Protein AF-A0A2U1Q404-F1 (afdb_monomer)

Mean predicted aligned error: 11.15 Å

Foldseek 3Di:
DQLLLFDDVLVVLVCVLLVHPDPVRCQCLQCQNVVPDQQPQKDKDKAKEKEFEPVQPPWDPSVQCSCCPRRVYGYDYFHLQDLVRVQVVQVVVLVVQCVLQVNLRNHDDDNVVGDNQFGMKMKMKIKIWFFWPQFFDPVQWDWDWAADLVRDTDTFTWTKDFFWWWWDDDVQWIKTWTFTDGPDPDSLFIDMFIFGPDPNCPVVVLVVCLVDPVVLVVPDPTDTDTHRIDIHTWDKDKDKDWCVVLSVVLPNDQLADQQRQRSCSTGPCVPPDSFRKHFPTKMKMKIWTQDRTTIIIMMMIMTTIGTSDDDDPDDDDDDDDDDDDDDDDDDDDDDDDDDDTHGDDDDGDDVSVCSVCVSSSDDPPVCVVVRD

Solvent-accessible surface area (backbone atoms only — not comparable to full-atom values): 21433 Å² total; per-residue (Å²): 116,71,56,77,16,32,34,75,69,44,24,50,38,45,28,61,53,52,74,37,98,42,70,68,56,50,60,68,67,27,61,69,67,72,61,77,64,52,58,53,53,29,53,53,50,76,49,45,46,33,42,30,22,55,90,54,62,71,53,28,68,70,35,53,47,45,34,42,72,50,50,68,24,62,80,42,77,41,45,54,68,46,67,74,47,26,52,53,48,41,50,52,51,24,51,49,44,16,60,62,31,76,50,72,44,59,65,84,70,55,72,85,78,60,50,76,46,47,41,35,38,43,38,41,35,35,23,40,34,33,34,35,62,76,54,36,46,73,89,56,43,40,75,40,81,42,74,46,92,90,69,50,75,45,80,42,47,22,32,25,49,66,49,71,39,38,33,37,79,56,90,72,28,36,35,42,47,47,48,26,34,47,73,51,99,62,64,86,46,50,51,65,47,73,32,45,73,46,97,76,29,60,63,60,51,51,54,48,59,74,72,38,72,66,74,72,73,65,83,69,86,56,46,82,42,80,35,82,79,41,58,45,68,53,48,71,52,73,51,74,50,62,54,57,68,62,41,37,74,72,62,50,47,54,56,56,32,54,86,30,64,42,43,56,48,38,36,70,63,86,85,51,77,84,46,16,47,14,45,75,48,45,43,35,38,38,32,39,36,41,54,46,58,30,38,43,38,27,38,38,42,38,39,33,28,22,46,53,62,76,81,84,79,84,79,82,87,83,88,81,88,85,85,87,87,85,89,88,86,90,84,88,87,85,90,79,95,73,97,72,68,68,78,79,88,86,74,82,75,38,85,80,56,36,48,67,51,59,53,54,85,65,79,73,86,68,47,70,77,77,75,114

Organism: Artemisia annua (NCBI:txid35608)

pLDDT: mean 75.99, std 24.83, range [18.45, 98.12]

Secondary structure (DSSP, 8-state):
-GGGG--HHHHHHHHHHHT-S-HHHHHHS-HHHH--S--TTEEEEEEEEEEEEGGGPSBPHHHHHHHHHTS---EEEE-SSSHHHHHHHHHHHHHHHHHHTTTSS-----GGG--TTEEEEEEEEEEEEEEBSSPPPGGG-EEEEEE-TTS-EEEEEEEEE-SEEEEEE-SSEEEEEEEBP-SSSS---EEEEEEESSTTTHHHHHHHHHH-THHHHT----EEEE-S-EEEE-EEEEEEE--HHHHHHTT--GGG-TT--TTTTTB--BTBSS--EEEEEEEEEEEEEE-SSEEEEEEEEEEEEEES-S----------------------------------------HHHHHHHHS-----TTGGGG--

Sequence (372 aa):
MLAAGAEGETLKQLLEFLGHESIDQLLSESPSQILSGGAGGVDFSLANAVWVDKRVEPIRSCYQWVLKTIYKTKAKYVDFVNKVKLDVAVKDINSWVRKETKGLIPTIVNISDFTPDDLMVFVNALYFKGAWSFPFHVEWTRNKEFYLINGEKVSVPFMSNSTMFYYGSFEGYKMIKFPYKSKDQLNKFSMYIFLPHEKDGLKNLLEHFHSDDALFHGDFDLKYERFDELWIPKFKISCTFEPEDVMKQVGLTLPFKKTNKELSGIVDMRGLYDDMLYVSKILQKSSIEVDERGTEAAAITMIWLSGGGLPNYDLFGQIILSLSPKSLTIHRDYLDIKEEFRLDPWKFYWRTFAKFLLNLRFTCTSFESCLF

InterPro domains:
  IPR000215 Serpin family [PTHR11461] (1-310)
  IPR023796 Serpin domain [PF00079] (1-302)
  IPR023796 Serpin domain [SM00093] (1-325)
  IPR036186 Serpin superfamily [SSF56574] (1-307)
  IPR042178 Serpin superfamily, domain 1 [G3DSA:3.30.497.10] (1-300)
  IPR042185 Serpin superfamily, domain 2 [G3DSA:2.30.39.10] (128-297)

Radius of gyration: 23.17 Å; Cα contacts (8 Å, |Δi|>4): 654; chains: 1; bounding box: 54×42×71 Å

Structure (mmCIF, N/CA/C/O backbone):
data_AF-A0A2U1Q404-F1
#
_entry.id   AF-A0A2U1Q404-F1
#
loop_
_atom_site.group_PDB
_atom_site.id
_atom_site.type_symbol
_atom_site.label_atom_id
_atom_site.label_alt_id
_atom_site.label_comp_id
_atom_site.label_asym_id
_atom_site.label_entity_id
_atom_site.label_seq_id
_atom_site.pdbx_PDB_ins_code
_atom_site.Cartn_x
_atom_site.Cartn_y
_atom_site.Cartn_z
_atom_site.occupancy
_atom_site.B_iso_or_equiv
_atom_site.auth_seq_id
_atom_site.auth_comp_id
_atom_site.auth_asym_id
_atom_site.auth_atom_id
_atom_site.pdbx_PDB_model_num
ATOM 1 N N . MET A 1 1 ? -2.990 -7.081 11.930 1.00 89.62 1 MET A N 1
ATOM 2 C CA . MET A 1 1 ? -3.496 -6.367 13.123 1.00 89.62 1 MET A CA 1
ATOM 3 C C . MET A 1 1 ? -4.923 -6.791 13.421 1.00 89.62 1 MET A C 1
ATOM 5 O O . MET A 1 1 ? -5.110 -7.444 14.432 1.00 89.62 1 MET A O 1
ATOM 9 N N . LEU A 1 2 ? -5.883 -6.540 12.519 1.00 93.25 2 LEU A N 1
ATOM 10 C CA . LEU A 1 2 ? -7.300 -6.882 12.721 1.00 93.25 2 LEU A CA 1
ATOM 11 C C . LEU A 1 2 ? -7.548 -8.352 13.110 1.00 93.25 2 LEU A C 1
ATOM 13 O O . LEU A 1 2 ? -8.166 -8.606 14.136 1.00 93.25 2 LEU A O 1
ATOM 17 N N . ALA A 1 3 ? -6.990 -9.306 12.355 1.00 94.19 3 ALA A N 1
ATOM 18 C CA . ALA A 1 3 ? -7.137 -10.740 12.635 1.00 94.19 3 ALA A CA 1
ATOM 19 C C . ALA A 1 3 ? -6.684 -11.145 14.047 1.00 94.19 3 ALA A C 1
ATOM 21 O O . ALA A 1 3 ? -7.258 -12.044 14.640 1.00 94.19 3 ALA A O 1
ATOM 22 N N . ALA A 1 4 ? -5.706 -10.453 14.636 1.00 92.31 4 ALA A N 1
ATOM 23 C CA . ALA A 1 4 ? -5.208 -10.797 15.966 1.00 92.31 4 ALA A CA 1
ATOM 24 C C . ALA A 1 4 ? -6.168 -10.434 17.110 1.00 92.31 4 ALA A C 1
ATOM 26 O O . ALA A 1 4 ? -5.914 -10.793 18.256 1.00 92.31 4 ALA A O 1
ATOM 27 N N . GLY A 1 5 ? -7.232 -9.687 16.813 1.00 91.75 5 GLY A N 1
ATOM 28 C CA . GLY A 1 5 ? -8.330 -9.438 17.739 1.00 91.75 5 GLY A CA 1
ATOM 29 C C . GLY A 1 5 ? -9.673 -9.964 17.236 1.00 91.75 5 GLY A C 1
ATOM 30 O O . GLY A 1 5 ? -10.696 -9.616 17.820 1.00 91.75 5 GLY A O 1
ATOM 31 N N . ALA A 1 6 ? -9.664 -10.763 16.165 1.00 93.94 6 ALA A N 1
ATOM 32 C CA . ALA A 1 6 ? -10.839 -11.443 15.649 1.00 93.94 6 ALA A CA 1
ATOM 33 C C . ALA A 1 6 ? -10.951 -12.857 16.237 1.00 93.94 6 ALA A C 1
ATOM 35 O O . ALA A 1 6 ? -9.945 -13.499 16.538 1.00 93.94 6 ALA A O 1
ATOM 36 N N . GLU A 1 7 ? -12.174 -13.352 16.355 1.00 92.94 7 GLU A N 1
ATOM 37 C CA . GLU A 1 7 ? -12.519 -14.690 16.835 1.00 92.94 7 GLU A CA 1
ATOM 38 C C . GLU A 1 7 ? -13.502 -15.352 15.840 1.00 92.94 7 GLU A C 1
ATOM 40 O O . GLU A 1 7 ? -13.890 -14.743 14.840 1.00 92.94 7 GLU A O 1
ATOM 45 N N . GLY A 1 8 ? -13.872 -16.614 16.077 1.00 95.00 8 GLY A N 1
ATOM 46 C CA . GLY A 1 8 ? -14.949 -17.294 15.342 1.00 95.00 8 GLY A CA 1
ATOM 47 C C . GLY A 1 8 ? -14.809 -17.304 13.812 1.00 95.00 8 GLY A C 1
ATOM 48 O O . GLY A 1 8 ? -13.717 -17.502 13.269 1.00 95.00 8 GLY A O 1
ATOM 49 N N . GLU A 1 9 ? -15.928 -17.108 13.110 1.00 96.12 9 GLU A N 1
ATOM 50 C CA . GLU A 1 9 ? -15.968 -17.155 11.639 1.00 96.12 9 GLU A CA 1
ATOM 51 C C . GLU A 1 9 ? -15.288 -15.929 11.006 1.00 96.12 9 GLU A C 1
ATOM 53 O O . GLU A 1 9 ? -14.726 -16.008 9.915 1.00 96.12 9 GLU A O 1
ATOM 58 N N . THR A 1 10 ? -15.264 -14.796 11.705 1.00 95.56 10 THR A N 1
ATOM 59 C CA . THR A 1 10 ? -14.572 -13.574 11.278 1.00 95.56 10 THR A CA 1
ATOM 60 C C . THR A 1 10 ? -13.071 -13.784 11.201 1.00 95.56 10 THR A C 1
ATOM 62 O O . THR A 1 10 ? -12.447 -13.369 10.223 1.00 95.56 10 THR A O 1
ATOM 65 N N . LEU A 1 11 ? -12.482 -14.448 12.201 1.00 96.19 11 LEU A N 1
ATOM 66 C CA . LEU A 1 11 ? -11.076 -14.833 12.149 1.00 96.19 11 LEU A CA 1
ATOM 67 C C . LEU A 1 11 ? -10.814 -15.765 10.966 1.00 96.19 11 LEU A C 1
ATOM 69 O O . LEU A 1 11 ? -9.844 -15.559 10.242 1.00 96.19 11 LEU A O 1
ATOM 73 N N . LYS A 1 12 ? -11.689 -16.747 10.741 1.00 96.06 12 LYS A N 1
ATOM 74 C CA . LYS A 1 12 ? -11.559 -17.683 9.624 1.00 96.06 12 LYS A CA 1
ATOM 75 C C . LYS A 1 12 ? -11.596 -16.971 8.267 1.00 96.06 12 LYS A C 1
ATOM 77 O O . LYS A 1 12 ? -10.664 -17.151 7.490 1.00 96.06 12 LYS A O 1
ATOM 82 N N . GLN A 1 13 ? -12.565 -16.080 8.028 1.00 94.88 13 GLN A N 1
ATOM 83 C CA . GLN A 1 13 ? -12.597 -15.267 6.803 1.00 94.88 13 GLN A CA 1
ATOM 84 C C . GLN A 1 13 ? -11.337 -14.413 6.646 1.00 94.88 13 GLN A C 1
ATOM 86 O O . GLN A 1 13 ? -10.817 -14.290 5.542 1.00 94.88 13 GLN A O 1
ATOM 91 N N . LEU A 1 14 ? -10.831 -13.819 7.733 1.00 93.31 14 LEU A N 1
ATOM 92 C CA . LEU A 1 14 ? -9.601 -13.027 7.691 1.00 93.31 14 LEU A CA 1
ATOM 93 C C . LEU A 1 14 ? -8.369 -13.884 7.380 1.00 93.31 14 LEU A C 1
ATOM 95 O O . LEU A 1 14 ? -7.488 -13.413 6.673 1.00 93.31 14 LEU A O 1
ATOM 99 N N . LEU A 1 15 ? -8.283 -15.108 7.899 1.00 91.25 15 LEU A N 1
ATOM 100 C CA . LEU A 1 15 ? -7.174 -16.026 7.636 1.00 91.25 15 LEU A CA 1
ATOM 101 C C . LEU A 1 15 ? -7.207 -16.551 6.198 1.00 91.25 15 LEU A C 1
ATOM 103 O O . LEU A 1 15 ? -6.186 -16.476 5.517 1.00 91.25 15 LEU A O 1
ATOM 107 N N . GLU A 1 16 ? -8.378 -16.961 5.708 1.00 90.19 16 GLU A N 1
ATOM 108 C CA . GLU A 1 16 ? -8.595 -17.353 4.309 1.00 90.19 16 GLU A CA 1
ATOM 109 C C . GLU A 1 16 ? -8.257 -16.196 3.361 1.00 90.19 16 GLU A C 1
ATOM 111 O O . GLU A 1 16 ? -7.437 -16.350 2.457 1.00 90.19 16 GLU A O 1
ATOM 116 N N . PHE A 1 17 ? -8.785 -15.000 3.640 1.00 87.38 17 PHE A N 1
ATOM 117 C CA . PHE A 1 17 ? -8.455 -13.781 2.903 1.00 87.38 17 PHE A CA 1
ATOM 118 C C . PHE A 1 17 ? -6.988 -13.362 3.059 1.00 87.38 17 PHE A C 1
ATOM 120 O O . PHE A 1 17 ? -6.490 -12.573 2.273 1.00 87.38 17 PHE A O 1
ATOM 127 N N . LEU A 1 18 ? -6.247 -13.827 4.060 1.00 84.88 18 LEU A N 1
ATOM 128 C CA . LEU A 1 18 ? -4.812 -13.550 4.173 1.00 84.88 18 LEU A CA 1
ATOM 129 C C . LEU A 1 18 ? -3.957 -14.718 3.675 1.00 84.88 18 LEU A C 1
ATOM 131 O O . LEU A 1 18 ? -2.741 -14.562 3.600 1.00 84.88 18 LEU A O 1
ATOM 135 N N . GLY A 1 19 ? -4.556 -15.834 3.247 1.00 84.44 19 GLY A N 1
ATOM 136 C CA . GLY A 1 19 ? -3.849 -17.005 2.733 1.00 84.44 19 GLY A CA 1
ATOM 137 C C . GLY A 1 19 ? -3.038 -17.721 3.813 1.00 84.44 19 GLY A C 1
ATOM 138 O O . GLY A 1 19 ? -1.934 -18.185 3.538 1.00 84.44 19 GLY A O 1
ATOM 139 N N . HIS A 1 20 ? -3.542 -17.738 5.049 1.00 85.69 20 HIS A N 1
ATOM 140 C CA . HIS A 1 20 ? -2.919 -18.408 6.192 1.00 85.69 20 HIS A CA 1
ATOM 141 C C . HIS A 1 20 ? -3.889 -19.426 6.795 1.00 85.69 20 HIS A C 1
ATOM 143 O O . HIS A 1 20 ? -5.093 -19.191 6.832 1.00 85.69 20 HIS A O 1
ATOM 149 N N . GLU A 1 21 ? -3.366 -20.537 7.312 1.00 89.44 21 GLU A N 1
ATOM 150 C CA . GLU A 1 21 ? -4.191 -21.595 7.916 1.00 89.44 21 GLU A CA 1
ATOM 151 C C . GLU A 1 21 ? -4.526 -21.306 9.383 1.00 89.44 21 GLU A C 1
ATOM 153 O O . GLU A 1 21 ? -5.532 -21.773 9.913 1.00 89.44 21 GLU A O 1
ATOM 158 N N . SER A 1 22 ? -3.674 -20.536 10.066 1.00 92.25 22 SER A N 1
ATOM 159 C CA . SER A 1 22 ? -3.822 -20.242 11.490 1.00 92.25 22 SER A CA 1
ATOM 160 C C . SER A 1 22 ? -3.325 -18.849 11.857 1.00 92.25 22 SER A C 1
ATOM 162 O O . SER A 1 22 ? -2.498 -18.242 11.167 1.00 92.25 22 SER A O 1
ATOM 164 N N . ILE A 1 23 ? -3.804 -18.349 12.998 1.00 90.50 23 ILE A N 1
ATOM 165 C CA . ILE A 1 23 ? -3.343 -17.075 13.551 1.00 90.50 23 ILE A CA 1
ATOM 166 C C . ILE A 1 23 ? -1.862 -17.127 13.944 1.00 90.50 23 ILE A C 1
ATOM 168 O O . ILE A 1 23 ? -1.148 -16.154 13.726 1.00 90.50 23 ILE A O 1
ATOM 172 N N . ASP A 1 24 ? -1.368 -18.263 14.439 1.00 89.81 24 ASP A N 1
ATOM 173 C CA . ASP A 1 24 ? 0.044 -18.425 14.802 1.00 89.81 24 ASP A CA 1
ATOM 174 C C . ASP A 1 24 ? 0.952 -18.348 13.571 1.00 89.81 24 ASP A C 1
ATOM 176 O O . ASP A 1 24 ? 1.998 -17.689 13.604 1.00 89.81 24 ASP A O 1
ATOM 180 N N . GLN A 1 25 ? 0.522 -18.941 12.452 1.00 86.25 25 GLN A N 1
ATOM 181 C CA . GLN A 1 25 ? 1.217 -18.802 11.175 1.00 86.25 25 GLN A CA 1
ATOM 182 C C . GLN A 1 25 ? 1.241 -17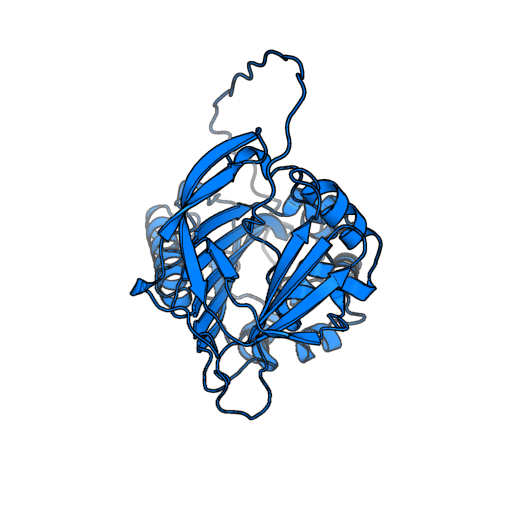.335 10.725 1.00 86.25 25 GLN A C 1
ATOM 184 O O . GLN A 1 25 ? 2.306 -16.796 10.441 1.00 86.25 25 GLN A O 1
ATOM 189 N N . LEU A 1 26 ? 0.093 -16.647 10.744 1.00 83.88 26 LEU A N 1
ATOM 190 C CA . LEU A 1 26 ? 0.011 -15.232 10.363 1.00 83.88 26 LEU A CA 1
ATOM 191 C C . LEU A 1 26 ? 0.897 -14.327 11.237 1.00 83.88 26 LEU A C 1
ATOM 193 O O . LEU A 1 26 ? 1.508 -13.374 10.747 1.00 83.88 26 LEU A O 1
ATOM 197 N N . LEU A 1 27 ? 0.946 -14.581 12.547 1.00 83.00 27 LEU A N 1
ATOM 198 C CA . LEU A 1 27 ? 1.718 -13.764 13.482 1.00 83.00 27 LEU A CA 1
ATOM 199 C C . LEU A 1 27 ? 3.225 -14.029 13.385 1.00 83.00 27 LEU A C 1
ATOM 201 O O . LEU A 1 27 ? 3.995 -13.075 13.525 1.00 83.00 27 LEU A O 1
ATOM 205 N N . SER A 1 28 ? 3.636 -15.274 13.127 1.00 76.75 28 SER A N 1
ATOM 206 C CA . SER A 1 28 ? 5.045 -15.653 12.937 1.00 76.75 28 SER A CA 1
ATOM 207 C C . SER A 1 28 ? 5.597 -15.247 11.566 1.00 76.75 28 SER A C 1
ATOM 209 O O . SER A 1 28 ? 6.752 -14.836 11.465 1.00 76.75 28 SER A O 1
ATOM 211 N N . GLU A 1 29 ? 4.765 -15.265 10.520 1.00 71.19 29 GLU A N 1
ATOM 212 C CA . GLU A 1 29 ? 5.119 -14.786 9.177 1.00 71.19 29 GLU A CA 1
ATOM 213 C C . GLU A 1 29 ? 4.945 -13.263 9.009 1.00 71.19 29 GLU A C 1
ATOM 215 O O . GLU A 1 29 ? 5.114 -12.719 7.914 1.00 71.19 29 GLU A O 1
ATOM 220 N N . SER A 1 30 ? 4.615 -12.541 10.086 1.00 67.62 30 SER A N 1
ATOM 221 C CA . SER A 1 30 ? 4.371 -11.101 10.020 1.00 67.62 30 SER A CA 1
ATOM 222 C C . SER A 1 30 ? 5.569 -10.368 9.394 1.00 67.62 30 SER A C 1
ATOM 224 O O . SER A 1 30 ? 6.697 -10.497 9.883 1.00 67.62 30 SER A O 1
ATOM 226 N N . PRO A 1 31 ? 5.357 -9.507 8.377 1.00 61.34 31 PRO A N 1
ATOM 227 C CA . PRO A 1 31 ? 6.437 -8.742 7.755 1.00 61.34 31 PRO A CA 1
ATOM 228 C C . PRO A 1 31 ? 7.223 -7.890 8.763 1.00 61.34 31 PRO A C 1
ATOM 230 O O . PRO A 1 31 ? 8.408 -7.637 8.567 1.00 61.34 31 PRO A O 1
ATOM 233 N N . SER A 1 32 ? 6.595 -7.487 9.876 1.00 59.97 32 SER A N 1
ATOM 234 C CA . SER A 1 32 ? 7.253 -6.765 10.976 1.00 59.97 32 SER A CA 1
ATOM 235 C C . SER A 1 32 ? 8.288 -7.603 11.739 1.00 59.97 32 SER A C 1
ATOM 237 O O . SER A 1 32 ? 9.149 -7.036 12.408 1.00 59.97 32 SER A O 1
ATOM 239 N N . GLN A 1 33 ? 8.210 -8.932 11.652 1.00 55.78 33 GLN A N 1
ATOM 240 C CA . GLN A 1 33 ? 9.196 -9.860 12.207 1.00 55.78 33 GLN A CA 1
ATOM 241 C C . GLN A 1 33 ? 10.260 -10.260 11.178 1.00 55.78 33 GLN A C 1
ATOM 243 O O . GLN A 1 33 ? 11.413 -10.452 11.549 1.00 55.78 33 GLN A O 1
ATOM 248 N N . ILE A 1 34 ? 9.891 -10.345 9.896 1.00 54.66 34 ILE A N 1
ATOM 249 C CA . ILE A 1 34 ? 10.777 -10.821 8.821 1.00 54.66 34 ILE A CA 1
ATOM 250 C C . ILE A 1 34 ? 11.658 -9.701 8.245 1.00 54.66 34 ILE A C 1
ATOM 252 O O . ILE A 1 34 ? 12.809 -9.934 7.885 1.00 54.66 34 ILE A O 1
ATOM 256 N N . LEU A 1 35 ? 11.136 -8.475 8.137 1.00 56.19 35 LEU A N 1
ATOM 257 C CA . LEU A 1 35 ? 11.761 -7.388 7.369 1.00 56.19 35 LEU A CA 1
ATOM 258 C C . LEU A 1 35 ? 12.542 -6.389 8.238 1.00 56.19 35 LEU A C 1
ATOM 260 O O . LEU A 1 35 ? 12.724 -5.229 7.863 1.00 56.19 35 LEU A O 1
ATOM 264 N N . SER A 1 36 ? 13.022 -6.817 9.408 1.00 48.88 36 SER A N 1
ATOM 265 C CA . SER A 1 36 ? 13.849 -5.982 10.280 1.00 48.88 36 SER A CA 1
ATOM 266 C C . SER A 1 36 ? 15.272 -5.846 9.727 1.00 48.88 36 SER A C 1
ATOM 268 O O . SER A 1 36 ? 16.141 -6.668 10.013 1.00 48.88 36 SER A O 1
ATOM 270 N N . GLY A 1 37 ? 15.513 -4.790 8.950 1.00 50.28 37 GLY A N 1
ATOM 271 C CA . GLY A 1 37 ? 16.851 -4.373 8.528 1.00 50.28 37 GLY A CA 1
ATOM 272 C C . GLY A 1 37 ? 16.903 -3.968 7.059 1.00 50.28 37 GLY A C 1
ATOM 273 O O . GLY A 1 37 ? 16.520 -4.736 6.181 1.00 50.28 37 GLY A O 1
ATOM 274 N N . GLY A 1 38 ? 17.410 -2.762 6.783 1.00 50.62 38 GLY A N 1
ATOM 275 C CA . GLY A 1 38 ? 17.732 -2.347 5.420 1.00 50.62 38 GLY A CA 1
ATOM 276 C C . GLY A 1 38 ? 18.756 -3.311 4.827 1.00 50.62 38 GLY A C 1
ATOM 277 O O . GLY A 1 38 ? 19.906 -3.342 5.266 1.00 50.62 38 GLY A O 1
ATOM 278 N N . ALA A 1 39 ? 18.335 -4.128 3.859 1.00 51.25 39 ALA A N 1
ATOM 279 C CA . ALA A 1 39 ? 19.235 -4.992 3.108 1.00 51.25 39 ALA A CA 1
ATOM 280 C C . ALA A 1 39 ? 20.199 -4.077 2.351 1.00 51.25 39 ALA A C 1
ATOM 282 O O . ALA A 1 39 ? 19.787 -3.359 1.441 1.00 51.25 39 ALA A O 1
ATOM 283 N N . GLY A 1 40 ? 21.448 -4.017 2.815 1.00 55.06 40 GLY A N 1
ATOM 284 C CA . GLY A 1 40 ? 22.322 -2.872 2.601 1.00 55.06 40 GLY A CA 1
ATOM 285 C C . GLY A 1 40 ? 22.422 -2.448 1.138 1.00 55.06 40 GLY A C 1
ATOM 286 O O . GLY A 1 40 ? 23.137 -3.062 0.378 1.00 55.06 40 GLY A O 1
ATOM 287 N N . GLY A 1 41 ? 21.729 -1.390 0.733 1.00 64.81 41 GLY A N 1
ATOM 288 C CA . GLY A 1 41 ? 21.616 -0.979 -0.676 1.00 64.81 41 GLY A CA 1
ATOM 289 C C . GLY A 1 41 ? 20.199 -0.536 -1.030 1.00 64.81 41 GLY A C 1
ATOM 290 O O . GLY A 1 41 ? 20.019 0.377 -1.833 1.00 64.81 41 GLY A O 1
ATOM 291 N N . VAL A 1 42 ? 19.221 -1.096 -0.320 1.00 73.88 42 VAL A N 1
ATOM 292 C CA . VAL A 1 42 ? 17.836 -0.644 -0.273 1.00 73.88 42 VAL A CA 1
ATOM 293 C C . VAL A 1 42 ? 17.530 -0.091 1.115 1.00 73.88 42 VAL A C 1
ATOM 295 O O . VAL A 1 42 ? 17.828 -0.707 2.140 1.00 73.88 42 VAL A O 1
ATOM 298 N N . ASP A 1 43 ? 16.905 1.076 1.133 1.00 83.62 43 ASP A N 1
ATOM 299 C CA . ASP A 1 43 ? 16.332 1.701 2.314 1.00 83.62 43 ASP A CA 1
ATOM 300 C C . ASP A 1 43 ? 14.845 1.341 2.367 1.00 83.62 43 ASP A C 1
ATOM 302 O O . ASP A 1 43 ? 14.051 1.770 1.537 1.00 83.62 43 ASP A O 1
ATOM 306 N N . PHE A 1 44 ? 14.493 0.469 3.304 1.00 80.88 44 PHE A N 1
ATOM 307 C CA . PHE A 1 44 ? 13.163 -0.105 3.443 1.00 80.88 44 PHE A CA 1
ATOM 308 C C . PHE A 1 44 ? 12.708 0.033 4.890 1.00 80.88 44 PHE A C 1
ATOM 310 O O . PHE A 1 44 ? 13.466 -0.284 5.812 1.00 80.88 44 PHE A O 1
ATOM 317 N N . SER A 1 45 ? 11.467 0.462 5.095 1.00 81.12 45 SER A N 1
ATOM 318 C CA . SER A 1 45 ? 10.868 0.535 6.423 1.00 81.12 45 SER A CA 1
ATOM 319 C C . SER A 1 45 ? 9.399 0.144 6.401 1.00 81.12 45 SER A C 1
ATOM 321 O O . SER A 1 45 ? 8.642 0.521 5.509 1.00 81.12 45 SER A O 1
ATOM 323 N N . LEU A 1 46 ? 9.005 -0.585 7.439 1.00 84.19 46 LEU A N 1
ATOM 324 C CA . LEU A 1 46 ? 7.630 -0.944 7.737 1.00 84.19 46 LEU A CA 1
ATOM 325 C C . LEU A 1 46 ? 7.319 -0.456 9.150 1.00 84.19 46 LEU A C 1
ATOM 327 O O . LEU A 1 46 ? 8.022 -0.820 10.095 1.00 84.19 46 LEU A O 1
ATOM 331 N N . ALA A 1 47 ? 6.267 0.339 9.300 1.00 88.88 47 ALA A N 1
ATOM 332 C CA . ALA A 1 47 ? 5.859 0.886 10.585 1.00 88.88 47 ALA A CA 1
ATOM 333 C C . ALA A 1 47 ? 4.359 0.691 10.804 1.00 88.88 47 ALA A C 1
ATOM 335 O O . ALA A 1 47 ? 3.562 0.754 9.872 1.00 88.88 47 ALA A O 1
ATOM 336 N N . ASN A 1 48 ? 3.973 0.465 12.057 1.00 92.81 48 ASN A N 1
ATOM 337 C CA . ASN A 1 48 ? 2.576 0.346 12.457 1.00 92.81 48 ASN A CA 1
ATOM 338 C C . ASN A 1 48 ? 2.271 1.367 13.550 1.00 92.81 48 ASN A C 1
ATOM 340 O O . ASN A 1 48 ? 3.093 1.604 14.441 1.00 92.81 48 ASN A O 1
ATOM 344 N N . ALA A 1 49 ? 1.069 1.919 13.534 1.00 96.31 49 ALA A N 1
ATOM 345 C CA . ALA A 1 49 ? 0.553 2.761 14.597 1.00 96.31 49 ALA A CA 1
ATOM 346 C C . ALA A 1 49 ? -0.934 2.499 14.817 1.00 96.31 49 ALA A C 1
ATOM 348 O O . ALA A 1 49 ? -1.656 2.084 13.912 1.00 96.31 49 ALA A O 1
ATOM 349 N N . VAL A 1 50 ? -1.365 2.698 16.059 1.00 97.44 50 VAL A N 1
ATOM 350 C CA . VAL A 1 50 ? -2.744 2.474 16.479 1.00 97.44 50 VAL A CA 1
ATOM 351 C C . VAL A 1 50 ? -3.180 3.651 17.336 1.00 97.44 50 VAL A C 1
ATOM 353 O O . VAL A 1 50 ? -2.562 3.920 18.368 1.00 97.44 50 VAL A O 1
ATOM 356 N N . TRP A 1 51 ? -4.247 4.322 16.918 1.00 97.81 51 TRP A N 1
ATOM 357 C CA . TRP A 1 51 ? -4.942 5.325 17.717 1.00 97.81 51 TRP A CA 1
ATOM 358 C C . TRP A 1 51 ? -6.243 4.726 18.231 1.00 97.81 51 TRP A C 1
ATOM 360 O O . TRP A 1 51 ? -6.928 4.009 17.504 1.00 97.81 51 TRP A O 1
ATOM 370 N N . VAL A 1 52 ? -6.548 4.977 19.496 1.00 95.69 52 VAL A N 1
ATOM 371 C CA . VAL A 1 52 ? -7.662 4.362 20.217 1.00 95.69 52 VAL A CA 1
ATOM 372 C C . VAL A 1 52 ? -8.417 5.454 20.947 1.00 95.69 52 VAL A C 1
ATOM 374 O O . VAL A 1 52 ? -7.812 6.269 21.635 1.00 95.69 52 VAL A O 1
ATOM 377 N N . ASP A 1 53 ? -9.730 5.476 20.812 1.00 93.94 53 ASP A N 1
ATOM 378 C CA . ASP A 1 53 ? -10.564 6.402 21.550 1.00 93.94 53 ASP A CA 1
ATOM 379 C C . ASP A 1 53 ? -10.548 6.062 23.046 1.00 93.94 53 ASP A C 1
ATOM 381 O O . ASP A 1 53 ? -10.626 4.899 23.448 1.00 93.94 53 ASP A O 1
ATOM 385 N N . LYS A 1 54 ? -10.489 7.092 23.887 1.00 91.38 54 LYS A N 1
ATOM 386 C CA . LYS A 1 54 ? -10.487 6.970 25.348 1.00 91.38 54 LYS A CA 1
ATOM 387 C C . LYS A 1 54 ? -11.696 6.203 25.901 1.00 91.38 54 LYS A C 1
ATOM 389 O O . LYS A 1 54 ? -11.618 5.689 27.011 1.00 91.38 54 LYS A O 1
ATOM 394 N N . ARG A 1 55 ? -12.815 6.119 25.162 1.00 89.19 55 ARG A N 1
ATOM 395 C CA . ARG A 1 55 ? -14.016 5.361 25.570 1.00 89.19 55 ARG A CA 1
ATOM 396 C C . ARG A 1 55 ? -13.759 3.862 25.708 1.00 89.19 55 ARG A C 1
ATOM 398 O O . ARG A 1 55 ? -14.461 3.210 26.471 1.00 89.19 55 ARG A O 1
ATOM 405 N N . VAL A 1 56 ? -12.772 3.330 24.987 1.00 88.25 56 VAL A N 1
ATOM 406 C CA . VAL A 1 56 ? -12.382 1.910 25.023 1.00 88.25 56 VAL A CA 1
ATOM 407 C C . VAL A 1 56 ? -10.993 1.712 25.643 1.00 88.25 56 VAL A C 1
ATOM 409 O O . VAL A 1 56 ? -10.352 0.680 25.442 1.00 88.25 56 VAL A O 1
ATOM 412 N N . GLU A 1 57 ? -10.496 2.711 26.378 1.00 87.88 57 GLU A N 1
ATOM 413 C CA . GLU A 1 57 ? -9.263 2.596 27.151 1.00 87.88 57 GLU A CA 1
ATOM 414 C C . GLU A 1 57 ? -9.526 1.875 28.490 1.00 87.88 57 GLU A C 1
ATOM 416 O O . GLU A 1 57 ? -10.419 2.281 29.234 1.00 87.88 57 GLU A O 1
ATOM 421 N N . PRO A 1 58 ? -8.726 0.857 28.860 1.00 90.00 58 PRO A N 1
ATOM 422 C CA . PRO A 1 58 ? -7.666 0.232 28.073 1.00 90.00 58 PRO A CA 1
ATOM 423 C C . PRO A 1 58 ? -8.193 -0.849 27.114 1.00 90.00 58 PRO A C 1
ATOM 425 O O . PRO A 1 58 ? -9.076 -1.635 27.452 1.00 90.00 58 PRO A O 1
ATOM 428 N N . ILE A 1 59 ? -7.537 -0.991 25.956 1.00 92.19 59 ILE A N 1
ATOM 429 C CA . ILE A 1 59 ? -7.690 -2.197 25.121 1.00 92.19 59 ILE A CA 1
ATOM 430 C C . ILE A 1 59 ? -7.186 -3.438 25.877 1.00 92.19 59 ILE A C 1
ATOM 432 O O . ILE A 1 59 ? -6.341 -3.321 26.773 1.00 92.19 59 ILE A O 1
ATOM 436 N N . ARG A 1 60 ? -7.646 -4.638 25.496 1.00 92.62 60 ARG A N 1
ATOM 437 C CA . ARG A 1 60 ? -7.321 -5.889 26.209 1.00 92.62 60 ARG A CA 1
ATOM 438 C C . ARG A 1 60 ? -5.809 -6.099 26.312 1.00 92.62 60 ARG A C 1
ATOM 440 O O . ARG A 1 60 ? -5.075 -5.933 25.338 1.00 92.62 60 ARG 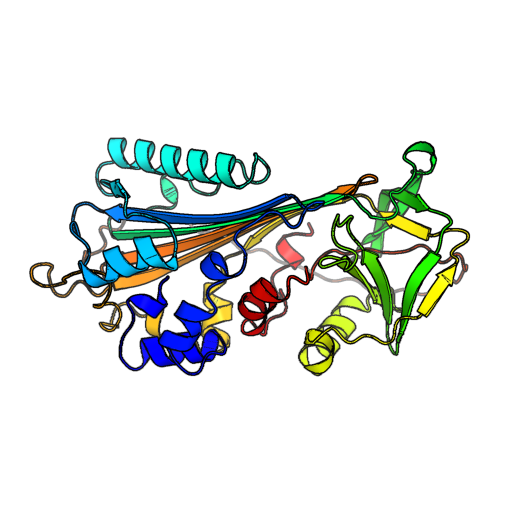A O 1
ATOM 447 N N . SER A 1 61 ? -5.332 -6.535 27.480 1.00 93.06 61 SER A N 1
ATOM 448 C CA . SER A 1 61 ? -3.894 -6.715 27.742 1.00 93.06 61 SER A CA 1
ATOM 449 C C . SER A 1 61 ? -3.226 -7.714 26.791 1.00 93.06 61 SER A C 1
ATOM 451 O O . SER A 1 61 ? -2.080 -7.510 26.393 1.00 93.06 61 SER A O 1
ATOM 453 N N . CYS A 1 62 ? -3.944 -8.760 26.370 1.00 91.12 62 CYS A N 1
ATOM 454 C CA . CYS A 1 62 ? -3.468 -9.693 25.348 1.00 91.12 62 CYS A CA 1
ATOM 455 C C . CYS A 1 62 ? -3.244 -8.993 23.998 1.00 91.12 62 CYS A C 1
ATOM 457 O O . CYS A 1 62 ? -2.191 -9.164 23.385 1.00 91.12 62 CYS A O 1
ATOM 459 N N . TYR A 1 63 ? -4.167 -8.127 23.572 1.00 93.88 63 TYR A N 1
ATOM 460 C CA . TYR A 1 63 ? -4.028 -7.372 22.328 1.00 93.88 63 TYR A CA 1
ATOM 461 C C . TYR A 1 63 ? -2.910 -6.321 22.416 1.00 93.88 63 TYR A C 1
ATOM 463 O O . TYR A 1 63 ? -2.122 -6.171 21.482 1.00 93.88 63 TYR A O 1
ATOM 471 N N . GLN A 1 64 ? -2.744 -5.659 23.569 1.00 95.06 64 GLN A N 1
ATOM 472 C CA . GLN A 1 64 ? -1.593 -4.777 23.818 1.00 95.06 64 GLN A CA 1
ATOM 473 C C . GLN A 1 64 ? -0.256 -5.515 23.660 1.00 95.06 64 GLN A C 1
ATOM 475 O O . GLN A 1 64 ? 0.692 -4.969 23.085 1.00 95.06 64 GLN A O 1
ATOM 480 N N . TRP A 1 65 ? -0.175 -6.756 24.152 1.00 94.12 65 TRP A N 1
ATOM 481 C CA . TRP A 1 65 ? 1.009 -7.594 23.986 1.00 94.12 65 TRP A CA 1
ATOM 482 C C . TRP A 1 65 ? 1.276 -7.902 22.510 1.00 94.12 65 TRP A C 1
ATOM 484 O O . TRP A 1 65 ? 2.414 -7.756 22.066 1.00 94.12 65 TRP A O 1
ATOM 494 N N . VAL A 1 66 ? 0.243 -8.232 21.728 1.00 92.06 66 VAL A N 1
ATOM 495 C CA . VAL A 1 66 ? 0.377 -8.464 20.280 1.00 92.06 66 VAL A CA 1
ATOM 496 C C . VAL A 1 66 ? 0.885 -7.212 19.560 1.00 92.06 66 VAL A C 1
ATOM 498 O O . VAL A 1 66 ? 1.852 -7.293 18.798 1.00 92.06 66 VAL A O 1
ATOM 501 N N . LEU A 1 67 ? 0.291 -6.041 19.820 1.00 93.12 67 LEU A N 1
ATOM 502 C CA . LEU A 1 67 ? 0.726 -4.778 19.211 1.00 93.12 67 LEU A CA 1
ATOM 503 C C . LEU A 1 67 ? 2.203 -4.493 19.502 1.00 93.12 67 LEU A C 1
ATOM 505 O O . LEU A 1 67 ? 2.966 -4.170 18.589 1.00 93.12 67 LEU A O 1
ATOM 509 N N . LYS A 1 68 ? 2.624 -4.671 20.758 1.00 94.12 68 LYS A N 1
ATOM 510 C CA . LY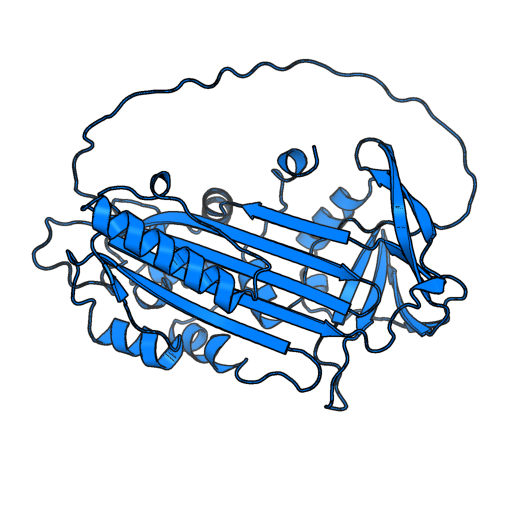S A 1 68 ? 3.996 -4.400 21.195 1.00 94.12 68 LYS A CA 1
ATOM 511 C C . LYS A 1 68 ? 4.994 -5.415 20.641 1.00 94.12 68 LYS A C 1
ATOM 513 O O . LYS A 1 68 ? 6.057 -5.029 20.153 1.00 94.12 68 LYS A O 1
ATOM 518 N N . THR A 1 69 ? 4.682 -6.702 20.743 1.00 90.31 69 THR A N 1
ATOM 519 C CA . THR A 1 69 ? 5.632 -7.784 20.465 1.00 90.31 69 THR A CA 1
ATOM 520 C C . THR A 1 69 ? 5.710 -8.102 18.978 1.00 90.31 69 THR A C 1
ATOM 522 O O . THR A 1 69 ? 6.816 -8.251 18.455 1.00 90.31 69 THR A O 1
ATOM 525 N N . ILE A 1 70 ? 4.567 -8.153 18.288 1.00 86.88 70 ILE A N 1
ATOM 526 C CA . ILE A 1 70 ? 4.481 -8.551 16.878 1.00 86.88 70 ILE A CA 1
ATOM 527 C C . ILE A 1 70 ? 4.564 -7.329 15.964 1.00 86.88 70 ILE A C 1
ATOM 529 O O . ILE A 1 70 ? 5.420 -7.275 15.085 1.00 86.88 70 ILE A O 1
ATOM 533 N N . TYR A 1 71 ? 3.723 -6.321 16.203 1.00 87.50 71 TYR A N 1
ATOM 534 C CA . TYR A 1 71 ? 3.601 -5.151 15.321 1.00 87.50 71 TYR A CA 1
ATOM 535 C C . TYR A 1 71 ? 4.499 -3.969 15.711 1.00 87.50 71 TYR A C 1
ATOM 537 O O . TYR A 1 71 ? 4.478 -2.941 15.033 1.00 87.50 71 TYR A O 1
ATOM 545 N N . LYS A 1 72 ? 5.304 -4.121 16.774 1.00 91.19 72 LYS A N 1
ATOM 546 C CA . LYS A 1 72 ? 6.282 -3.136 17.273 1.00 91.19 72 LYS A CA 1
ATOM 547 C C . LYS A 1 72 ? 5.681 -1.749 17.516 1.00 91.19 72 LYS A C 1
ATOM 549 O O . LYS A 1 72 ? 6.331 -0.731 17.300 1.00 91.19 72 LYS A O 1
ATOM 554 N N . THR A 1 73 ? 4.441 -1.712 17.994 1.00 94.12 73 THR A N 1
ATOM 555 C CA . THR A 1 73 ? 3.697 -0.475 18.228 1.00 94.12 73 THR A CA 1
ATOM 556 C C . THR A 1 73 ? 2.954 -0.496 19.561 1.00 94.12 73 THR A C 1
ATOM 558 O O . THR A 1 73 ? 2.881 -1.518 20.242 1.00 94.12 73 THR A O 1
ATOM 561 N N . LYS A 1 74 ? 2.427 0.655 19.974 1.00 95.31 74 LYS A N 1
ATOM 562 C CA . LYS A 1 74 ? 1.588 0.803 21.169 1.00 95.31 74 LYS A CA 1
ATOM 563 C C . LYS A 1 74 ? 0.332 1.578 20.794 1.00 95.31 74 LYS A C 1
ATOM 565 O O . LYS A 1 74 ? 0.392 2.450 19.932 1.00 95.31 74 LYS A O 1
ATOM 570 N N . ALA A 1 75 ? -0.772 1.283 21.473 1.00 96.00 75 ALA A N 1
ATOM 571 C CA . ALA A 1 75 ? -1.974 2.098 21.378 1.00 96.00 75 ALA A CA 1
ATOM 572 C C . ALA A 1 75 ? -1.696 3.512 21.911 1.00 96.00 75 ALA A C 1
ATOM 574 O O . ALA A 1 75 ? -1.170 3.670 23.016 1.00 96.00 75 ALA A O 1
ATOM 575 N N . LYS A 1 76 ? -2.038 4.525 21.114 1.00 97.25 76 LYS A N 1
ATOM 576 C CA . LYS A 1 76 ? -2.110 5.925 21.533 1.00 97.25 76 LYS A CA 1
ATOM 577 C C . LYS A 1 76 ? -3.566 6.267 21.820 1.00 97.25 76 LYS A C 1
ATOM 579 O O . LYS A 1 76 ? -4.393 6.182 20.916 1.00 97.25 76 LYS A O 1
ATOM 584 N N . TYR A 1 77 ? -3.864 6.669 23.047 1.00 95.69 77 TYR A N 1
ATOM 585 C CA . TYR A 1 77 ? -5.222 7.033 23.430 1.00 95.69 77 TYR A CA 1
ATOM 586 C C . TYR A 1 77 ? -5.524 8.492 23.089 1.00 95.69 77 TYR A C 1
ATOM 588 O O . TYR A 1 77 ? -4.716 9.387 23.352 1.00 95.69 77 TYR A O 1
ATOM 596 N N . VAL A 1 78 ? -6.672 8.720 22.460 1.00 94.69 78 VAL A N 1
ATOM 597 C CA . VAL A 1 78 ? -7.129 10.016 21.947 1.00 94.69 78 VAL A CA 1
ATOM 598 C C . VAL A 1 78 ? -8.626 10.191 22.196 1.00 94.69 78 VAL A C 1
ATOM 600 O O . VAL A 1 78 ? -9.311 9.272 22.623 1.00 94.69 78 VAL A O 1
ATOM 603 N N . ASP A 1 79 ? -9.140 11.395 21.975 1.00 92.81 79 ASP A N 1
ATOM 604 C CA . ASP A 1 79 ? -10.567 11.702 22.084 1.00 92.81 79 ASP A CA 1
ATOM 605 C C . ASP A 1 79 ? -11.068 12.104 20.697 1.00 92.81 79 ASP A C 1
ATOM 607 O O . ASP A 1 79 ? -10.801 13.225 20.253 1.00 92.81 79 ASP A O 1
ATOM 611 N N . PHE A 1 80 ? -11.728 11.176 19.999 1.00 92.50 80 PHE A N 1
ATOM 612 C CA . PHE A 1 80 ? -12.264 11.413 18.657 1.00 92.50 80 PHE A CA 1
ATOM 613 C C . PHE A 1 80 ? -13.578 12.207 18.684 1.00 92.50 80 PHE A C 1
ATOM 615 O O . PHE A 1 80 ? -13.944 12.816 17.682 1.00 92.50 80 PHE A O 1
ATOM 622 N N . VAL A 1 81 ? -14.262 12.277 19.832 1.00 90.62 81 VAL A N 1
ATOM 623 C CA . VAL A 1 81 ? -15.534 13.006 19.981 1.00 90.62 81 VAL A CA 1
ATOM 624 C C . VAL A 1 81 ? -15.297 14.507 20.165 1.00 90.62 81 VAL A C 1
ATOM 626 O O . VAL A 1 81 ? -16.001 15.345 19.595 1.00 90.62 81 VAL A O 1
ATOM 629 N N . ASN A 1 82 ? -14.299 14.888 20.967 1.00 94.50 82 ASN A N 1
ATOM 630 C CA . ASN A 1 82 ? -13.975 16.295 21.174 1.00 94.50 82 ASN A CA 1
ATOM 631 C C . ASN A 1 82 ? -13.247 16.881 19.952 1.00 94.50 82 ASN A C 1
ATOM 633 O O . ASN A 1 82 ? -12.088 16.566 19.709 1.00 94.50 82 ASN A O 1
ATOM 637 N N . LYS A 1 83 ? -13.877 17.828 19.244 1.00 91.56 83 LYS A N 1
ATOM 638 C CA . LYS A 1 83 ? -13.327 18.442 18.015 1.00 91.56 83 LYS A CA 1
ATOM 639 C C . LYS A 1 83 ? -11.902 18.996 18.147 1.00 91.56 83 LYS A C 1
ATOM 641 O O . LYS A 1 83 ? -11.111 18.865 17.218 1.00 91.56 83 LYS A O 1
ATOM 646 N N . VAL A 1 84 ? -11.559 19.612 19.283 1.00 93.62 84 VAL A N 1
ATOM 647 C CA . VAL A 1 84 ? -10.212 20.173 19.504 1.00 93.62 84 VAL A CA 1
ATOM 648 C C . VAL A 1 84 ? -9.186 19.051 19.658 1.00 93.62 84 VAL A C 1
ATOM 650 O O . VAL A 1 84 ? -8.073 19.149 19.150 1.00 93.62 84 VAL A O 1
ATOM 653 N N . LYS A 1 85 ? -9.552 17.967 20.346 1.00 95.25 85 LYS A N 1
ATOM 654 C CA . LYS A 1 85 ? -8.685 16.793 20.504 1.00 95.25 85 LYS A CA 1
ATOM 655 C C . LYS A 1 85 ? -8.593 15.969 19.220 1.00 95.25 85 LYS A C 1
ATOM 657 O O . LYS A 1 85 ? -7.506 15.483 18.916 1.00 95.25 85 LYS A O 1
ATOM 662 N N . LEU A 1 86 ? -9.670 15.898 18.443 1.00 94.81 86 LEU A N 1
ATOM 663 C CA . LEU A 1 86 ? -9.689 15.279 17.123 1.00 94.81 86 LEU A CA 1
ATOM 664 C C . LEU A 1 86 ? -8.734 15.989 16.154 1.00 94.81 86 LEU A C 1
ATOM 666 O O . LEU A 1 86 ? -7.945 15.320 15.499 1.00 94.81 86 LEU A O 1
ATOM 670 N N . ASP A 1 87 ? -8.720 17.327 16.111 1.00 96.19 87 ASP A N 1
ATOM 671 C CA . ASP A 1 87 ? -7.748 18.083 15.299 1.00 96.19 87 ASP A CA 1
ATOM 672 C C . ASP A 1 87 ? -6.293 17.748 15.678 1.00 96.19 87 ASP A C 1
ATOM 674 O O . ASP A 1 87 ? -5.446 17.525 14.809 1.00 96.19 87 ASP A O 1
ATOM 678 N N . VAL A 1 88 ? -6.002 17.629 16.979 1.00 96.88 88 VAL A N 1
ATOM 679 C CA . VAL A 1 88 ? -4.681 17.193 17.460 1.00 96.88 88 VAL A CA 1
ATOM 680 C C . VAL A 1 88 ? -4.367 15.762 17.005 1.00 96.88 88 VAL A C 1
ATOM 682 O O . VAL A 1 88 ? -3.251 15.508 16.552 1.00 96.88 88 VAL A O 1
ATOM 685 N N . ALA A 1 89 ? -5.332 14.840 17.077 1.00 96.12 89 ALA A N 1
ATOM 686 C CA . ALA A 1 89 ? -5.157 13.458 16.631 1.00 96.12 89 ALA A CA 1
ATOM 687 C C . ALA A 1 89 ? -4.916 13.364 15.114 1.00 96.12 89 ALA A C 1
ATOM 689 O O . ALA A 1 89 ? -3.978 12.695 14.688 1.00 96.12 89 ALA A O 1
ATOM 690 N N . VAL A 1 90 ? -5.685 14.092 14.299 1.00 97.25 90 VAL A N 1
ATOM 691 C CA . VAL A 1 90 ? -5.511 14.171 12.836 1.00 97.25 90 VAL A CA 1
ATOM 692 C C . VAL A 1 90 ? -4.123 14.706 12.475 1.00 97.25 90 VAL A C 1
ATOM 694 O O . VAL A 1 90 ? -3.453 14.166 11.590 1.00 97.25 90 VAL A O 1
ATOM 697 N N . LYS A 1 91 ? -3.645 15.738 13.181 1.00 97.62 91 LYS A N 1
ATOM 698 C CA . LYS A 1 91 ? -2.285 16.269 13.003 1.00 97.62 91 LYS A CA 1
ATOM 699 C C . LYS A 1 91 ? -1.211 15.261 13.408 1.00 97.62 91 LYS A C 1
ATOM 701 O O . LYS A 1 91 ? -0.223 15.133 12.687 1.00 97.62 91 LYS A O 1
ATOM 706 N N . ASP A 1 92 ? -1.395 14.532 14.509 1.00 97.81 92 ASP A N 1
ATOM 707 C CA . ASP A 1 92 ? -0.470 13.468 14.929 1.00 97.81 92 ASP A CA 1
ATOM 708 C C . ASP A 1 92 ? -0.418 12.326 13.902 1.00 97.81 92 ASP A C 1
ATOM 710 O O . ASP A 1 92 ? 0.674 11.900 13.527 1.00 97.81 92 ASP A O 1
ATOM 714 N N . ILE A 1 93 ? -1.569 11.888 13.376 1.00 97.75 93 ILE A N 1
ATOM 715 C CA . ILE A 1 93 ? -1.655 10.857 12.329 1.00 97.75 93 ILE A CA 1
ATOM 716 C C . ILE A 1 93 ? -0.920 11.311 11.066 1.00 97.75 93 ILE A C 1
ATOM 718 O O . ILE A 1 93 ? -0.035 10.605 10.586 1.00 97.75 93 ILE A O 1
ATOM 722 N N . ASN A 1 94 ? -1.225 12.503 10.542 1.00 97.94 94 ASN A N 1
ATOM 723 C CA . ASN A 1 94 ? -0.571 13.011 9.332 1.00 97.94 94 ASN A CA 1
ATOM 724 C C . ASN A 1 94 ? 0.931 13.266 9.541 1.00 97.94 94 ASN A C 1
ATOM 726 O O . ASN A 1 94 ? 1.728 13.001 8.643 1.00 97.94 94 ASN A O 1
ATOM 730 N N . SER A 1 95 ? 1.342 13.731 10.725 1.00 98.12 95 SER A N 1
ATOM 731 C CA . SER A 1 95 ? 2.759 13.892 11.079 1.00 98.12 95 SER A CA 1
ATOM 732 C C . SER A 1 95 ? 3.489 12.546 11.098 1.00 98.12 95 SER A C 1
ATOM 734 O O . SER A 1 95 ? 4.563 12.411 10.506 1.00 98.12 95 SER A O 1
ATOM 736 N N . TRP A 1 96 ? 2.879 11.526 11.711 1.00 98.00 96 TRP A N 1
ATOM 737 C CA . TRP A 1 96 ? 3.401 10.163 11.714 1.00 98.00 96 TRP A CA 1
ATOM 738 C C . TRP A 1 96 ? 3.510 9.611 10.287 1.00 98.00 96 TRP A C 1
ATOM 740 O O . TRP A 1 96 ? 4.582 9.165 9.892 1.00 98.00 96 TRP A O 1
ATOM 750 N N . VAL A 1 97 ? 2.459 9.738 9.473 1.00 96.62 97 VAL A N 1
ATOM 751 C CA . VAL A 1 97 ? 2.454 9.290 8.070 1.00 96.62 97 VAL A CA 1
ATOM 752 C C . VAL A 1 97 ? 3.538 9.984 7.250 1.00 96.62 97 VAL A C 1
ATOM 754 O O . VAL A 1 97 ? 4.313 9.316 6.563 1.00 96.62 97 VAL A O 1
ATOM 757 N N . ARG A 1 98 ? 3.662 11.310 7.359 1.00 97.31 98 ARG A N 1
ATOM 758 C CA . ARG A 1 98 ? 4.698 12.074 6.655 1.00 97.31 98 ARG A CA 1
ATOM 759 C C . ARG A 1 98 ? 6.098 11.606 7.039 1.00 97.31 98 ARG A C 1
ATOM 761 O O . ARG A 1 98 ? 6.962 11.493 6.173 1.00 97.31 98 ARG A O 1
ATOM 768 N N . LYS A 1 99 ? 6.328 11.340 8.325 1.00 97.12 99 LYS A N 1
ATOM 769 C CA . LYS A 1 99 ? 7.614 10.860 8.834 1.00 97.12 99 LYS A CA 1
ATOM 770 C C . LYS A 1 99 ? 7.937 9.461 8.304 1.00 97.12 99 LYS A C 1
ATOM 772 O O . LYS A 1 99 ? 9.014 9.270 7.745 1.00 97.12 99 LYS A O 1
ATOM 777 N N . GLU A 1 100 ? 7.021 8.507 8.456 1.00 93.81 100 GLU A N 1
ATOM 778 C CA . GLU A 1 100 ? 7.260 7.104 8.084 1.00 93.81 100 GLU A CA 1
ATOM 779 C C . GLU A 1 100 ? 7.316 6.890 6.559 1.00 93.81 100 GLU A C 1
ATOM 781 O O . GLU A 1 100 ? 7.908 5.921 6.095 1.00 93.81 100 GLU A O 1
ATOM 786 N N . THR A 1 101 ? 6.775 7.824 5.767 1.00 90.00 101 THR A N 1
ATOM 787 C CA . THR A 1 101 ? 6.861 7.821 4.291 1.00 90.00 101 THR A CA 1
ATOM 788 C C . THR A 1 101 ? 7.903 8.788 3.730 1.00 90.00 101 THR A C 1
ATOM 790 O O . THR A 1 101 ? 7.944 9.023 2.523 1.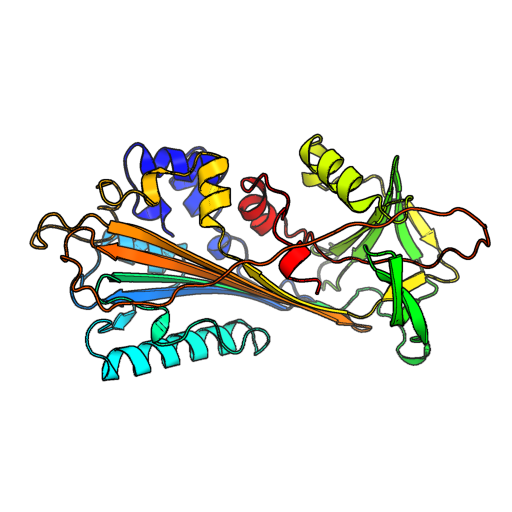00 90.00 101 THR A O 1
ATOM 793 N N . LYS A 1 102 ? 8.721 9.397 4.599 1.00 94.94 102 LYS A N 1
ATOM 794 C CA . LYS A 1 102 ? 9.746 10.400 4.249 1.00 94.94 102 LYS A CA 1
ATOM 795 C C . LYS A 1 102 ? 9.222 11.556 3.386 1.00 94.94 102 LYS A C 1
ATOM 797 O O . LYS A 1 102 ? 9.963 12.173 2.630 1.00 94.94 102 LYS A O 1
ATOM 802 N N . GLY A 1 103 ? 7.943 11.887 3.543 1.00 94.69 103 GLY A N 1
ATOM 803 C CA . GLY A 1 103 ? 7.275 12.985 2.851 1.00 94.69 103 GLY A CA 1
ATOM 804 C C . GLY A 1 103 ? 6.606 12.625 1.525 1.00 94.69 103 GLY A C 1
ATOM 805 O O . GLY A 1 103 ? 5.916 13.490 0.989 1.00 94.69 103 GLY A O 1
ATOM 806 N N . LEU A 1 104 ? 6.735 11.388 1.025 1.00 89.25 104 LEU A N 1
ATOM 807 C CA . LEU A 1 104 ? 6.037 10.945 -0.193 1.00 89.25 104 LEU A CA 1
ATOM 808 C C . LEU A 1 104 ? 4.514 10.994 -0.038 1.00 89.25 104 LEU A C 1
ATOM 810 O O . LEU A 1 104 ? 3.805 11.335 -0.982 1.00 89.25 104 LEU A O 1
ATOM 814 N N . ILE A 1 105 ? 4.011 10.690 1.161 1.00 91.06 105 ILE A N 1
ATOM 815 C CA . ILE A 1 105 ? 2.597 10.831 1.506 1.00 91.06 105 ILE A CA 1
ATOM 816 C C . ILE A 1 105 ? 2.509 11.881 2.622 1.00 91.06 105 ILE A C 1
ATOM 818 O O . ILE A 1 105 ? 2.701 11.558 3.792 1.00 91.06 105 ILE A O 1
ATOM 822 N N . PRO A 1 106 ? 2.273 13.164 2.287 1.00 92.06 106 PRO A N 1
ATOM 823 C CA . PRO A 1 106 ? 2.305 14.240 3.278 1.00 92.06 106 PRO A CA 1
ATOM 824 C C . PRO A 1 106 ? 1.063 14.264 4.173 1.00 92.06 106 PRO A C 1
ATOM 826 O O . PRO A 1 106 ? 1.154 14.672 5.329 1.00 92.06 106 PRO A O 1
ATOM 829 N N . THR A 1 107 ? -0.086 13.853 3.635 1.00 93.44 107 THR A N 1
ATOM 830 C CA . THR A 1 107 ? -1.375 13.790 4.329 1.00 93.44 107 THR A CA 1
ATOM 831 C C . THR A 1 107 ? -2.190 12.608 3.820 1.00 93.44 107 THR A C 1
ATOM 833 O O . THR A 1 107 ? -2.091 12.216 2.645 1.00 93.44 107 THR A O 1
ATOM 836 N N . ILE A 1 108 ? -3.008 12.050 4.709 1.00 93.12 108 ILE A N 1
ATOM 837 C CA . ILE A 1 108 ? -3.920 10.951 4.393 1.00 93.12 108 ILE A CA 1
ATOM 838 C C . ILE A 1 108 ? -5.334 11.139 4.942 1.00 93.12 108 ILE A C 1
ATOM 840 O O . ILE A 1 108 ? -6.261 10.598 4.356 1.00 93.12 108 ILE A O 1
ATOM 844 N N . VAL A 1 109 ? -5.506 11.916 6.013 1.00 95.31 109 VAL A N 1
ATOM 845 C CA . VAL A 1 109 ? -6.817 12.133 6.640 1.00 95.31 109 VAL A CA 1
ATOM 846 C C . VAL A 1 109 ? -7.042 13.591 7.004 1.00 95.31 109 VAL A C 1
ATOM 848 O O . VAL A 1 109 ? -6.097 14.329 7.289 1.00 95.31 109 VAL A O 1
ATOM 851 N N . ASN A 1 110 ? -8.308 13.977 7.051 1.00 95.38 110 ASN A N 1
ATOM 852 C CA . ASN A 1 110 ? -8.812 15.244 7.554 1.00 95.38 110 ASN A CA 1
ATOM 853 C C . ASN A 1 110 ? -9.803 14.996 8.699 1.00 95.38 110 ASN A C 1
ATOM 855 O O . ASN A 1 110 ? -10.219 13.872 8.955 1.00 95.38 110 ASN A O 1
ATOM 859 N N . ILE A 1 111 ? -10.224 16.064 9.381 1.00 93.38 111 ILE A N 1
ATOM 860 C CA . ILE A 1 111 ? -11.221 15.983 10.465 1.00 93.38 111 ILE A CA 1
ATOM 861 C C . ILE A 1 111 ? -12.545 15.378 9.971 1.00 93.38 111 ILE A C 1
ATOM 863 O O . ILE A 1 111 ? -13.189 14.646 10.710 1.00 93.38 111 ILE A O 1
ATOM 867 N N . SER A 1 112 ? -12.934 15.658 8.724 1.00 92.94 112 SER A N 1
ATOM 868 C CA . SER A 1 112 ? -14.167 15.148 8.110 1.00 92.94 112 SER A CA 1
ATOM 869 C C . SER A 1 112 ? -14.164 13.642 7.848 1.00 92.94 112 SER A C 1
ATOM 871 O O . SER A 1 112 ? -15.222 13.092 7.571 1.00 92.94 112 SER A O 1
ATOM 873 N N . ASP A 1 113 ? -13.003 12.983 7.907 1.00 92.50 113 ASP A N 1
ATOM 874 C CA . ASP A 1 113 ? -12.898 11.530 7.737 1.00 92.50 113 ASP A CA 1
ATOM 875 C C . ASP A 1 113 ? -13.263 10.756 9.008 1.00 92.50 113 ASP A C 1
ATOM 877 O O . ASP A 1 113 ? -13.309 9.530 8.971 1.00 92.50 113 ASP A O 1
ATOM 881 N N . PHE A 1 114 ? -13.490 11.459 10.122 1.00 93.50 114 PHE A N 1
ATOM 882 C CA . PHE A 1 114 ? -13.800 10.861 11.412 1.00 93.50 114 PHE A CA 1
ATOM 883 C C . PHE A 1 114 ? -15.248 11.112 11.810 1.00 93.50 114 PHE A C 1
ATOM 885 O O . PHE A 1 114 ? -15.789 12.209 11.641 1.00 93.50 114 PHE A O 1
ATOM 892 N N . THR A 1 115 ? -15.849 10.096 12.414 1.00 91.31 115 THR A N 1
ATOM 893 C CA . THR A 1 115 ? -17.191 10.144 12.988 1.00 91.31 115 THR A CA 1
ATOM 894 C C . THR A 1 115 ? -17.131 10.006 14.512 1.00 91.31 115 THR A C 1
ATOM 896 O O . THR A 1 115 ? -16.174 9.441 15.047 1.00 91.31 115 THR A O 1
ATOM 899 N N . PRO A 1 116 ? -18.153 10.475 15.254 1.00 87.81 116 PRO A N 1
ATOM 900 C CA . PRO A 1 116 ? -18.247 10.226 16.694 1.00 87.81 116 PRO A CA 1
ATOM 901 C C . PRO A 1 116 ? -18.278 8.738 17.070 1.00 87.81 116 PRO A C 1
ATOM 903 O O . PRO A 1 116 ? -18.025 8.401 18.228 1.00 87.81 116 PRO A O 1
ATOM 906 N N . ASP A 1 117 ? -18.563 7.850 16.119 1.00 89.56 117 ASP A N 1
ATOM 907 C CA . ASP A 1 117 ? -18.645 6.408 16.344 1.00 89.56 117 ASP A CA 1
ATOM 908 C C . ASP A 1 117 ? -17.285 5.725 16.224 1.00 89.56 117 ASP A C 1
ATOM 910 O O . ASP A 1 117 ? -17.151 4.569 16.622 1.00 89.56 117 ASP A O 1
ATOM 914 N N . ASP A 1 118 ? -16.269 6.421 15.710 1.00 92.94 118 ASP A N 1
ATOM 915 C CA . ASP A 1 118 ? -14.929 5.868 15.563 1.00 92.94 118 ASP A CA 1
ATOM 916 C C . ASP A 1 118 ? -14.311 5.607 16.933 1.00 92.94 118 ASP A C 1
ATOM 918 O O . ASP A 1 118 ? -14.263 6.469 17.815 1.00 92.94 118 ASP A O 1
ATOM 922 N N . LEU A 1 119 ? -13.824 4.384 17.107 1.00 93.06 119 LEU A N 1
ATOM 923 C CA . LEU A 1 119 ? -13.215 3.914 18.343 1.00 93.06 119 LEU A CA 1
ATOM 924 C C . LEU A 1 119 ? -11.743 3.596 18.151 1.00 93.06 119 LEU A C 1
ATOM 926 O O . LEU A 1 119 ? -10.971 3.720 19.097 1.00 93.06 119 LEU A O 1
ATOM 930 N N . MET A 1 120 ? -11.322 3.177 16.958 1.00 94.75 120 MET A N 1
ATOM 931 C CA . MET A 1 120 ? -9.924 2.836 16.706 1.00 94.75 120 MET A CA 1
ATOM 932 C C . MET A 1 120 ? -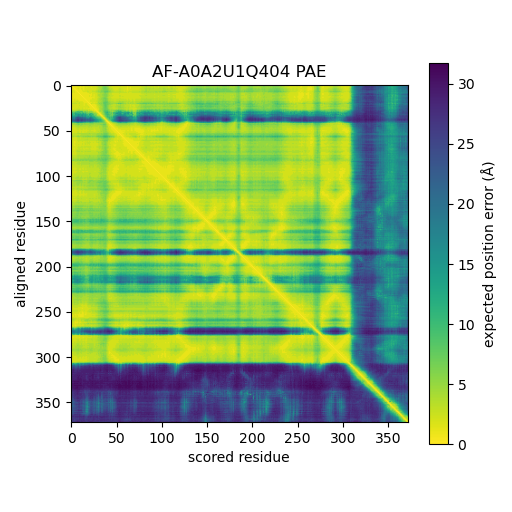9.530 3.101 15.261 1.00 94.75 120 MET A C 1
ATOM 934 O O . MET A 1 120 ? -10.325 2.914 14.347 1.00 94.75 120 MET A O 1
ATOM 938 N N . VAL A 1 121 ? -8.262 3.451 15.060 1.00 97.12 121 VAL A N 1
ATOM 939 C CA . VAL A 1 121 ? -7.641 3.553 13.740 1.00 97.12 121 VAL A CA 1
ATOM 940 C C . VAL A 1 121 ? -6.331 2.780 13.741 1.00 97.12 121 VAL A C 1
ATOM 942 O O . VAL A 1 121 ? -5.399 3.107 14.481 1.00 97.12 121 VAL A O 1
ATOM 945 N N . PHE A 1 122 ? -6.249 1.757 12.895 1.00 96.31 122 PHE A N 1
ATOM 946 C CA . PHE A 1 122 ? -5.002 1.069 12.581 1.00 96.31 122 PHE A CA 1
ATOM 947 C C . PHE A 1 122 ? -4.358 1.721 11.374 1.00 96.31 122 PHE A C 1
ATOM 949 O O . PHE A 1 122 ? -5.029 1.950 10.375 1.00 96.31 122 PHE A O 1
ATOM 956 N N . VAL A 1 123 ? -3.054 1.967 11.445 1.00 95.69 123 VAL A N 1
ATOM 957 C CA . VAL A 1 123 ? -2.278 2.517 10.336 1.00 95.69 123 VAL A CA 1
ATOM 958 C C . VAL A 1 123 ? -1.038 1.666 10.129 1.00 95.69 123 VAL A C 1
ATOM 960 O O . VAL A 1 123 ? -0.256 1.444 11.054 1.00 95.69 123 VAL A O 1
ATOM 963 N N . ASN A 1 124 ? -0.853 1.194 8.904 1.00 91.81 124 ASN A N 1
ATOM 964 C CA . ASN A 1 124 ? 0.367 0.555 8.439 1.00 91.81 124 ASN A CA 1
ATOM 965 C C . ASN A 1 124 ? 1.034 1.459 7.401 1.00 91.81 124 ASN A C 1
ATOM 967 O O . ASN A 1 124 ? 0.354 1.962 6.512 1.00 91.81 124 ASN A O 1
ATOM 971 N N . ALA A 1 125 ? 2.344 1.650 7.520 1.00 87.81 125 ALA A N 1
ATOM 972 C CA . ALA A 1 125 ? 3.170 2.389 6.582 1.00 87.81 125 ALA A CA 1
ATOM 973 C C . ALA A 1 125 ? 4.266 1.489 6.020 1.00 87.81 125 ALA A C 1
ATOM 975 O O . ALA A 1 125 ? 4.966 0.805 6.769 1.00 87.81 125 ALA A O 1
ATOM 976 N N . LEU A 1 126 ? 4.438 1.550 4.709 1.00 86.06 126 LEU A N 1
ATOM 977 C CA . LEU A 1 126 ? 5.507 0.927 3.956 1.00 86.06 126 LEU A CA 1
ATOM 978 C C . LEU A 1 126 ? 6.264 2.024 3.218 1.00 86.06 126 LEU A C 1
ATOM 980 O O . LEU A 1 126 ? 5.654 2.858 2.552 1.00 86.06 126 LEU A O 1
ATOM 984 N N . TYR A 1 127 ? 7.585 2.000 3.301 1.00 86.12 127 TYR A N 1
ATOM 985 C CA . TYR A 1 127 ? 8.452 2.856 2.510 1.00 86.12 127 TYR A CA 1
ATOM 986 C C . TYR A 1 127 ? 9.586 2.030 1.919 1.00 86.12 127 TYR A C 1
ATOM 988 O O . TYR A 1 127 ? 10.144 1.139 2.565 1.00 86.12 127 TYR A O 1
ATOM 996 N N . PHE A 1 128 ? 9.931 2.356 0.683 1.00 84.94 128 PHE A N 1
ATOM 997 C CA . PHE A 1 128 ? 11.002 1.738 -0.066 1.00 84.94 128 PHE A CA 1
ATOM 998 C C . PHE A 1 128 ? 11.754 2.790 -0.876 1.00 84.94 128 PHE A C 1
ATOM 1000 O O . PHE A 1 128 ? 11.160 3.594 -1.587 1.00 84.94 128 PHE A O 1
ATOM 1007 N N . LYS A 1 129 ? 13.080 2.720 -0.836 1.00 89.31 129 LYS A N 1
ATOM 1008 C CA . LYS A 1 129 ? 13.975 3.439 -1.729 1.00 89.31 129 LYS A CA 1
ATOM 1009 C C . LYS A 1 129 ? 15.108 2.530 -2.160 1.00 89.31 129 LYS A C 1
ATOM 1011 O O . LYS A 1 129 ? 15.923 2.098 -1.345 1.00 89.31 129 LYS A O 1
ATOM 1016 N N . GLY A 1 130 ? 15.169 2.257 -3.454 1.00 87.12 130 GLY A N 1
ATOM 1017 C CA . GLY A 1 130 ? 16.196 1.416 -4.053 1.00 87.12 130 GLY A CA 1
ATOM 1018 C C . GLY A 1 130 ? 16.888 2.145 -5.187 1.00 87.12 130 GLY A C 1
ATOM 1019 O O . GLY A 1 130 ? 16.227 2.664 -6.080 1.00 87.12 130 GLY A O 1
ATOM 1020 N N . ALA A 1 131 ? 18.219 2.160 -5.174 1.00 92.19 131 ALA A N 1
ATOM 1021 C CA . ALA A 1 131 ? 19.001 2.606 -6.323 1.00 92.19 131 ALA A CA 1
ATOM 1022 C C . ALA A 1 131 ? 19.133 1.464 -7.335 1.00 92.19 131 ALA A C 1
ATOM 1024 O O . ALA A 1 131 ? 19.337 0.318 -6.933 1.00 92.19 131 ALA A O 1
ATOM 1025 N N . TRP A 1 132 ? 19.065 1.754 -8.632 1.00 91.75 132 TRP A N 1
ATOM 1026 C CA . TRP A 1 132 ? 19.302 0.748 -9.670 1.00 91.75 132 TRP A CA 1
ATOM 1027 C C . TRP A 1 132 ? 20.710 0.171 -9.565 1.00 91.75 132 TRP A C 1
ATOM 1029 O O . TRP A 1 132 ? 21.669 0.923 -9.372 1.00 91.75 132 TRP A O 1
ATOM 1039 N N . SER A 1 133 ? 20.861 -1.142 -9.757 1.00 89.38 133 SER A N 1
ATOM 1040 C CA . SER A 1 133 ? 22.187 -1.755 -9.933 1.00 89.38 133 SER A CA 1
ATOM 1041 C C . SER A 1 133 ? 22.907 -1.159 -11.139 1.00 89.38 133 SER A C 1
ATOM 1043 O O . SER A 1 133 ? 24.095 -0.850 -11.048 1.00 89.38 133 SER A O 1
ATOM 1045 N N . PHE A 1 134 ? 22.154 -0.905 -12.211 1.00 90.88 134 PHE A N 1
ATOM 1046 C CA . PHE A 1 134 ? 22.601 -0.233 -13.428 1.00 90.88 134 PHE A CA 1
ATOM 1047 C C . PHE A 1 134 ? 21.742 1.023 -13.653 1.00 90.88 134 PHE A C 1
ATOM 1049 O O . PHE A 1 134 ? 20.669 0.923 -14.246 1.00 90.88 134 PHE A O 1
ATOM 1056 N N . PRO A 1 135 ? 22.146 2.189 -13.115 1.00 93.38 135 PRO A N 1
ATOM 1057 C CA . PRO A 1 135 ? 21.376 3.423 -13.250 1.00 93.38 135 PRO A CA 1
ATOM 1058 C C . PRO A 1 135 ? 21.359 3.929 -14.692 1.00 93.38 135 PRO A C 1
ATOM 1060 O O . PRO A 1 135 ? 22.259 3.631 -15.476 1.00 93.38 135 PRO A O 1
ATOM 1063 N N . PHE A 1 136 ? 20.341 4.719 -15.023 1.00 93.75 136 PHE A N 1
ATOM 1064 C CA . PHE A 1 136 ? 20.234 5.399 -16.310 1.00 93.75 136 PHE A CA 1
ATOM 1065 C C . PHE A 1 136 ? 21.082 6.676 -16.299 1.00 93.75 136 PHE A C 1
ATOM 1067 O O . PHE A 1 136 ? 21.286 7.305 -15.256 1.00 93.75 136 PHE A O 1
ATOM 1074 N N . HIS A 1 137 ? 21.581 7.081 -17.465 1.00 94.25 137 HIS A N 1
ATOM 1075 C CA . HIS A 1 137 ? 22.341 8.321 -17.597 1.00 94.25 137 HIS A CA 1
ATOM 1076 C C . HIS A 1 137 ? 21.388 9.488 -17.866 1.00 94.25 137 HIS A C 1
ATOM 1078 O O . HIS A 1 137 ? 20.717 9.516 -18.892 1.00 94.25 137 HIS A O 1
ATOM 1084 N N . VAL A 1 138 ? 21.363 10.482 -16.970 1.00 96.25 138 VAL A N 1
ATOM 1085 C CA . VAL A 1 138 ? 20.492 11.673 -17.087 1.00 96.25 138 VAL A CA 1
ATOM 1086 C C . VAL A 1 138 ? 20.695 12.407 -18.418 1.00 96.25 138 VAL A C 1
ATOM 1088 O O . VAL A 1 138 ? 19.747 12.919 -19.003 1.00 96.25 138 VAL A O 1
ATOM 1091 N N . GLU A 1 139 ? 21.921 12.417 -18.944 1.00 96.69 139 GLU A N 1
ATOM 1092 C CA . GLU A 1 139 ? 22.253 13.046 -20.229 1.00 96.69 139 GLU A CA 1
ATOM 1093 C C . GLU A 1 139 ? 21.573 12.374 -21.432 1.00 96.69 139 GLU A C 1
ATOM 1095 O O . GLU A 1 139 ? 21.423 13.004 -22.485 1.00 96.69 139 GLU A O 1
ATOM 1100 N N . TRP A 1 140 ? 21.154 11.113 -21.280 1.00 95.38 140 TRP A N 1
ATOM 1101 C CA . TRP A 1 140 ? 20.466 10.322 -22.303 1.00 95.38 140 TRP A CA 1
ATOM 1102 C C . TRP A 1 140 ? 18.946 10.367 -22.153 1.00 95.38 140 TRP A C 1
ATOM 1104 O O . TRP A 1 140 ? 18.240 9.897 -23.043 1.00 95.38 140 TRP A O 1
ATOM 1114 N N . THR A 1 141 ? 18.428 10.970 -21.079 1.00 96.44 141 THR A N 1
ATOM 1115 C CA . THR A 1 141 ? 16.994 11.214 -20.944 1.00 96.44 141 THR A CA 1
ATOM 1116 C C . THR A 1 141 ? 16.536 12.172 -22.046 1.00 96.44 141 THR A C 1
ATOM 1118 O O . THR A 1 141 ? 17.117 13.245 -22.267 1.00 96.44 141 THR A O 1
ATOM 1121 N N . ARG A 1 142 ? 15.497 11.772 -22.782 1.00 96.62 142 ARG A N 1
ATOM 1122 C CA . ARG A 1 142 ? 14.919 12.538 -23.894 1.00 96.62 142 ARG A CA 1
ATOM 1123 C C . ARG A 1 142 ? 13.404 12.505 -23.819 1.00 96.62 142 ARG A C 1
ATOM 1125 O O . ARG A 1 142 ? 12.821 11.486 -23.469 1.00 96.62 142 ARG A O 1
ATOM 1132 N N . ASN A 1 143 ? 12.769 13.616 -24.175 1.00 96.62 143 ASN A N 1
ATOM 1133 C CA . ASN A 1 143 ? 11.321 13.641 -24.325 1.00 96.62 143 ASN A CA 1
ATOM 1134 C C . ASN A 1 143 ? 10.914 12.824 -25.554 1.00 96.62 143 ASN A C 1
ATOM 1136 O O . ASN A 1 143 ? 11.475 13.019 -26.634 1.00 96.62 143 ASN A O 1
ATOM 1140 N N . LYS A 1 144 ? 9.954 11.919 -25.368 1.00 93.81 144 LYS A N 1
ATOM 1141 C CA . LYS A 1 144 ? 9.398 11.032 -26.397 1.00 93.81 144 LYS A CA 1
ATOM 1142 C C . LYS A 1 144 ? 7.886 10.914 -26.228 1.00 93.81 144 LYS A C 1
ATOM 1144 O O . LYS A 1 144 ? 7.345 11.256 -25.174 1.00 93.81 144 LYS A O 1
ATOM 1149 N N . GLU A 1 145 ? 7.212 10.463 -27.280 1.00 93.81 145 GLU A N 1
ATOM 1150 C CA . GLU A 1 145 ? 5.765 10.271 -27.259 1.00 93.81 145 GLU A CA 1
ATOM 1151 C C . GLU A 1 145 ? 5.403 9.052 -26.403 1.00 93.81 145 GLU A C 1
ATOM 1153 O O . GLU A 1 145 ? 5.827 7.928 -26.662 1.00 93.81 145 GLU A O 1
ATOM 1158 N N . PHE A 1 146 ? 4.573 9.271 -25.391 1.00 88.50 146 PHE A N 1
ATOM 1159 C CA . PHE A 1 146 ? 3.865 8.231 -24.667 1.00 88.50 146 PHE A CA 1
ATOM 1160 C C . PHE A 1 146 ? 2.413 8.214 -25.121 1.00 88.50 146 PHE A C 1
ATOM 1162 O O . PHE A 1 146 ? 1.783 9.258 -25.272 1.00 88.50 146 PHE A O 1
ATOM 1169 N N . TYR A 1 147 ? 1.881 7.022 -25.339 1.00 86.81 147 TYR A N 1
ATOM 1170 C CA . TYR A 1 147 ? 0.543 6.835 -25.874 1.00 86.81 147 TYR A CA 1
ATOM 1171 C C . TYR A 1 147 ? -0.386 6.383 -24.755 1.00 86.81 147 TYR A C 1
ATOM 1173 O O . TYR A 1 147 ? -0.156 5.336 -24.147 1.00 86.81 147 TYR A O 1
ATOM 1181 N N . LEU A 1 148 ? -1.426 7.168 -24.514 1.00 84.31 148 LEU A N 1
ATOM 1182 C CA . LEU A 1 148 ? -2.446 6.908 -23.512 1.00 84.31 148 LEU A CA 1
ATOM 1183 C C . LEU A 1 148 ? -3.423 5.819 -23.980 1.00 84.31 148 LEU A C 1
ATOM 1185 O O . LEU A 1 148 ? -3.525 5.516 -25.172 1.00 84.31 148 LEU A O 1
ATOM 1189 N N . ILE A 1 149 ? -4.174 5.252 -23.030 1.00 78.75 149 ILE A N 1
ATOM 1190 C CA . ILE A 1 149 ? -5.185 4.209 -23.287 1.00 78.75 149 ILE A CA 1
ATOM 1191 C C . ILE A 1 149 ? -6.277 4.718 -24.241 1.00 78.75 149 ILE A C 1
ATOM 1193 O O . ILE A 1 149 ? -6.739 3.979 -25.105 1.00 78.75 149 ILE A O 1
ATOM 1197 N N . ASN A 1 150 ? -6.645 5.997 -24.138 1.00 81.88 150 ASN A N 1
ATOM 1198 C CA . ASN A 1 150 ? -7.620 6.646 -25.021 1.00 81.88 150 ASN A CA 1
ATOM 1199 C C . ASN A 1 150 ? -7.082 6.920 -26.448 1.00 81.88 150 ASN A C 1
ATOM 1201 O O . ASN A 1 150 ? -7.805 7.464 -27.280 1.00 81.88 150 ASN A O 1
ATOM 1205 N N . GLY A 1 151 ? -5.826 6.556 -26.736 1.00 84.31 151 GLY A N 1
ATOM 1206 C CA . GLY A 1 151 ? -5.164 6.753 -28.027 1.00 84.31 151 GLY A CA 1
ATOM 1207 C C . GLY A 1 151 ? -4.448 8.097 -28.189 1.00 84.31 151 GLY A C 1
ATOM 1208 O O . GLY A 1 151 ? -3.720 8.272 -29.169 1.00 84.31 151 GLY A O 1
ATOM 1209 N N . GLU A 1 152 ? -4.601 9.030 -27.247 1.00 88.88 152 GLU A N 1
ATOM 1210 C CA . GLU A 1 152 ? -3.891 10.311 -27.262 1.00 88.88 152 GLU A CA 1
ATOM 1211 C C . GLU A 1 152 ? -2.390 10.134 -27.007 1.00 88.88 152 GLU A C 1
ATOM 1213 O O . GLU A 1 152 ? -1.926 9.112 -26.496 1.00 88.88 152 GLU A O 1
ATOM 1218 N N . LYS A 1 153 ? -1.611 11.158 -27.366 1.00 90.69 153 LYS A N 1
ATOM 1219 C CA . LYS A 1 153 ? -0.162 11.177 -27.164 1.00 90.69 153 LYS A CA 1
ATOM 1220 C C . LYS A 1 153 ? 0.244 12.315 -26.248 1.00 90.69 153 LYS A C 1
ATOM 1222 O O . LYS A 1 153 ? -0.186 13.452 -26.433 1.00 90.69 153 LYS A O 1
ATOM 1227 N N . VAL A 1 154 ? 1.151 12.023 -25.328 1.00 91.62 154 VAL A N 1
ATOM 1228 C CA . VAL A 1 154 ? 1.763 13.005 -24.434 1.00 91.62 154 VAL A CA 1
ATOM 1229 C C . VAL A 1 154 ? 3.280 12.897 -24.513 1.00 91.62 154 VAL A C 1
ATOM 1231 O O . VAL A 1 154 ? 3.839 11.807 -24.551 1.00 91.62 154 VAL A O 1
ATOM 1234 N N . SER A 1 155 ? 3.972 14.031 -24.565 1.00 95.69 155 SER A N 1
ATOM 1235 C CA . SER A 1 155 ? 5.437 14.056 -24.561 1.00 95.69 155 SER A CA 1
ATOM 1236 C C . SER A 1 155 ? 5.949 13.953 -23.125 1.00 95.69 155 SER A C 1
ATOM 1238 O O . SER A 1 155 ? 5.726 14.870 -22.335 1.00 95.69 155 SER A O 1
ATOM 1240 N N . VAL A 1 156 ? 6.683 12.888 -22.797 1.00 94.38 156 VAL A N 1
ATOM 1241 C CA . VAL A 1 156 ? 7.222 12.642 -21.445 1.00 94.38 156 VAL A CA 1
ATOM 1242 C C . VAL A 1 156 ? 8.716 12.308 -21.492 1.00 94.38 156 VAL A C 1
ATOM 1244 O O . VAL A 1 156 ? 9.204 11.842 -22.524 1.00 94.38 156 VAL A O 1
ATOM 1247 N N . PRO A 1 157 ? 9.471 12.538 -20.405 1.00 96.38 157 PRO A N 1
ATOM 1248 C CA . PRO A 1 157 ? 10.880 12.166 -20.338 1.00 96.38 157 PRO A CA 1
ATOM 1249 C C . PRO A 1 157 ? 11.052 10.645 -20.289 1.00 96.38 157 PRO A C 1
ATOM 1251 O O . PRO A 1 157 ? 10.621 9.987 -19.344 1.00 96.38 157 PRO A O 1
ATOM 1254 N N . PHE A 1 158 ? 11.749 10.094 -21.277 1.00 94.75 158 PHE A N 1
ATOM 1255 C CA . PHE A 1 158 ? 12.199 8.710 -21.304 1.00 94.75 158 PHE A CA 1
ATOM 1256 C C . PHE A 1 158 ? 13.682 8.627 -20.978 1.00 94.75 158 PHE A C 1
ATOM 1258 O O . PHE A 1 158 ? 14.519 9.222 -21.654 1.00 94.75 158 PHE A O 1
ATOM 1265 N N . MET A 1 159 ? 13.991 7.865 -19.940 1.00 95.56 159 MET A N 1
ATOM 1266 C CA . MET A 1 159 ? 15.339 7.509 -19.522 1.00 95.56 159 MET A CA 1
ATOM 1267 C C . MET A 1 159 ? 15.886 6.432 -20.451 1.00 95.56 159 MET A C 1
ATOM 1269 O O . MET A 1 159 ? 15.125 5.581 -20.922 1.00 95.56 159 MET A O 1
ATOM 1273 N N . SER A 1 160 ? 17.199 6.440 -20.683 1.00 92.69 160 SER A N 1
ATOM 1274 C CA . SER A 1 160 ? 17.834 5.450 -21.550 1.00 92.69 160 SER A CA 1
ATOM 1275 C C . SER A 1 160 ? 19.129 4.881 -21.000 1.00 92.69 160 SER A C 1
ATOM 1277 O O . SER A 1 160 ? 19.829 5.506 -20.196 1.00 92.69 160 SER A O 1
ATOM 1279 N N . ASN A 1 161 ? 19.402 3.645 -21.404 1.00 88.38 161 ASN A N 1
ATOM 1280 C CA . ASN A 1 161 ? 20.610 2.905 -21.090 1.00 88.38 161 ASN A CA 1
ATOM 1281 C C . ASN A 1 161 ? 20.932 1.943 -22.246 1.00 88.38 161 ASN A C 1
ATOM 1283 O O . ASN A 1 161 ? 20.025 1.459 -22.922 1.00 88.38 161 ASN A O 1
ATOM 1287 N N . SER A 1 162 ? 22.216 1.658 -22.438 1.00 87.44 162 SER A N 1
ATOM 1288 C CA . SER A 1 162 ? 22.757 0.756 -23.456 1.00 87.44 162 SER A CA 1
ATOM 1289 C C . SER A 1 162 ? 23.624 -0.320 -22.788 1.00 87.44 162 SER A C 1
ATOM 1291 O O . SER A 1 162 ? 24.851 -0.375 -22.909 1.00 87.44 162 SER A O 1
ATOM 1293 N N . THR A 1 163 ? 22.972 -1.164 -21.986 1.00 88.12 163 THR A N 1
ATOM 1294 C CA . THR A 1 163 ? 23.616 -2.219 -21.191 1.00 88.12 163 THR A CA 1
ATOM 1295 C C . THR A 1 163 ? 22.813 -3.518 -21.238 1.00 88.12 163 THR A C 1
ATOM 1297 O O . THR A 1 163 ? 21.851 -3.650 -21.995 1.00 88.12 163 THR A O 1
ATOM 1300 N N . MET A 1 164 ? 23.245 -4.511 -20.465 1.00 89.62 164 MET A N 1
ATOM 1301 C CA . MET A 1 164 ? 22.571 -5.794 -20.352 1.00 89.62 164 MET A CA 1
ATOM 1302 C C . MET A 1 164 ? 21.515 -5.787 -19.245 1.00 89.62 164 MET A C 1
ATOM 1304 O O . MET A 1 164 ? 21.773 -5.329 -18.131 1.00 89.62 164 MET A O 1
ATOM 1308 N N . PHE A 1 165 ? 20.344 -6.345 -19.541 1.00 87.94 165 PHE A N 1
ATOM 1309 C CA . PHE A 1 165 ? 19.249 -6.523 -18.591 1.00 87.94 165 PHE A CA 1
ATOM 1310 C C . PHE A 1 165 ? 18.671 -7.933 -18.690 1.00 87.94 165 PHE A C 1
ATOM 1312 O O . PHE A 1 165 ? 18.812 -8.615 -19.701 1.00 87.94 165 PHE A O 1
ATOM 1319 N N . TYR A 1 166 ? 18.009 -8.369 -17.620 1.00 89.25 166 TYR A N 1
ATOM 1320 C CA . TYR A 1 166 ? 17.224 -9.598 -17.646 1.00 89.25 166 TYR A CA 1
ATOM 1321 C C . TYR A 1 166 ? 15.903 -9.326 -18.363 1.00 89.25 166 TYR A C 1
ATOM 1323 O O . TYR A 1 166 ? 15.128 -8.479 -17.917 1.00 89.25 166 TYR A O 1
ATOM 1331 N N . TYR A 1 167 ? 15.657 -10.044 -19.451 1.00 90.38 167 TYR A N 1
ATOM 1332 C CA . TYR A 1 167 ? 14.546 -9.839 -20.369 1.00 90.38 167 TYR A CA 1
ATOM 1333 C C . TYR A 1 167 ? 13.908 -11.172 -20.763 1.00 90.38 167 TYR A C 1
ATOM 1335 O O . TYR A 1 167 ? 14.582 -12.197 -20.847 1.00 90.38 167 TYR A O 1
ATOM 1343 N N . GLY A 1 168 ? 12.603 -11.153 -21.017 1.00 88.44 168 GLY A N 1
ATOM 1344 C CA . GLY A 1 168 ? 11.880 -12.284 -21.580 1.00 88.44 168 GLY A CA 1
ATOM 1345 C C . GLY A 1 168 ? 10.770 -11.807 -22.506 1.00 88.44 168 GLY A C 1
ATOM 1346 O O . GLY A 1 168 ? 10.086 -10.825 -22.217 1.00 88.44 168 GLY A O 1
ATOM 1347 N N . SER A 1 169 ? 10.595 -12.511 -23.621 1.00 88.88 169 SER A N 1
ATOM 1348 C CA . SER A 1 169 ? 9.458 -12.335 -24.521 1.00 88.88 169 SER A CA 1
ATOM 1349 C C . SER A 1 169 ? 8.555 -13.547 -24.385 1.00 88.88 169 SER A C 1
ATOM 1351 O O . SER A 1 169 ? 8.983 -14.667 -24.656 1.00 88.88 169 SER A O 1
ATOM 1353 N N . PHE A 1 170 ? 7.318 -13.306 -23.981 1.00 86.06 170 PHE A N 1
ATOM 1354 C CA . PHE A 1 170 ? 6.300 -14.315 -23.733 1.00 86.06 170 PHE A CA 1
ATOM 1355 C C . PHE A 1 170 ? 5.152 -14.148 -24.734 1.00 86.06 170 PHE A C 1
ATOM 1357 O O . PHE A 1 170 ? 5.131 -13.217 -25.552 1.00 86.06 170 PHE A O 1
ATOM 1364 N N . GLU A 1 171 ? 4.195 -15.069 -24.691 1.00 86.38 171 GLU A N 1
ATOM 1365 C CA . GLU A 1 171 ? 2.963 -14.931 -25.457 1.00 86.38 171 GLU A CA 1
ATOM 1366 C C . GLU A 1 171 ? 2.167 -13.725 -24.929 1.00 86.38 171 GLU A C 1
ATOM 1368 O O . GLU A 1 171 ? 1.894 -13.614 -23.739 1.00 86.38 171 GLU A O 1
ATOM 1373 N N . GLY A 1 172 ? 1.855 -12.768 -25.805 1.00 84.06 172 GLY A N 1
ATOM 1374 C CA . GLY A 1 172 ? 1.079 -11.570 -25.457 1.00 84.06 172 GLY A CA 1
ATOM 1375 C C . GLY A 1 172 ? 1.855 -10.412 -24.808 1.00 84.06 172 GLY A C 1
ATOM 1376 O O . GLY A 1 172 ? 1.380 -9.277 -24.868 1.00 84.06 172 GLY A O 1
ATOM 1377 N N . TYR A 1 173 ? 3.055 -10.630 -24.254 1.00 86.19 173 TYR A N 1
ATOM 1378 C CA . TYR A 1 173 ? 3.833 -9.563 -23.610 1.00 86.19 173 TYR A CA 1
ATOM 1379 C C . TYR A 1 173 ? 5.354 -9.781 -23.627 1.00 86.19 173 TYR A C 1
ATOM 1381 O O . TYR A 1 173 ? 5.867 -10.890 -23.752 1.00 86.19 173 TYR A O 1
ATOM 1389 N N . LYS A 1 174 ? 6.093 -8.689 -23.441 1.00 86.62 174 LYS A N 1
ATOM 1390 C CA . LYS A 1 174 ? 7.519 -8.650 -23.103 1.00 86.62 174 LYS A CA 1
ATOM 1391 C C . LYS A 1 174 ? 7.667 -8.261 -21.638 1.00 86.62 174 LYS A C 1
ATOM 1393 O O . LYS A 1 174 ? 6.820 -7.560 -21.087 1.00 86.62 174 LYS A O 1
ATOM 1398 N N . MET A 1 175 ? 8.759 -8.655 -21.001 1.00 86.25 175 MET A N 1
ATOM 1399 C CA . MET A 1 175 ? 9.090 -8.147 -19.677 1.00 86.25 175 MET A CA 1
ATOM 1400 C C . MET A 1 175 ? 10.580 -7.928 -19.490 1.00 86.25 175 MET A C 1
ATOM 1402 O O . MET A 1 175 ? 11.415 -8.607 -20.085 1.00 86.25 175 MET A O 1
ATOM 1406 N N . ILE A 1 176 ? 10.902 -6.991 -18.610 1.00 86.56 176 ILE A N 1
ATOM 1407 C CA . ILE A 1 176 ? 12.271 -6.653 -18.239 1.00 86.56 176 ILE A CA 1
ATOM 1408 C C . ILE A 1 176 ? 12.370 -6.512 -16.721 1.00 86.56 176 ILE A C 1
ATOM 1410 O O . ILE A 1 176 ? 11.444 -6.045 -16.050 1.00 86.56 176 ILE A O 1
ATOM 1414 N N . LYS A 1 177 ? 13.502 -6.944 -16.169 1.00 87.06 177 LYS A N 1
ATOM 1415 C CA . LYS A 1 177 ? 13.802 -6.911 -14.739 1.00 87.06 177 LYS A CA 1
ATOM 1416 C C . LYS A 1 177 ? 14.949 -5.942 -14.466 1.00 87.06 177 LYS A C 1
ATOM 1418 O O . LYS A 1 177 ? 16.073 -6.136 -14.932 1.00 87.06 177 LYS A O 1
ATOM 1423 N N . PHE A 1 178 ? 14.673 -4.957 -13.619 1.00 87.06 178 PHE A N 1
ATOM 1424 C CA . PHE A 1 178 ? 15.627 -3.972 -13.120 1.00 87.06 178 PHE A CA 1
ATOM 1425 C C . PHE A 1 178 ? 16.034 -4.309 -11.684 1.00 87.06 178 PHE A C 1
ATOM 1427 O O . PHE A 1 178 ? 15.282 -4.024 -10.746 1.00 87.06 178 PHE A O 1
ATOM 1434 N N . PRO A 1 179 ? 17.205 -4.930 -11.470 1.00 86.31 179 PRO A N 1
ATOM 1435 C CA . PRO A 1 179 ? 17.692 -5.190 -10.124 1.00 86.31 179 PRO A CA 1
ATOM 1436 C C . PRO A 1 179 ? 18.072 -3.889 -9.409 1.00 86.31 179 PRO A C 1
ATOM 1438 O O . PRO A 1 179 ? 18.657 -2.980 -10.004 1.00 86.31 179 PRO A O 1
ATOM 1441 N N . TYR A 1 180 ? 17.774 -3.825 -8.112 1.00 86.25 180 TYR A N 1
ATOM 1442 C CA . TYR A 1 180 ? 18.272 -2.770 -7.231 1.00 86.25 180 TYR A CA 1
ATOM 1443 C C . TYR A 1 180 ? 19.613 -3.166 -6.614 1.00 86.25 180 TYR A C 1
ATOM 1445 O O . TYR A 1 180 ? 19.876 -4.352 -6.392 1.00 86.25 180 TYR A O 1
ATOM 1453 N N . LYS A 1 181 ? 20.437 -2.165 -6.286 1.00 86.69 181 LYS A N 1
ATOM 1454 C CA . LYS A 1 181 ? 21.722 -2.358 -5.610 1.00 86.69 181 LYS A CA 1
ATOM 1455 C C . LYS A 1 181 ? 21.524 -3.106 -4.298 1.00 86.69 181 LYS A C 1
ATOM 1457 O O . LYS A 1 181 ? 20.708 -2.719 -3.463 1.00 86.69 181 LYS A O 1
ATOM 1462 N N . SER A 1 182 ? 22.354 -4.121 -4.091 1.00 75.56 182 SER A N 1
ATOM 1463 C CA . SER A 1 182 ? 22.496 -4.824 -2.821 1.00 75.56 182 SER A CA 1
ATOM 1464 C C . SER A 1 182 ? 23.976 -4.970 -2.465 1.00 75.56 182 SER A C 1
ATOM 1466 O O . SER A 1 182 ? 24.818 -5.135 -3.343 1.00 75.56 182 SER A O 1
ATOM 1468 N N . LYS A 1 183 ? 24.301 -4.860 -1.174 1.00 66.38 183 LYS A N 1
ATOM 1469 C CA . LYS A 1 183 ? 25.623 -5.138 -0.593 1.00 66.38 183 LYS A CA 1
ATOM 1470 C C . LYS A 1 183 ? 25.846 -6.642 -0.454 1.00 66.38 183 LYS A C 1
ATOM 1472 O O . LYS A 1 183 ? 26.994 -7.070 -0.440 1.00 66.38 183 LYS A O 1
ATOM 1477 N N . ASP A 1 184 ? 24.769 -7.420 -0.369 1.00 58.81 184 ASP A N 1
ATOM 1478 C CA . ASP A 1 184 ? 24.834 -8.875 -0.429 1.00 58.81 184 ASP A CA 1
ATOM 1479 C C . ASP A 1 184 ? 24.881 -9.302 -1.906 1.00 58.81 184 ASP A C 1
ATOM 1481 O O . ASP A 1 184 ? 24.211 -8.713 -2.751 1.00 58.81 184 ASP A O 1
ATOM 1485 N N . GLN A 1 185 ? 25.622 -10.366 -2.225 1.00 46.50 185 GLN A N 1
ATOM 1486 C CA . GLN A 1 185 ? 25.750 -10.932 -3.585 1.00 46.50 185 GLN A CA 1
ATOM 1487 C C . GLN A 1 185 ? 24.414 -11.424 -4.194 1.00 46.50 185 GLN A C 1
ATOM 1489 O O . GLN A 1 185 ? 24.364 -11.818 -5.356 1.00 46.50 185 GLN A O 1
ATOM 1494 N N . LEU A 1 186 ? 23.320 -11.404 -3.427 1.00 52.44 186 LEU A N 1
ATOM 1495 C CA . LEU A 1 186 ? 21.974 -11.732 -3.884 1.00 52.44 186 LEU A CA 1
ATOM 1496 C C . LEU A 1 186 ? 21.157 -10.440 -4.001 1.00 52.44 186 LEU A C 1
ATOM 1498 O O . LEU A 1 186 ? 20.774 -9.845 -2.992 1.00 52.44 186 LEU A O 1
ATOM 1502 N N . ASN A 1 187 ? 20.849 -10.024 -5.234 1.00 55.09 187 ASN A N 1
ATOM 1503 C CA . ASN A 1 187 ? 19.925 -8.920 -5.510 1.00 55.09 187 ASN A CA 1
ATOM 1504 C C . ASN A 1 187 ? 18.508 -9.296 -5.036 1.00 55.09 187 ASN A C 1
ATOM 1506 O O . ASN A 1 187 ? 17.714 -9.850 -5.793 1.00 55.09 187 ASN A O 1
ATOM 1510 N N . LYS A 1 188 ? 18.199 -9.008 -3.764 1.00 67.19 188 LYS A N 1
ATOM 1511 C CA . LYS A 1 188 ? 16.924 -9.359 -3.106 1.00 67.19 188 LYS A CA 1
ATOM 1512 C C . LYS A 1 188 ? 15.710 -8.627 -3.687 1.00 67.19 188 LYS A C 1
ATOM 1514 O O . LYS A 1 188 ? 14.596 -9.129 -3.572 1.00 67.19 188 LYS A O 1
ATOM 1519 N N . PHE A 1 189 ? 15.915 -7.465 -4.308 1.00 77.50 189 PHE A N 1
ATOM 1520 C CA . PHE A 1 189 ? 14.839 -6.627 -4.834 1.00 77.50 189 PHE A CA 1
ATOM 1521 C C . PHE A 1 189 ? 15.056 -6.294 -6.305 1.00 77.50 189 PHE A C 1
ATOM 1523 O O . PHE A 1 189 ? 16.178 -6.048 -6.757 1.00 77.50 189 PHE A O 1
ATOM 1530 N N . SER A 1 190 ? 13.970 -6.278 -7.069 1.00 83.62 190 SER A N 1
ATOM 1531 C CA . SER A 1 190 ? 13.969 -5.872 -8.473 1.00 83.62 190 SER A CA 1
ATOM 1532 C C . SER A 1 190 ? 12.614 -5.283 -8.841 1.00 83.62 190 SER A C 1
ATOM 1534 O O . SER A 1 190 ? 11.592 -5.725 -8.320 1.00 83.62 190 SER A O 1
ATOM 1536 N N . MET A 1 191 ? 12.611 -4.316 -9.752 1.00 85.44 191 MET A N 1
ATOM 1537 C CA . MET A 1 191 ? 11.400 -3.905 -10.452 1.00 85.44 191 MET A CA 1
ATOM 1538 C C . MET A 1 191 ? 11.210 -4.794 -11.675 1.00 85.44 191 MET A C 1
ATOM 1540 O O . MET A 1 191 ? 12.157 -5.030 -12.422 1.00 85.44 191 MET A O 1
ATOM 1544 N N . TYR A 1 192 ? 9.983 -5.256 -11.877 1.00 84.94 192 TYR A N 1
ATOM 1545 C CA . TYR A 1 192 ? 9.565 -5.921 -13.101 1.00 84.94 192 TYR A CA 1
ATOM 1546 C C . TYR A 1 192 ? 8.644 -4.987 -13.861 1.00 84.94 192 TYR A C 1
ATOM 1548 O O . TYR A 1 192 ? 7.761 -4.359 -13.278 1.00 84.94 192 TYR A O 1
ATOM 1556 N N . ILE A 1 193 ? 8.877 -4.904 -15.158 1.00 84.62 193 ILE A N 1
ATOM 1557 C CA . ILE A 1 193 ? 8.064 -4.144 -16.086 1.00 84.62 193 ILE A CA 1
ATOM 1558 C C . ILE A 1 193 ? 7.525 -5.132 -17.104 1.00 84.62 193 ILE A C 1
ATOM 1560 O O . ILE A 1 193 ? 8.306 -5.857 -17.719 1.00 84.62 193 ILE A O 1
ATOM 1564 N N . PHE A 1 194 ? 6.207 -5.142 -17.266 1.00 85.88 194 PHE A N 1
ATOM 1565 C CA . PHE A 1 194 ? 5.503 -5.950 -18.249 1.00 85.88 194 PHE A CA 1
ATOM 1566 C C . PHE A 1 194 ? 4.942 -5.016 -19.313 1.00 85.88 194 PHE A C 1
ATOM 1568 O O . PHE A 1 194 ? 4.287 -4.026 -18.993 1.00 85.88 194 PHE A O 1
ATOM 1575 N N . LEU A 1 195 ? 5.229 -5.324 -20.569 1.00 85.44 195 LEU A N 1
ATOM 1576 C CA . LEU A 1 195 ? 4.824 -4.551 -21.729 1.00 85.44 195 LEU A CA 1
ATOM 1577 C C . LEU A 1 195 ? 4.043 -5.476 -22.666 1.00 85.44 195 LEU A C 1
ATOM 1579 O O . LEU A 1 195 ? 4.664 -6.321 -23.312 1.00 85.44 195 LEU A O 1
ATOM 1583 N N . PRO A 1 196 ? 2.708 -5.352 -22.747 1.00 87.31 196 PRO A N 1
ATOM 1584 C CA . PRO A 1 196 ? 1.924 -6.060 -23.753 1.00 87.31 196 PRO A CA 1
ATOM 1585 C C . PRO A 1 196 ? 2.460 -5.794 -25.167 1.00 87.31 196 PRO A C 1
ATOM 1587 O O . PRO A 1 196 ? 2.927 -4.690 -25.456 1.00 87.31 196 PRO A O 1
ATOM 1590 N N . HIS A 1 197 ? 2.381 -6.787 -26.059 1.00 83.94 197 HIS A N 1
ATOM 1591 C CA . HIS A 1 197 ? 2.731 -6.580 -27.475 1.00 83.94 197 HIS A CA 1
ATOM 1592 C C . HIS A 1 197 ? 1.731 -5.636 -28.158 1.00 83.94 197 HIS A C 1
ATOM 1594 O O . HIS A 1 197 ? 2.112 -4.813 -28.991 1.00 83.94 197 HIS A O 1
ATOM 1600 N N . GLU A 1 198 ? 0.452 -5.742 -27.791 1.00 84.56 198 GLU A N 1
ATOM 1601 C CA . GLU A 1 198 ? -0.622 -4.887 -28.296 1.00 84.56 198 GLU A CA 1
ATOM 1602 C C . GLU A 1 198 ? -0.694 -3.560 -27.534 1.00 84.56 198 GLU A C 1
ATOM 1604 O O . GLU A 1 198 ? -0.541 -3.501 -26.314 1.00 84.56 198 GLU A O 1
ATOM 1609 N N . LYS A 1 199 ? -0.981 -2.474 -28.257 1.00 74.81 199 LYS A N 1
ATOM 1610 C CA . LYS A 1 199 ? -1.021 -1.105 -27.714 1.00 74.81 199 LYS A CA 1
ATOM 1611 C C . LYS A 1 199 ? -2.081 -0.911 -26.621 1.00 74.81 199 LYS A C 1
ATOM 1613 O O . LYS A 1 199 ? -1.869 -0.097 -25.727 1.00 74.81 199 LYS A O 1
ATOM 1618 N N . ASP A 1 200 ? -3.183 -1.640 -26.713 1.00 77.94 200 ASP A N 1
ATOM 1619 C CA . ASP A 1 200 ? -4.336 -1.696 -25.809 1.00 77.94 200 ASP A CA 1
ATOM 1620 C C . ASP A 1 200 ? -4.423 -3.043 -25.059 1.00 77.94 200 ASP A C 1
ATOM 1622 O O . ASP A 1 200 ? -5.398 -3.326 -24.361 1.00 77.94 200 ASP A O 1
ATOM 1626 N N . GLY A 1 201 ? -3.365 -3.859 -25.128 1.00 84.06 201 GLY A N 1
ATOM 1627 C CA . GLY A 1 201 ? -3.329 -5.218 -24.581 1.00 84.06 201 GLY A CA 1
ATOM 1628 C C . GLY A 1 201 ? -3.237 -5.317 -23.055 1.00 84.06 201 GLY A C 1
ATOM 1629 O O . GLY A 1 201 ? -3.181 -6.427 -22.529 1.00 84.06 201 GLY A O 1
ATOM 1630 N N . LEU A 1 202 ? -3.213 -4.199 -22.316 1.00 80.50 202 LEU A N 1
ATOM 1631 C CA . LEU A 1 202 ? -3.069 -4.208 -20.852 1.00 80.50 202 LEU A CA 1
ATOM 1632 C C . LEU A 1 202 ? -4.212 -4.965 -20.169 1.00 80.50 202 LEU A C 1
ATOM 1634 O O . LEU A 1 202 ? -3.969 -5.734 -19.242 1.00 80.50 202 LEU A O 1
ATOM 1638 N N . LYS A 1 203 ? -5.450 -4.788 -20.643 1.00 81.81 203 LYS A N 1
ATOM 1639 C CA . LYS A 1 203 ? -6.609 -5.501 -20.095 1.00 81.81 203 LYS A CA 1
ATOM 1640 C C . LYS A 1 203 ? -6.460 -7.016 -20.261 1.00 81.81 203 LYS A C 1
ATOM 1642 O O . LYS A 1 203 ? -6.601 -7.746 -19.285 1.00 81.81 203 LYS A O 1
ATOM 1647 N N . ASN A 1 204 ? -6.097 -7.463 -21.463 1.00 83.81 204 ASN A N 1
ATOM 1648 C CA . ASN A 1 204 ? -5.875 -8.879 -21.767 1.00 83.81 204 ASN A CA 1
ATOM 1649 C C . ASN A 1 204 ? -4.727 -9.454 -20.928 1.00 83.81 204 ASN A C 1
ATOM 1651 O O . ASN A 1 204 ? -4.833 -10.558 -20.399 1.00 83.81 204 ASN A O 1
ATOM 1655 N N . LEU A 1 205 ? -3.648 -8.682 -20.745 1.00 81.81 205 LEU A N 1
ATOM 1656 C CA . LEU A 1 205 ? -2.546 -9.070 -19.874 1.00 81.81 205 LEU A CA 1
ATOM 1657 C C . LEU A 1 205 ? -3.026 -9.247 -18.428 1.00 81.81 205 LEU A C 1
ATOM 1659 O O . LEU A 1 205 ? -2.722 -10.258 -17.806 1.00 81.81 205 LEU A O 1
ATOM 1663 N N . LEU A 1 206 ? -3.807 -8.306 -17.890 1.00 79.69 206 LEU A N 1
ATOM 1664 C CA . LEU A 1 206 ? -4.352 -8.420 -16.535 1.00 79.69 206 LEU A CA 1
ATOM 1665 C C . LEU A 1 206 ? -5.246 -9.655 -16.378 1.00 79.69 206 LEU A C 1
ATOM 1667 O O . LEU A 1 206 ? -5.109 -10.368 -15.387 1.00 79.69 206 LEU A O 1
ATOM 1671 N N . GLU A 1 207 ? -6.118 -9.936 -17.346 1.00 81.44 207 GLU A N 1
ATOM 1672 C CA . GLU A 1 207 ? -6.953 -11.145 -17.360 1.00 81.44 207 GLU A CA 1
ATOM 1673 C C . GLU A 1 207 ? -6.103 -12.424 -17.376 1.00 81.44 207 GLU A C 1
ATOM 1675 O O . GLU A 1 207 ? -6.373 -13.349 -16.609 1.00 81.44 207 GLU A O 1
ATOM 1680 N N . HIS A 1 208 ? -5.016 -12.444 -18.153 1.00 78.25 208 HIS A N 1
ATOM 1681 C CA . HIS A 1 208 ? -4.057 -13.547 -18.154 1.00 78.25 208 HIS A CA 1
ATOM 1682 C C . HIS A 1 208 ? -3.403 -13.740 -16.775 1.00 78.25 208 HIS A C 1
ATOM 1684 O O . HIS A 1 208 ? -3.415 -14.850 -16.239 1.00 78.25 208 HIS A O 1
ATOM 1690 N N . PHE A 1 209 ? -2.951 -12.653 -16.137 1.00 74.81 209 PHE A N 1
ATOM 1691 C CA . PHE A 1 209 ? -2.440 -12.677 -14.761 1.00 74.81 209 PHE A CA 1
ATOM 1692 C C . PHE A 1 209 ? -3.467 -13.184 -13.747 1.00 74.81 209 PHE A C 1
ATOM 1694 O O . PHE A 1 209 ? -3.079 -13.752 -12.739 1.00 74.81 209 PHE A O 1
ATOM 1701 N N . HIS A 1 210 ? -4.765 -12.970 -13.962 1.00 70.38 210 HIS A N 1
ATOM 1702 C CA . HIS A 1 210 ? -5.797 -13.510 -13.074 1.00 70.38 210 HIS A CA 1
ATOM 1703 C C . HIS A 1 210 ? -6.018 -15.015 -13.241 1.00 70.38 210 HIS A C 1
ATOM 1705 O O . HIS A 1 210 ? -6.532 -15.650 -12.322 1.00 70.38 210 HIS A O 1
ATOM 1711 N N . SER A 1 211 ? -5.666 -15.567 -14.402 1.00 74.31 211 SER A N 1
ATOM 1712 C CA . SER A 1 211 ? -5.884 -16.975 -14.736 1.00 74.31 211 SER A CA 1
ATOM 1713 C C . SER A 1 211 ? -4.704 -17.892 -14.408 1.00 74.31 211 SER A C 1
ATOM 1715 O O . SER A 1 211 ? -4.918 -19.090 -14.240 1.00 74.31 211 SER A O 1
ATOM 1717 N N . ASP A 1 212 ? -3.487 -17.348 -14.306 1.00 71.19 212 ASP A N 1
ATOM 1718 C CA . ASP A 1 212 ? -2.266 -18.121 -14.071 1.00 71.19 212 ASP A CA 1
ATOM 1719 C C . ASP A 1 212 ? -1.563 -17.711 -12.769 1.00 71.19 212 ASP A C 1
ATOM 1721 O O . ASP A 1 212 ? -0.879 -16.685 -12.684 1.00 71.19 212 ASP A O 1
ATOM 1725 N N . ASP A 1 213 ? -1.694 -18.568 -11.755 1.00 62.97 213 ASP A N 1
ATOM 1726 C CA . ASP A 1 213 ? -1.059 -18.377 -10.454 1.00 62.97 213 ASP A CA 1
ATOM 1727 C C . ASP A 1 213 ? 0.489 -18.423 -10.540 1.00 62.97 213 ASP A C 1
ATOM 1729 O O . ASP A 1 213 ? 1.185 -17.823 -9.711 1.00 62.97 213 ASP A O 1
ATOM 1733 N N . ALA A 1 214 ? 1.060 -19.065 -11.573 1.00 62.22 214 ALA A N 1
ATOM 1734 C CA . ALA A 1 214 ? 2.509 -19.199 -11.762 1.00 62.22 214 ALA A CA 1
ATOM 1735 C C . ALA A 1 214 ? 3.211 -17.848 -11.967 1.00 62.22 214 ALA A C 1
ATOM 1737 O O . ALA A 1 214 ? 4.324 -17.634 -11.469 1.00 62.22 214 ALA A O 1
ATOM 1738 N N . LEU A 1 215 ? 2.528 -16.892 -12.605 1.00 61.72 215 LEU A N 1
ATOM 1739 C CA . LEU A 1 215 ? 3.030 -15.532 -12.821 1.00 61.72 215 LEU A CA 1
ATOM 1740 C C . LEU A 1 215 ? 3.215 -14.755 -11.506 1.00 61.72 215 LEU A C 1
ATOM 1742 O O . LEU A 1 215 ? 3.940 -13.755 -11.457 1.00 61.72 215 LEU A O 1
ATOM 1746 N N . PHE A 1 216 ? 2.609 -15.209 -10.406 1.00 57.03 216 PHE A N 1
ATOM 1747 C CA . PHE A 1 216 ? 2.794 -14.602 -9.088 1.00 57.03 216 PHE A CA 1
ATOM 1748 C C . PHE A 1 216 ? 3.962 -15.181 -8.292 1.00 57.03 216 PHE A C 1
ATOM 1750 O O . PHE A 1 216 ? 4.486 -14.503 -7.402 1.00 57.03 216 PHE A O 1
ATOM 1757 N N . HIS A 1 217 ? 4.414 -16.393 -8.620 1.00 57.16 217 HIS A N 1
ATOM 1758 C CA . HIS A 1 217 ? 5.568 -17.014 -7.965 1.00 57.16 217 HIS A CA 1
ATOM 1759 C C . HIS A 1 217 ? 6.902 -16.384 -8.412 1.00 57.16 217 HIS A C 1
ATOM 1761 O O . HIS A 1 217 ? 7.880 -16.359 -7.649 1.00 57.16 217 HIS A O 1
ATOM 1767 N N . GLY A 1 218 ? 6.896 -15.726 -9.578 1.00 58.62 218 GLY A N 1
ATOM 1768 C CA . GLY A 1 218 ? 7.977 -14.856 -10.040 1.00 58.62 218 GLY A CA 1
ATOM 1769 C C . GLY A 1 218 ? 9.184 -15.598 -10.613 1.00 58.62 218 GLY A C 1
ATOM 1770 O O . GLY A 1 218 ? 10.255 -15.000 -10.742 1.00 58.62 218 GLY A O 1
ATOM 1771 N N . ASP A 1 219 ? 9.014 -16.874 -10.949 1.00 67.94 219 ASP A N 1
ATOM 1772 C CA . ASP A 1 219 ? 10.033 -17.704 -11.584 1.00 67.94 219 ASP A CA 1
ATOM 1773 C C . ASP A 1 219 ? 9.914 -17.564 -13.107 1.00 67.94 219 ASP A C 1
ATOM 1775 O O . ASP A 1 219 ? 9.438 -18.444 -13.819 1.00 67.94 219 ASP A O 1
ATOM 1779 N N . PHE A 1 220 ? 10.304 -16.389 -13.599 1.00 77.50 220 PHE A N 1
ATOM 1780 C CA . PHE A 1 220 ? 10.336 -16.095 -15.028 1.00 77.50 220 PHE A CA 1
ATOM 1781 C C . PHE A 1 220 ? 11.653 -16.584 -15.639 1.00 77.50 220 PHE A C 1
ATOM 1783 O O . PHE A 1 220 ? 12.730 -16.258 -15.128 1.00 77.50 220 PHE A O 1
ATOM 1790 N N . ASP A 1 221 ? 11.575 -17.303 -16.760 1.00 84.69 221 ASP A N 1
ATOM 1791 C CA . ASP A 1 221 ? 12.749 -17.669 -17.559 1.00 84.69 221 ASP A CA 1
ATOM 1792 C C . ASP A 1 221 ? 13.255 -16.442 -18.338 1.00 84.69 221 ASP A C 1
ATOM 1794 O O . ASP A 1 221 ? 12.828 -16.155 -19.457 1.00 84.69 221 ASP A O 1
ATOM 1798 N N . LEU A 1 222 ? 14.105 -15.644 -17.683 1.00 86.44 222 LEU A N 1
ATOM 1799 C CA . LEU A 1 222 ? 14.666 -14.413 -18.237 1.00 86.44 222 LEU A CA 1
ATOM 1800 C C . LEU A 1 222 ? 16.096 -14.633 -18.722 1.00 86.44 222 LEU A C 1
ATOM 1802 O O . LEU A 1 222 ? 16.959 -15.123 -17.990 1.00 86.44 222 LEU A O 1
ATOM 1806 N N . LYS A 1 223 ? 16.377 -14.143 -19.925 1.00 91.25 223 LYS A N 1
ATOM 1807 C CA . LYS A 1 223 ? 17.710 -14.127 -20.525 1.00 91.25 223 LYS A CA 1
ATOM 1808 C C . LYS A 1 223 ? 18.411 -12.815 -20.211 1.00 91.25 223 LYS A C 1
ATOM 1810 O O . LYS A 1 223 ? 17.785 -11.762 -20.143 1.00 91.25 223 LYS A O 1
ATOM 1815 N N . TYR A 1 224 ? 19.723 -12.873 -20.010 1.00 91.56 224 TYR A N 1
ATOM 1816 C CA . TYR A 1 224 ? 20.537 -11.676 -19.825 1.00 91.56 224 TYR A CA 1
ATOM 1817 C C . TYR A 1 224 ? 20.982 -11.155 -21.194 1.00 91.56 224 TYR A C 1
ATOM 1819 O O . TYR A 1 224 ? 21.913 -11.691 -21.795 1.00 91.56 224 TYR A O 1
ATOM 1827 N N . GLU A 1 225 ? 20.282 -10.144 -21.704 1.00 89.31 225 GLU A N 1
ATOM 1828 C CA . GLU A 1 225 ? 20.419 -9.654 -23.079 1.00 89.31 225 GLU A CA 1
ATOM 1829 C C . GLU A 1 225 ? 20.920 -8.211 -23.116 1.00 89.31 225 GLU A C 1
ATOM 1831 O O . GLU A 1 225 ? 20.623 -7.416 -22.224 1.00 89.31 225 GLU A O 1
ATOM 1836 N N . ARG A 1 226 ? 21.703 -7.876 -24.149 1.00 88.69 226 ARG A N 1
ATOM 1837 C CA . ARG A 1 226 ? 22.219 -6.522 -24.388 1.00 88.69 226 ARG A CA 1
ATOM 1838 C C . ARG A 1 226 ? 21.190 -5.700 -25.158 1.00 88.69 226 ARG A C 1
ATOM 1840 O O . ARG A 1 226 ? 20.718 -6.140 -26.199 1.00 88.69 226 ARG A O 1
ATOM 1847 N N . PHE A 1 227 ? 20.936 -4.486 -24.684 1.00 86.69 227 PHE A N 1
ATOM 1848 C CA . PHE A 1 227 ? 20.120 -3.493 -25.373 1.00 86.69 227 PHE A CA 1
ATOM 1849 C C . PHE A 1 227 ? 21.014 -2.367 -25.887 1.00 86.69 227 PHE A C 1
ATOM 1851 O O . PHE A 1 227 ? 21.809 -1.818 -25.122 1.00 86.69 227 PHE A O 1
ATOM 1858 N N . ASP A 1 228 ? 20.882 -2.022 -27.167 1.00 83.56 228 ASP A N 1
ATOM 1859 C CA . ASP A 1 228 ? 21.557 -0.851 -27.741 1.00 83.56 228 ASP A CA 1
ATOM 1860 C C . ASP A 1 228 ? 20.807 0.439 -27.392 1.00 83.56 228 ASP A C 1
ATOM 1862 O O . ASP A 1 228 ? 21.426 1.439 -27.035 1.00 83.56 228 ASP A O 1
ATOM 1866 N N . GLU A 1 229 ? 19.472 0.383 -27.398 1.00 82.75 229 GLU A N 1
ATOM 1867 C CA . GLU A 1 229 ? 18.595 1.439 -26.901 1.00 82.75 229 GLU A CA 1
ATOM 1868 C C . GLU A 1 229 ? 17.445 0.840 -26.085 1.00 82.75 229 GLU A C 1
ATOM 1870 O O . GLU A 1 229 ? 16.542 0.194 -26.616 1.00 82.75 229 GLU A O 1
ATOM 1875 N N . LEU A 1 230 ? 17.463 1.080 -24.776 1.00 90.06 230 LEU A N 1
ATOM 1876 C CA . LEU A 1 230 ? 16.327 0.844 -23.890 1.00 90.06 230 LEU A CA 1
ATOM 1877 C C . LEU A 1 230 ? 15.694 2.187 -23.537 1.00 90.06 230 LEU A C 1
ATOM 1879 O O . LEU A 1 230 ? 16.412 3.113 -23.166 1.00 90.06 230 LEU A O 1
ATOM 1883 N N . TRP A 1 231 ? 14.370 2.291 -23.604 1.00 91.19 231 TRP A N 1
ATOM 1884 C CA . TRP A 1 231 ? 13.646 3.503 -23.223 1.00 91.19 231 TRP A CA 1
ATOM 1885 C C . TRP A 1 231 ? 12.684 3.180 -22.087 1.00 91.19 231 TRP A C 1
ATOM 1887 O O . TRP A 1 231 ? 11.925 2.229 -22.174 1.00 91.19 231 TRP A O 1
ATOM 1897 N N . ILE A 1 232 ? 12.721 3.944 -21.002 1.00 92.94 232 ILE A N 1
ATOM 1898 C CA . ILE A 1 232 ? 11.854 3.750 -19.833 1.00 92.94 232 ILE A CA 1
ATOM 1899 C C . ILE A 1 232 ? 11.362 5.138 -19.416 1.00 92.94 232 ILE A C 1
ATOM 1901 O O . ILE A 1 232 ? 12.193 5.969 -19.051 1.00 92.94 232 ILE A O 1
ATOM 1905 N N . PRO A 1 233 ? 10.057 5.452 -19.487 1.00 92.69 233 PRO A N 1
ATOM 1906 C CA . PRO A 1 233 ? 9.542 6.727 -19.025 1.00 92.69 233 PRO A CA 1
ATOM 1907 C C . PRO A 1 233 ? 9.867 6.914 -17.545 1.00 92.69 233 PRO A C 1
ATOM 1909 O O . PRO A 1 233 ? 9.741 6.003 -16.727 1.00 92.69 233 PRO A O 1
ATOM 1912 N N . LYS A 1 234 ? 10.291 8.125 -17.213 1.00 92.00 234 LYS A N 1
ATOM 1913 C CA . LYS A 1 234 ? 10.359 8.613 -15.844 1.00 92.00 234 LYS A CA 1
ATOM 1914 C C . LYS A 1 234 ? 8.942 8.974 -15.419 1.00 92.00 234 LYS A C 1
ATOM 1916 O O . LYS A 1 234 ? 8.254 9.700 -16.136 1.00 92.00 234 LYS A O 1
ATOM 1921 N N . PHE A 1 235 ? 8.497 8.486 -14.268 1.00 88.19 235 PHE A N 1
ATOM 1922 C CA . PHE A 1 235 ? 7.126 8.718 -13.827 1.00 88.19 235 PHE A CA 1
ATOM 1923 C C . PHE A 1 235 ? 7.018 8.876 -12.321 1.00 88.19 235 PHE A C 1
ATOM 1925 O O . PHE A 1 235 ? 7.818 8.357 -11.541 1.00 88.19 235 PHE A O 1
ATOM 1932 N N . LYS A 1 236 ? 5.964 9.584 -11.926 1.00 88.44 236 LYS A N 1
ATOM 1933 C CA . LYS A 1 236 ? 5.520 9.692 -10.548 1.00 88.44 236 LYS A CA 1
ATOM 1934 C C . LYS A 1 236 ? 4.018 9.503 -10.512 1.00 88.44 236 LYS A C 1
ATOM 1936 O O . LYS A 1 236 ? 3.300 10.247 -11.171 1.00 88.44 236 LYS A O 1
ATOM 1941 N N . ILE A 1 237 ? 3.553 8.531 -9.740 1.00 84.00 237 ILE A N 1
ATOM 1942 C CA . ILE A 1 237 ? 2.128 8.224 -9.628 1.00 84.00 237 ILE A CA 1
ATOM 1943 C C . ILE A 1 237 ? 1.755 8.118 -8.163 1.00 84.00 237 ILE A C 1
ATOM 1945 O O . ILE A 1 237 ? 2.489 7.551 -7.358 1.00 84.00 237 ILE A O 1
ATOM 1949 N N . SER A 1 238 ? 0.599 8.673 -7.817 1.00 82.75 238 SER A N 1
ATOM 1950 C CA . SER A 1 238 ? -0.016 8.485 -6.509 1.00 82.75 238 SER A CA 1
ATOM 1951 C C . SER A 1 238 ? -1.449 8.011 -6.687 1.00 82.75 238 SER A C 1
ATOM 1953 O O . SER A 1 238 ? -2.158 8.517 -7.548 1.00 82.75 238 SER A O 1
ATOM 1955 N N . CYS A 1 239 ? -1.866 7.052 -5.871 1.00 82.38 239 CYS A N 1
ATOM 1956 C CA . CYS A 1 239 ? -3.196 6.462 -5.919 1.00 82.38 239 CYS A CA 1
ATOM 1957 C C . CYS A 1 239 ? -3.780 6.426 -4.511 1.00 82.38 239 CYS A C 1
ATOM 1959 O O . CYS A 1 239 ? -3.065 6.163 -3.544 1.00 82.38 239 CYS A O 1
ATOM 1961 N N . THR A 1 240 ? -5.080 6.674 -4.405 1.00 83.25 240 THR A N 1
ATOM 1962 C CA . THR A 1 240 ? -5.853 6.449 -3.183 1.00 83.25 240 THR A CA 1
ATOM 1963 C C . THR A 1 240 ? -7.017 5.540 -3.541 1.00 83.25 240 THR A C 1
ATOM 1965 O O . THR A 1 240 ? -7.683 5.790 -4.540 1.00 83.25 240 THR A O 1
ATOM 1968 N N . PHE A 1 241 ? -7.237 4.484 -2.767 1.00 82.19 241 PHE A N 1
ATOM 1969 C CA . PHE A 1 241 ? -8.318 3.535 -2.999 1.00 82.19 241 PHE A CA 1
ATOM 1970 C C . PHE A 1 241 ? -8.913 3.032 -1.685 1.00 82.19 241 PHE A C 1
ATOM 1972 O O . PHE A 1 241 ? -8.225 2.948 -0.666 1.00 82.19 241 PHE A O 1
ATOM 1979 N N . GLU A 1 242 ? -10.192 2.673 -1.724 1.00 87.88 242 GLU A N 1
ATOM 1980 C CA . GLU A 1 242 ? -10.917 2.077 -0.603 1.00 87.88 242 GLU A CA 1
ATOM 1981 C C . GLU A 1 242 ? -11.235 0.611 -0.958 1.00 87.88 242 GLU A C 1
ATOM 1983 O O . GLU A 1 242 ? -12.077 0.360 -1.818 1.00 87.88 242 GLU A O 1
ATOM 1988 N N . PRO A 1 243 ? -10.533 -0.384 -0.377 1.00 85.88 243 PRO A N 1
ATOM 1989 C CA . PRO A 1 243 ? -10.661 -1.787 -0.790 1.00 85.88 243 PRO A CA 1
ATOM 1990 C C . PRO A 1 243 ? -11.931 -2.497 -0.325 1.00 85.88 243 PRO A C 1
ATOM 1992 O O . PRO A 1 243 ? -12.063 -3.691 -0.576 1.00 85.88 243 PRO A O 1
ATOM 1995 N N . GLU A 1 244 ? -12.829 -1.835 0.399 1.00 87.94 244 GLU A N 1
ATOM 1996 C CA . GLU A 1 244 ? -13.940 -2.497 1.085 1.00 87.94 244 GLU A CA 1
ATOM 1997 C C . GLU A 1 244 ? -14.807 -3.348 0.145 1.00 87.94 244 GLU A C 1
ATOM 1999 O O . GLU A 1 244 ? -15.010 -4.535 0.406 1.00 87.94 244 GLU A O 1
ATOM 2004 N N . ASP A 1 245 ? -15.267 -2.781 -0.971 1.00 87.62 245 ASP A N 1
ATOM 2005 C CA . ASP A 1 245 ? -16.128 -3.499 -1.919 1.00 87.62 245 ASP A CA 1
ATOM 2006 C C . ASP A 1 245 ? -15.410 -4.695 -2.547 1.00 87.62 245 ASP A C 1
ATOM 2008 O O . ASP A 1 245 ? -15.971 -5.783 -2.669 1.00 87.62 245 ASP A O 1
ATOM 2012 N N . VAL A 1 246 ? -14.134 -4.507 -2.872 1.00 81.62 246 VAL A N 1
ATOM 2013 C CA . VAL A 1 246 ? -13.246 -5.527 -3.432 1.00 81.62 246 VAL A CA 1
ATOM 2014 C C . VAL A 1 246 ? -13.046 -6.680 -2.440 1.00 81.62 246 VAL A C 1
ATOM 2016 O O . VAL A 1 246 ? -13.178 -7.848 -2.801 1.00 81.62 246 VAL A O 1
ATOM 2019 N N . MET A 1 247 ? -12.788 -6.365 -1.167 1.00 86.94 247 MET A N 1
ATOM 2020 C CA . MET A 1 247 ? -12.637 -7.344 -0.085 1.00 86.94 247 MET A CA 1
ATOM 2021 C C . MET A 1 247 ? -13.924 -8.145 0.136 1.00 86.94 247 MET A C 1
ATOM 2023 O O . MET A 1 247 ? -13.876 -9.370 0.266 1.00 86.94 247 MET A O 1
ATOM 2027 N N . LYS A 1 248 ? -15.083 -7.476 0.114 1.00 87.44 248 LYS A N 1
ATOM 2028 C CA . LYS A 1 248 ? -16.389 -8.140 0.226 1.00 87.44 248 LYS A CA 1
ATOM 2029 C C . LYS A 1 248 ? -16.658 -9.077 -0.947 1.00 87.44 248 LYS A C 1
ATOM 2031 O O . LYS A 1 248 ? -17.154 -10.180 -0.725 1.00 87.44 248 LYS A O 1
ATOM 2036 N N . GLN A 1 249 ? -16.315 -8.670 -2.170 1.00 87.94 249 GLN A N 1
ATOM 2037 C CA . GLN A 1 249 ? -16.508 -9.484 -3.375 1.00 87.94 249 GLN A CA 1
ATOM 2038 C C . GLN A 1 249 ? -15.675 -10.774 -3.366 1.00 87.94 249 GLN A C 1
ATOM 2040 O O . GLN A 1 249 ? -16.150 -11.791 -3.866 1.00 87.94 249 GLN A O 1
ATOM 2045 N N . VAL A 1 250 ? -14.482 -10.771 -2.757 1.00 82.19 250 VAL A N 1
ATOM 2046 C CA . VAL A 1 250 ? -13.679 -11.998 -2.566 1.00 82.19 250 VAL A CA 1
ATOM 2047 C C . VAL A 1 250 ? -14.026 -12.786 -1.293 1.00 82.19 250 VAL A C 1
ATOM 2049 O O . VAL A 1 250 ? -13.333 -13.743 -0.960 1.00 82.19 250 VAL A O 1
ATOM 2052 N N . GLY A 1 251 ? -15.094 -12.417 -0.579 1.00 88.12 251 GLY A N 1
ATOM 2053 C CA . GLY A 1 251 ? -15.644 -13.196 0.537 1.00 88.12 251 GLY A CA 1
ATOM 2054 C C . GLY A 1 251 ? -15.391 -12.633 1.938 1.00 88.12 251 GLY A C 1
ATOM 2055 O O . GLY A 1 251 ? -16.014 -13.105 2.892 1.00 88.12 251 GLY A O 1
ATOM 2056 N N . LEU A 1 252 ? -14.571 -11.586 2.093 1.00 92.88 252 LEU A N 1
ATOM 2057 C CA . LEU A 1 252 ? -14.330 -10.958 3.394 1.00 92.88 252 LEU A CA 1
ATOM 2058 C C . LEU A 1 252 ? -15.459 -9.979 3.731 1.00 92.88 252 LEU A C 1
ATOM 2060 O O . LEU A 1 252 ? -15.419 -8.803 3.381 1.00 92.88 252 LEU A O 1
ATOM 2064 N N . THR A 1 253 ? -16.486 -10.463 4.425 1.00 95.69 253 THR A N 1
ATOM 2065 C CA . THR A 1 253 ? -17.713 -9.687 4.674 1.00 95.69 253 THR A CA 1
ATOM 2066 C C . THR A 1 253 ? -17.997 -9.462 6.151 1.00 95.69 253 THR A C 1
ATOM 2068 O O . THR A 1 253 ? -18.507 -8.403 6.514 1.00 95.69 253 THR A O 1
ATOM 2071 N N . LEU A 1 254 ? -17.669 -10.424 7.019 1.00 95.56 254 LEU A N 1
ATOM 2072 C CA . LEU A 1 254 ? -18.010 -10.366 8.442 1.00 95.56 254 LEU A CA 1
ATOM 2073 C C . LEU A 1 254 ? -17.384 -9.185 9.195 1.00 95.56 254 LEU A C 1
ATOM 2075 O O . LEU A 1 254 ? -18.119 -8.563 9.966 1.00 95.56 254 LEU A O 1
ATOM 2079 N N . PRO A 1 255 ? -16.107 -8.798 8.979 1.00 94.62 255 PRO A N 1
ATOM 2080 C CA . PRO A 1 255 ? -15.531 -7.654 9.686 1.00 94.62 255 PRO A CA 1
ATOM 2081 C C . PRO A 1 255 ? -16.291 -6.342 9.467 1.00 94.62 255 PRO A C 1
ATOM 2083 O O . PRO A 1 255 ? -16.262 -5.482 10.337 1.00 94.62 255 PRO A O 1
ATOM 2086 N N . PHE A 1 256 ? -16.983 -6.193 8.335 1.00 94.44 256 PHE A N 1
ATOM 2087 C CA . PHE A 1 256 ? -17.719 -4.980 7.961 1.00 94.44 256 PHE A CA 1
ATOM 2088 C C . PHE A 1 256 ? -19.162 -4.952 8.490 1.00 94.44 256 PHE A C 1
ATOM 2090 O O . PHE A 1 256 ? -19.875 -3.962 8.324 1.00 94.44 256 PHE A O 1
ATOM 2097 N N . LYS A 1 257 ? -19.648 -6.042 9.102 1.00 91.62 257 LYS A N 1
ATOM 2098 C CA . LYS A 1 257 ? -21.026 -6.113 9.601 1.00 91.62 257 LYS A CA 1
ATOM 2099 C C . LYS A 1 257 ? -21.124 -5.501 10.993 1.00 91.62 257 LYS A C 1
ATOM 2101 O O . LYS A 1 257 ? -20.555 -6.031 11.938 1.00 91.62 257 LYS A O 1
ATOM 2106 N N . LYS A 1 258 ? -21.972 -4.479 11.147 1.00 88.75 258 LYS A N 1
ATOM 2107 C CA . LYS A 1 258 ? -22.281 -3.857 12.452 1.00 88.75 258 LYS A CA 1
ATOM 2108 C C . LYS A 1 258 ? -22.839 -4.830 13.492 1.00 88.75 258 LYS A C 1
ATOM 2110 O O . LYS A 1 258 ? -22.773 -4.552 14.674 1.00 88.75 258 LYS A O 1
ATOM 2115 N N . THR A 1 259 ? -23.422 -5.948 13.061 1.00 85.75 259 THR A N 1
ATOM 2116 C CA . THR A 1 259 ? -23.983 -6.978 13.949 1.00 85.75 259 THR A CA 1
ATOM 2117 C C . THR A 1 259 ? -22.968 -8.057 14.339 1.00 85.75 259 THR A C 1
ATOM 2119 O O . THR A 1 259 ? -23.337 -9.046 14.971 1.00 85.75 259 THR A O 1
ATOM 2122 N N . ASN A 1 260 ? -21.716 -7.942 13.889 1.00 84.88 260 ASN A N 1
ATOM 2123 C CA . ASN A 1 260 ? -20.681 -8.923 14.162 1.00 84.88 260 ASN A CA 1
ATOM 2124 C C . ASN A 1 260 ? -19.992 -8.631 15.500 1.00 84.88 260 ASN A C 1
ATOM 2126 O O . ASN A 1 260 ? -19.403 -7.572 15.683 1.00 84.88 260 ASN A O 1
ATOM 2130 N N . LYS A 1 261 ? -20.021 -9.599 16.418 1.00 85.88 261 LYS A N 1
ATOM 2131 C CA . LYS A 1 261 ? -19.418 -9.478 17.756 1.00 85.88 261 LYS A CA 1
ATOM 2132 C C . LYS A 1 261 ? -18.016 -10.066 17.855 1.00 85.88 261 LYS A C 1
ATOM 2134 O O . LYS A 1 261 ? -17.388 -9.981 18.903 1.00 85.88 261 LYS A O 1
ATOM 2139 N N . GLU A 1 262 ? -17.510 -10.652 16.778 1.00 91.12 262 GLU A N 1
ATOM 2140 C CA . GLU A 1 262 ? -16.294 -11.462 16.805 1.00 91.12 262 GLU A CA 1
ATOM 2141 C C . GLU A 1 262 ? -14.996 -10.634 16.736 1.00 91.12 262 GLU A C 1
ATOM 2143 O O . GLU A 1 262 ? -13.930 -11.198 16.537 1.00 91.12 262 GLU A O 1
ATOM 2148 N N . LEU A 1 263 ? -15.049 -9.307 16.924 1.00 90.62 263 LEU A N 1
ATOM 2149 C CA . LEU A 1 263 ? -13.872 -8.439 17.137 1.00 90.62 263 LEU A CA 1
ATOM 2150 C C . LEU A 1 263 ? -13.631 -8.113 18.631 1.00 90.62 263 LEU A C 1
ATOM 2152 O O . LEU A 1 263 ? -12.885 -7.194 18.983 1.00 90.62 263 LEU A O 1
ATOM 2156 N N . SER A 1 264 ? -14.247 -8.885 19.530 1.00 86.50 264 SER A N 1
ATOM 2157 C CA . SER A 1 264 ? -14.113 -8.812 20.995 1.00 86.50 264 SER A CA 1
ATOM 2158 C C . SER A 1 264 ? -12.701 -9.085 21.524 1.00 86.50 264 SER A C 1
ATOM 2160 O O . SER A 1 264 ? -12.410 -8.810 22.691 1.00 86.50 264 SER A O 1
ATOM 2162 N N . GLY A 1 265 ? -11.789 -9.605 20.700 1.00 89.69 265 GLY A N 1
ATOM 2163 C CA . GLY A 1 265 ? -10.385 -9.807 21.064 1.00 89.69 265 GLY A CA 1
ATOM 2164 C C . GLY A 1 265 ? -9.608 -8.500 21.279 1.00 89.69 265 GLY A C 1
ATOM 2165 O O . GLY A 1 265 ? -8.553 -8.513 21.916 1.00 89.69 265 GLY A O 1
ATOM 2166 N N . ILE A 1 266 ? -10.129 -7.367 20.788 1.00 90.94 266 ILE A N 1
ATOM 2167 C CA . ILE A 1 266 ? -9.438 -6.068 20.779 1.00 90.94 266 ILE A CA 1
ATOM 2168 C C . ILE A 1 266 ? -9.697 -5.257 22.060 1.00 90.94 266 ILE A C 1
ATOM 2170 O O . ILE A 1 266 ? -8.756 -4.803 22.718 1.00 90.94 266 ILE A O 1
ATOM 2174 N N . VAL A 1 267 ? -10.965 -5.081 22.432 1.00 87.38 267 VAL A N 1
ATOM 2175 C CA . VAL A 1 267 ? -11.421 -4.265 23.576 1.00 87.38 267 VAL A CA 1
ATOM 2176 C C . VAL A 1 267 ? -12.229 -5.123 24.544 1.00 87.38 267 VAL A C 1
ATOM 2178 O O . VAL A 1 267 ? -12.847 -6.101 24.129 1.00 87.38 267 VAL A O 1
ATOM 2181 N N . ASP A 1 268 ? -12.229 -4.786 25.835 1.00 76.88 268 ASP A N 1
ATOM 2182 C CA . ASP A 1 268 ? -13.189 -5.398 26.757 1.00 76.88 268 ASP A CA 1
ATOM 2183 C C . ASP A 1 268 ? -14.530 -4.679 26.588 1.00 76.88 268 ASP A C 1
ATOM 2185 O O . ASP A 1 268 ? -14.695 -3.540 27.014 1.00 76.88 268 ASP A O 1
ATOM 2189 N N . MET A 1 269 ? -15.479 -5.326 25.912 1.00 64.12 269 MET A N 1
ATOM 2190 C CA . MET A 1 269 ? -16.806 -4.751 25.653 1.00 64.12 269 MET A CA 1
ATOM 2191 C C . MET A 1 269 ? -17.697 -4.731 26.908 1.00 64.12 269 MET A C 1
ATOM 2193 O O . MET A 1 269 ? -18.834 -4.266 26.853 1.00 64.12 269 MET A O 1
ATOM 2197 N N . ARG A 1 270 ? -17.216 -5.232 28.057 1.00 56.62 270 ARG A N 1
ATOM 2198 C CA . ARG A 1 270 ? -17.970 -5.226 29.315 1.00 56.62 270 ARG A CA 1
ATOM 2199 C C . ARG A 1 270 ? -18.169 -3.798 29.832 1.00 56.62 270 ARG A C 1
ATOM 2201 O O . ARG A 1 270 ? -17.324 -3.261 30.538 1.00 56.62 270 ARG A O 1
ATOM 2208 N N . GLY A 1 271 ? -19.323 -3.214 29.518 1.00 53.97 271 GLY A N 1
ATOM 2209 C CA . GLY A 1 271 ? -19.780 -1.927 30.060 1.00 53.97 271 GLY A CA 1
ATOM 2210 C C . GLY A 1 271 ? -20.153 -0.885 29.006 1.00 53.97 271 GLY A C 1
ATOM 2211 O O . GLY A 1 271 ? -20.804 0.098 29.348 1.00 53.97 271 GLY A O 1
ATOM 2212 N N . LEU A 1 272 ? -19.800 -1.113 27.740 1.00 55.44 272 LEU A N 1
ATOM 2213 C CA . LEU A 1 272 ? -20.339 -0.377 26.595 1.00 55.44 272 LEU A CA 1
ATOM 2214 C C . LEU A 1 272 ? -21.571 -1.148 26.104 1.00 55.44 272 LEU A C 1
ATOM 2216 O O . LEU A 1 272 ? -21.566 -2.378 26.111 1.00 55.44 272 LEU A O 1
ATOM 2220 N N . TYR A 1 273 ? -22.660 -0.456 25.784 1.00 47.97 273 TYR A N 1
ATOM 2221 C CA . TYR A 1 273 ? -23.955 -1.053 25.452 1.00 47.97 273 TYR A CA 1
ATOM 2222 C C . TYR A 1 273 ? -23.864 -1.898 24.175 1.00 47.97 273 TYR A C 1
ATOM 2224 O O . TYR A 1 273 ? -24.142 -1.392 23.104 1.00 47.97 273 TYR A O 1
ATOM 2232 N N . ASP A 1 274 ? -23.464 -3.170 24.276 1.00 54.41 274 ASP A N 1
ATOM 2233 C CA . ASP A 1 274 ? -23.395 -4.137 23.164 1.00 54.41 274 ASP A CA 1
ATOM 2234 C C . ASP A 1 274 ? -22.801 -3.542 21.862 1.00 54.41 274 ASP A C 1
ATOM 2236 O O . ASP A 1 274 ? -23.204 -3.902 20.755 1.00 54.41 274 ASP A O 1
ATOM 2240 N N . ASP A 1 275 ? -21.867 -2.590 22.013 1.00 59.97 275 ASP A N 1
ATOM 2241 C CA . ASP A 1 275 ? -21.290 -1.796 20.932 1.00 59.97 275 ASP A CA 1
ATOM 2242 C C . ASP A 1 275 ? -20.322 -2.681 20.160 1.00 59.97 275 ASP A C 1
ATOM 2244 O O . ASP A 1 275 ? -19.133 -2.806 20.465 1.00 59.97 275 ASP A O 1
ATOM 2248 N N . MET A 1 276 ? -20.877 -3.357 19.167 1.00 76.19 276 MET A N 1
ATOM 2249 C CA . MET A 1 276 ? -20.143 -4.273 18.316 1.00 76.19 276 MET A CA 1
ATOM 2250 C C . MET A 1 276 ? -19.118 -3.471 17.509 1.00 76.19 276 MET A C 1
ATOM 2252 O O . MET A 1 276 ? -19.483 -2.538 16.790 1.00 76.19 276 MET A O 1
ATOM 2256 N N . LEU A 1 277 ? -17.834 -3.812 17.651 1.00 88.75 277 LEU A N 1
ATOM 2257 C CA . LEU A 1 277 ? -16.782 -3.266 16.799 1.00 88.75 277 LEU A CA 1
ATOM 2258 C C . LEU A 1 277 ? -16.930 -3.853 15.401 1.00 88.75 277 LEU A C 1
ATOM 2260 O O . LEU A 1 277 ? -16.973 -5.071 15.238 1.00 88.75 277 LEU A O 1
ATOM 2264 N N . TYR A 1 278 ? -16.925 -2.988 14.398 1.00 92.88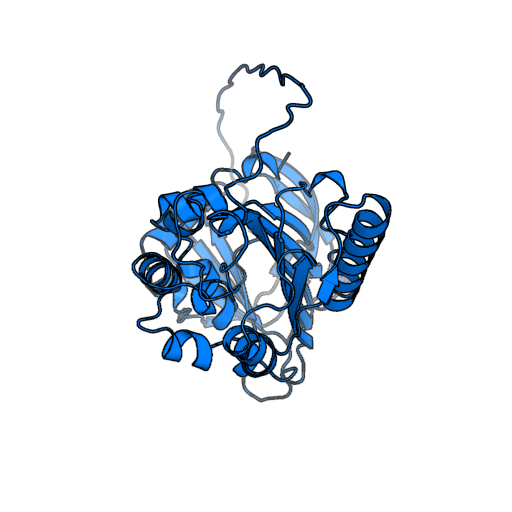 278 TYR A N 1
ATOM 2265 C CA . TYR A 1 278 ? -16.882 -3.382 12.995 1.00 92.88 278 TYR A CA 1
ATOM 2266 C C . TYR A 1 278 ? -15.942 -2.457 12.229 1.00 92.88 278 TYR A C 1
ATOM 2268 O O . TYR A 1 278 ? -15.685 -1.325 12.641 1.00 92.88 278 TYR A O 1
ATOM 2276 N N . VAL A 1 279 ? -15.424 -2.947 11.108 1.00 95.06 279 VAL A N 1
ATOM 2277 C CA . VAL A 1 279 ? -14.661 -2.149 10.153 1.00 95.06 279 VAL A CA 1
ATOM 2278 C C . VAL A 1 279 ? -15.623 -1.226 9.421 1.00 95.06 279 VAL A C 1
ATOM 2280 O O . VAL A 1 279 ? -16.464 -1.693 8.657 1.00 95.06 279 VAL A O 1
ATOM 2283 N N . SER A 1 280 ? -15.501 0.074 9.669 1.00 94.38 280 SER A N 1
ATOM 2284 C CA . SER A 1 280 ? -16.354 1.101 9.064 1.00 94.38 280 SER A CA 1
ATOM 2285 C C . SER A 1 280 ? -15.759 1.709 7.802 1.00 94.38 280 SER A C 1
ATOM 2287 O O . SER A 1 280 ? -16.501 2.195 6.956 1.00 94.38 280 SER A O 1
ATOM 2289 N N . LYS A 1 281 ? -14.426 1.705 7.694 1.00 94.00 281 LYS A N 1
ATOM 2290 C CA . LYS A 1 281 ? -13.701 2.250 6.550 1.00 94.00 281 LYS A CA 1
ATOM 2291 C C . LYS A 1 281 ? -12.330 1.604 6.425 1.00 94.00 281 LYS A C 1
ATOM 2293 O O . LYS A 1 281 ? -11.645 1.372 7.427 1.00 94.00 281 LYS A O 1
ATOM 2298 N N . ILE A 1 282 ? -11.897 1.379 5.189 1.00 93.12 282 ILE A N 1
ATOM 2299 C CA . ILE A 1 282 ? -10.503 1.073 4.863 1.00 93.12 282 ILE A CA 1
ATOM 2300 C C . ILE A 1 282 ? -10.045 2.039 3.782 1.00 93.12 282 ILE A C 1
ATOM 2302 O O . ILE A 1 282 ? -10.720 2.213 2.775 1.00 93.12 282 ILE A O 1
ATOM 2306 N N . LEU A 1 283 ? -8.874 2.632 3.978 1.00 91.62 283 LEU A N 1
ATOM 2307 C CA . LEU A 1 283 ? -8.254 3.543 3.028 1.00 91.62 283 LEU A CA 1
ATOM 2308 C C . LEU A 1 283 ? -6.823 3.097 2.774 1.00 91.62 283 LEU A C 1
ATOM 2310 O O . LEU A 1 283 ? -6.053 2.919 3.716 1.00 91.62 283 LEU A O 1
ATOM 2314 N N . GLN A 1 284 ? -6.433 2.977 1.513 1.00 88.19 284 GLN A N 1
ATOM 2315 C CA . GLN A 1 284 ? -5.049 2.751 1.141 1.00 88.19 284 GLN A CA 1
ATOM 2316 C C . GLN A 1 284 ? -4.578 3.837 0.181 1.00 88.19 284 GLN A C 1
ATOM 2318 O O . GLN A 1 284 ? -5.217 4.135 -0.824 1.00 88.19 284 GLN A O 1
ATOM 2323 N N . LYS A 1 285 ? -3.431 4.435 0.494 1.00 88.69 285 LYS A N 1
ATOM 2324 C CA . LYS A 1 285 ? -2.781 5.448 -0.334 1.00 88.69 285 LYS A CA 1
ATOM 2325 C C . LYS A 1 285 ? -1.373 5.006 -0.665 1.00 88.69 285 LYS A C 1
ATOM 2327 O O . LYS A 1 285 ? -0.623 4.646 0.235 1.00 88.69 285 LYS A O 1
ATOM 2332 N N . SER A 1 286 ? -0.993 5.060 -1.930 1.00 87.31 286 SER A N 1
ATOM 2333 C CA . SER A 1 286 ? 0.353 4.732 -2.389 1.00 87.31 286 SER A CA 1
ATOM 2334 C C . SER A 1 286 ? 0.915 5.834 -3.270 1.00 87.31 286 SER A C 1
ATOM 2336 O O . SER A 1 286 ? 0.181 6.561 -3.934 1.00 87.31 286 SER A O 1
ATOM 2338 N N . SER A 1 287 ? 2.235 5.959 -3.271 1.00 84.25 287 SER A N 1
ATOM 2339 C CA . SER A 1 287 ? 2.979 6.852 -4.144 1.00 84.25 287 SER A CA 1
ATOM 2340 C C . SER A 1 287 ? 4.235 6.147 -4.617 1.00 84.25 287 SER A C 1
ATOM 2342 O O . SER A 1 287 ? 4.873 5.430 -3.846 1.00 84.25 287 SER A O 1
ATOM 2344 N N . ILE A 1 288 ? 4.587 6.353 -5.875 1.00 86.56 288 ILE A N 1
ATOM 2345 C CA . ILE A 1 288 ? 5.848 5.916 -6.437 1.00 86.56 288 ILE A CA 1
ATOM 2346 C C . ILE A 1 288 ? 6.443 6.988 -7.329 1.00 86.56 288 ILE A C 1
ATOM 2348 O O . ILE A 1 288 ? 5.731 7.654 -8.075 1.00 86.56 288 ILE A O 1
ATOM 2352 N N . GLU A 1 289 ? 7.759 7.090 -7.282 1.00 90.38 289 GLU A N 1
ATOM 2353 C CA . GLU A 1 289 ? 8.591 7.861 -8.178 1.00 90.38 289 GLU A CA 1
ATOM 2354 C C . GLU A 1 289 ? 9.704 6.964 -8.729 1.00 90.38 289 GLU A C 1
ATOM 2356 O O . GLU A 1 289 ? 10.407 6.285 -7.978 1.00 90.38 289 GLU A O 1
ATOM 2361 N N . VAL A 1 290 ? 9.837 6.940 -10.051 1.00 90.94 290 VAL A N 1
ATOM 2362 C CA . VAL A 1 290 ? 10.832 6.160 -10.790 1.00 90.94 290 VAL A CA 1
ATOM 2363 C C . VAL A 1 290 ? 11.657 7.133 -11.608 1.00 90.94 290 VAL A C 1
ATOM 2365 O O . VAL A 1 290 ? 11.098 7.863 -12.424 1.00 90.94 290 VAL A O 1
ATOM 2368 N N . ASP A 1 291 ? 12.969 7.143 -11.384 1.00 95.19 291 ASP A N 1
ATOM 2369 C CA . ASP A 1 291 ? 13.908 8.059 -12.023 1.00 95.19 291 ASP A CA 1
ATOM 2370 C C . ASP A 1 291 ? 15.215 7.370 -12.441 1.00 95.19 291 ASP A C 1
ATOM 2372 O O . ASP A 1 291 ? 15.375 6.150 -12.343 1.00 95.19 291 ASP A O 1
ATOM 2376 N N . GLU A 1 292 ? 16.170 8.158 -12.938 1.00 97.44 292 GLU A N 1
ATOM 2377 C CA . GLU A 1 292 ? 17.417 7.641 -13.489 1.00 97.44 292 GLU A CA 1
ATOM 2378 C C . GLU A 1 292 ? 18.289 6.944 -12.436 1.00 97.44 292 GLU A C 1
ATOM 2380 O O . GLU A 1 292 ? 19.134 6.108 -12.769 1.00 97.44 292 GLU A O 1
ATOM 2385 N N . ARG A 1 293 ? 18.098 7.282 -11.156 1.00 95.94 293 ARG A N 1
ATOM 2386 C CA . ARG A 1 293 ? 18.882 6.763 -10.032 1.00 95.94 293 ARG A CA 1
ATOM 2387 C C . ARG A 1 293 ? 18.246 5.521 -9.431 1.00 95.94 293 ARG A C 1
ATOM 2389 O O . ARG A 1 293 ? 18.978 4.660 -8.934 1.00 95.94 293 ARG A O 1
ATOM 2396 N N . GLY A 1 294 ? 16.920 5.439 -9.426 1.00 93.06 294 GLY A N 1
ATOM 2397 C CA . GLY A 1 294 ? 16.225 4.369 -8.737 1.00 93.06 294 GLY A CA 1
ATOM 2398 C C . GLY A 1 294 ? 14.716 4.524 -8.677 1.00 93.06 294 GLY A C 1
ATOM 2399 O O . GLY A 1 294 ? 14.047 5.047 -9.565 1.00 93.06 294 GLY A O 1
ATOM 2400 N N . THR A 1 295 ? 14.179 4.024 -7.575 1.00 90.12 295 THR A N 1
ATOM 2401 C CA . THR A 1 295 ? 12.770 4.126 -7.226 1.00 90.12 295 THR A CA 1
ATOM 2402 C C . THR A 1 295 ? 12.642 4.564 -5.783 1.00 90.12 295 THR A C 1
ATOM 2404 O O . THR A 1 295 ? 13.346 4.046 -4.913 1.00 90.12 295 THR A O 1
ATOM 2407 N N . GLU A 1 296 ? 11.703 5.466 -5.536 1.00 92.06 296 GLU A N 1
ATOM 2408 C CA . GLU A 1 296 ? 11.199 5.791 -4.209 1.00 92.06 296 GLU A CA 1
ATOM 2409 C C . GLU A 1 296 ? 9.698 5.513 -4.178 1.00 92.06 296 GLU A C 1
ATOM 2411 O O . GLU A 1 296 ? 8.963 5.966 -5.049 1.00 92.06 296 GLU A O 1
ATOM 2416 N N . ALA A 1 297 ? 9.229 4.742 -3.206 1.00 89.31 297 ALA A N 1
ATOM 2417 C CA . ALA A 1 297 ? 7.834 4.357 -3.093 1.00 89.31 297 ALA A CA 1
ATOM 2418 C C . ALA A 1 297 ? 7.386 4.354 -1.634 1.00 89.31 297 ALA A C 1
ATOM 2420 O O . ALA A 1 297 ? 8.145 4.010 -0.727 1.00 89.31 297 ALA A O 1
ATOM 2421 N N . ALA A 1 298 ? 6.123 4.689 -1.415 1.00 86.75 298 ALA A N 1
ATOM 2422 C CA . ALA A 1 298 ? 5.482 4.599 -0.119 1.00 86.75 298 ALA A CA 1
ATOM 2423 C C . ALA A 1 298 ? 4.042 4.110 -0.260 1.00 86.75 298 ALA A C 1
ATOM 2425 O O . ALA A 1 298 ? 3.370 4.401 -1.247 1.00 86.75 298 ALA A O 1
ATOM 2426 N N . ALA A 1 299 ? 3.550 3.401 0.748 1.00 88.25 299 ALA A N 1
ATOM 2427 C CA . ALA A 1 299 ? 2.150 3.039 0.875 1.00 88.25 299 ALA A CA 1
ATOM 2428 C C . ALA A 1 299 ? 1.702 3.167 2.330 1.00 88.25 299 ALA A C 1
ATOM 2430 O O . ALA A 1 299 ? 2.447 2.836 3.248 1.00 88.25 299 ALA A O 1
ATOM 2431 N N . ILE A 1 300 ? 0.476 3.628 2.537 1.00 90.81 300 ILE A N 1
ATOM 2432 C CA . ILE A 1 300 ? -0.204 3.642 3.822 1.00 90.81 300 ILE A CA 1
ATOM 2433 C C . ILE A 1 300 ? -1.512 2.883 3.675 1.00 90.81 300 ILE A C 1
ATOM 2435 O O . ILE A 1 300 ? -2.260 3.151 2.743 1.00 90.81 300 ILE A O 1
ATOM 2439 N N . THR A 1 301 ? -1.810 1.998 4.621 1.00 92.19 301 THR A N 1
ATOM 2440 C CA . THR A 1 301 ? -3.140 1.398 4.788 1.00 92.19 301 THR A CA 1
ATOM 2441 C C . THR A 1 301 ? -3.704 1.825 6.134 1.00 92.19 301 THR A C 1
ATOM 2443 O O . THR A 1 301 ? -3.030 1.685 7.154 1.00 92.19 301 THR A O 1
ATOM 2446 N N . MET A 1 302 ? -4.930 2.334 6.143 1.00 95.06 302 MET A N 1
ATOM 2447 C CA . MET A 1 302 ? -5.669 2.742 7.328 1.00 95.06 302 MET A CA 1
ATOM 2448 C C . MET A 1 302 ? -6.972 1.958 7.436 1.00 95.06 302 MET A C 1
ATOM 2450 O O . MET A 1 302 ? -7.672 1.792 6.443 1.00 95.06 302 MET A O 1
ATOM 2454 N N . ILE A 1 303 ? -7.293 1.486 8.637 1.00 95.88 303 ILE A N 1
ATOM 2455 C CA . ILE A 1 303 ? -8.531 0.761 8.941 1.00 95.88 303 ILE A CA 1
ATOM 2456 C C . ILE A 1 303 ? -9.175 1.430 10.150 1.00 95.88 303 ILE A C 1
ATOM 2458 O O . ILE A 1 303 ? -8.530 1.536 11.195 1.00 95.88 303 ILE A O 1
ATOM 2462 N N . TRP A 1 304 ? -10.432 1.839 10.013 1.00 95.69 304 TRP A N 1
ATOM 2463 C CA . TRP A 1 3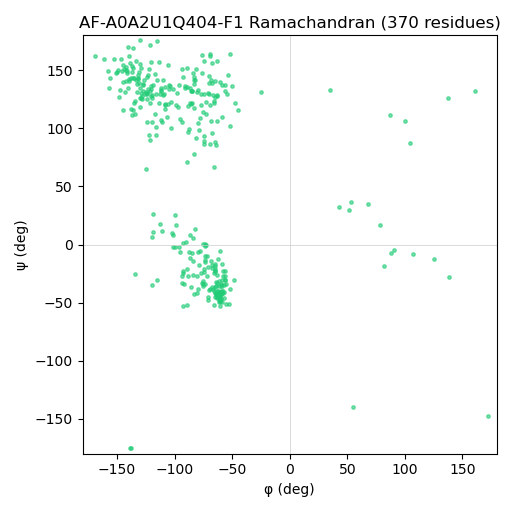04 ? -11.245 2.375 11.099 1.00 95.69 304 TRP A CA 1
ATOM 2464 C C . TRP A 1 304 ? -12.114 1.274 11.679 1.00 95.69 304 TRP A C 1
ATOM 2466 O O . TRP A 1 304 ? -12.706 0.485 10.941 1.00 95.69 304 TRP A O 1
ATOM 2476 N N . LEU A 1 305 ? -12.191 1.246 13.006 1.00 94.25 305 LEU A N 1
ATOM 2477 C CA . LEU A 1 305 ? -13.189 0.484 13.735 1.00 94.25 305 LEU A CA 1
ATOM 2478 C C . LEU A 1 305 ? -14.132 1.454 14.429 1.00 94.25 305 LEU A C 1
ATOM 2480 O O . LEU A 1 305 ? -13.673 2.333 15.166 1.00 94.25 305 LEU A O 1
ATOM 2484 N N . SER A 1 306 ? -15.429 1.249 14.237 1.00 92.06 306 SER A N 1
ATOM 2485 C CA . SER A 1 306 ? -16.476 2.058 14.862 1.00 92.06 306 SER A CA 1
ATOM 2486 C C . SER A 1 306 ? -17.387 1.186 15.729 1.00 92.06 306 SER A C 1
ATOM 2488 O O . SER A 1 306 ? -17.453 -0.033 15.549 1.00 92.06 306 SER A O 1
ATOM 2490 N N . GLY A 1 307 ? -18.065 1.808 16.694 1.00 87.12 307 GLY A N 1
ATOM 2491 C CA . GLY A 1 307 ? -19.067 1.158 17.543 1.00 87.12 307 GLY A CA 1
ATOM 2492 C C . GLY A 1 307 ? -20.437 1.099 16.864 1.00 87.12 307 GLY A C 1
ATOM 2493 O O . GLY A 1 307 ? -20.856 2.051 16.209 1.00 87.12 307 GLY A O 1
ATOM 2494 N N . GLY A 1 308 ? -21.134 -0.032 16.986 1.00 65.00 308 GLY A N 1
ATOM 2495 C CA . GLY A 1 308 ? -22.425 -0.273 16.332 1.00 65.00 308 GLY A CA 1
ATOM 2496 C C . GLY A 1 308 ? -23.665 0.382 16.964 1.00 65.00 308 GLY A C 1
ATOM 2497 O O . GLY A 1 308 ? -24.736 0.249 16.372 1.00 65.00 308 GLY A O 1
ATOM 2498 N N . GLY A 1 309 ? -23.568 1.046 18.126 1.00 54.41 309 GLY A N 1
ATOM 2499 C CA . GLY A 1 309 ? -24.736 1.395 18.952 1.00 54.41 309 GLY A CA 1
ATOM 2500 C C . GLY A 1 309 ? -25.016 2.877 19.230 1.00 54.41 309 GLY A C 1
ATOM 2501 O O . GLY A 1 309 ? -25.950 3.161 19.982 1.00 54.41 309 GLY A O 1
ATOM 2502 N N . LEU A 1 310 ? -24.308 3.844 18.637 1.00 45.44 310 LEU A N 1
ATOM 2503 C CA . LEU A 1 310 ? -24.696 5.254 18.785 1.00 45.44 310 LEU A CA 1
ATOM 2504 C C . LEU A 1 310 ? -25.755 5.632 17.727 1.00 45.44 310 LEU A C 1
ATOM 2506 O O . LEU A 1 310 ? -25.514 5.482 16.530 1.00 45.44 310 LEU A O 1
ATOM 2510 N N . PRO A 1 311 ? -26.959 6.088 18.126 1.00 36.09 311 PRO A N 1
ATOM 2511 C CA . PRO A 1 311 ? -27.979 6.505 17.174 1.00 36.09 311 PRO A CA 1
ATOM 2512 C C . PRO A 1 311 ? -27.503 7.738 16.396 1.00 36.09 311 PRO A C 1
ATOM 2514 O O . PRO A 1 311 ? -27.120 8.747 16.991 1.00 36.09 311 PRO A O 1
ATOM 2517 N N . ASN A 1 312 ? -27.565 7.639 15.064 1.00 34.59 312 ASN A N 1
ATOM 2518 C CA . ASN A 1 312 ? -27.374 8.737 14.118 1.00 34.59 312 ASN A CA 1
ATOM 2519 C C . ASN A 1 312 ? -28.144 9.981 14.584 1.00 34.59 312 ASN A C 1
ATOM 2521 O O . ASN A 1 312 ? -29.375 9.990 14.581 1.00 34.59 312 ASN A O 1
ATOM 2525 N N . TYR A 1 313 ? -27.430 11.058 14.901 1.00 32.72 313 TYR A N 1
ATOM 2526 C CA . TYR A 1 313 ? -27.990 12.391 14.718 1.00 32.72 313 TYR A CA 1
ATOM 2527 C C . TYR A 1 313 ? -27.651 12.817 13.293 1.00 32.72 313 TYR A C 1
ATOM 2529 O O . TYR A 1 313 ? -26.538 13.258 13.011 1.00 32.72 313 TYR A O 1
ATOM 2537 N N . ASP A 1 314 ? -28.621 12.623 12.398 1.00 33.75 314 ASP A N 1
ATOM 2538 C CA . ASP A 1 314 ? -28.602 13.116 11.025 1.00 33.75 314 ASP A CA 1
ATOM 2539 C C . ASP A 1 314 ? -28.191 14.595 10.977 1.00 33.75 314 ASP A C 1
ATOM 2541 O O . ASP A 1 314 ? -28.867 15.468 11.525 1.00 33.75 314 ASP A O 1
ATOM 2545 N N . LEU A 1 315 ? -27.119 14.894 10.244 1.00 27.95 315 LEU A N 1
ATOM 2546 C CA . LEU A 1 315 ? -26.872 16.226 9.699 1.00 27.95 315 LEU A CA 1
ATOM 2547 C C . LEU A 1 315 ? -26.750 16.099 8.179 1.00 27.95 315 LEU A C 1
ATOM 2549 O O . LEU A 1 315 ? -25.711 15.766 7.619 1.00 27.95 315 LEU A O 1
ATOM 2553 N N . PHE A 1 316 ? -27.907 16.318 7.562 1.00 28.14 316 PHE A N 1
ATOM 2554 C CA . PHE A 1 316 ? -28.227 16.446 6.148 1.00 28.14 316 PHE A CA 1
ATOM 2555 C C . PHE A 1 316 ? -27.095 16.902 5.207 1.00 28.14 316 PHE A C 1
ATOM 2557 O O . PHE A 1 316 ? -26.545 17.989 5.354 1.00 28.14 316 PHE A O 1
ATOM 2564 N N . GLY A 1 317 ? -26.953 16.148 4.111 1.00 23.30 317 GLY A N 1
ATOM 2565 C CA . GLY A 1 317 ? -27.269 16.655 2.773 1.00 23.30 317 GLY A CA 1
ATOM 2566 C C . GLY A 1 317 ? -26.106 17.115 1.893 1.00 23.30 317 GLY A C 1
ATOM 2567 O O . GLY A 1 317 ? -25.668 18.253 1.998 1.00 23.30 317 GLY A O 1
ATOM 2568 N N . GLN A 1 318 ? -25.773 16.315 0.873 1.00 23.17 318 GLN A N 1
ATOM 2569 C CA . GLN A 1 318 ? -25.708 16.844 -0.494 1.00 23.17 318 GLN A CA 1
ATOM 2570 C C . GLN A 1 318 ? -25.866 15.756 -1.564 1.00 23.17 318 GLN A C 1
ATOM 2572 O O . GLN A 1 318 ? -25.291 14.675 -1.496 1.00 23.17 318 GLN A O 1
ATOM 2577 N N . ILE A 1 319 ? -26.706 16.094 -2.540 1.00 21.11 319 ILE A N 1
ATOM 2578 C CA . ILE A 1 319 ? -27.058 15.353 -3.751 1.00 21.11 319 ILE A CA 1
ATOM 2579 C C . ILE A 1 319 ? -25.935 15.548 -4.776 1.00 21.11 319 ILE A C 1
ATOM 2581 O O . ILE A 1 319 ? -25.557 16.691 -5.034 1.00 21.11 319 ILE A O 1
ATOM 2585 N N . ILE A 1 320 ? -25.456 14.474 -5.410 1.00 21.70 320 ILE A N 1
ATOM 2586 C CA . ILE A 1 320 ? -24.613 14.566 -6.612 1.00 21.70 320 ILE A CA 1
ATOM 2587 C C . ILE A 1 320 ? -25.438 14.105 -7.816 1.00 21.70 320 ILE A C 1
ATOM 2589 O O . ILE A 1 320 ? -25.887 12.962 -7.890 1.00 21.70 320 ILE A O 1
ATOM 2593 N N . LEU A 1 321 ? -25.661 15.035 -8.745 1.00 18.45 321 LEU A N 1
ATOM 2594 C CA . LEU A 1 321 ? -26.277 14.803 -10.049 1.00 18.45 321 LEU A CA 1
ATOM 2595 C C . LEU A 1 321 ? -25.274 14.095 -10.972 1.00 18.45 321 LEU A C 1
ATOM 2597 O O . LEU A 1 321 ? -24.151 14.564 -11.137 1.00 18.45 321 LEU A O 1
ATOM 2601 N N . SER A 1 322 ? -25.697 12.998 -11.600 1.00 20.16 322 SER A N 1
ATOM 2602 C CA . SER A 1 322 ? -24.968 12.327 -12.682 1.00 20.16 322 SER A CA 1
ATOM 2603 C C . SER A 1 322 ? -25.533 12.765 -14.035 1.00 20.16 322 SER A C 1
ATOM 2605 O O . SER A 1 322 ? -26.746 12.730 -14.244 1.00 20.16 322 SER A O 1
ATOM 2607 N N . LEU A 1 323 ? -24.654 13.162 -14.957 1.00 18.77 323 LEU A N 1
ATOM 2608 C CA . LEU A 1 323 ? -24.963 13.355 -16.373 1.00 18.77 323 LEU A CA 1
ATOM 2609 C C . LEU A 1 323 ? -23.920 12.602 -17.214 1.00 18.77 323 LEU A C 1
ATOM 2611 O O . LEU A 1 323 ? -22.722 12.812 -17.061 1.00 18.77 323 LEU A O 1
ATOM 2615 N N . SER A 1 324 ? -24.400 11.742 -18.113 1.00 25.75 324 SER A N 1
ATOM 2616 C CA . SER A 1 324 ? -23.670 11.090 -19.214 1.00 25.75 324 SER A CA 1
ATOM 2617 C C . SER A 1 324 ? -24.270 11.606 -20.526 1.00 25.75 324 SER A C 1
ATOM 2619 O O . SER A 1 324 ? -25.490 11.818 -20.555 1.00 25.75 324 SER A O 1
ATOM 2621 N N . PRO A 1 325 ? -23.479 11.873 -21.594 1.00 25.11 325 PRO A N 1
ATOM 2622 C CA . PRO A 1 325 ? -23.587 10.989 -22.774 1.00 25.11 325 PRO A CA 1
ATOM 2623 C C . PRO A 1 325 ? -22.394 10.916 -23.781 1.00 25.11 325 PRO A C 1
ATOM 2625 O O . PRO A 1 325 ? -21.810 11.929 -24.145 1.00 25.11 325 PRO A O 1
ATOM 2628 N N . LYS A 1 326 ? -22.266 9.719 -24.399 1.00 22.05 326 LYS A N 1
ATOM 2629 C CA . LYS A 1 326 ? -22.109 9.401 -25.857 1.00 22.05 326 LYS A CA 1
ATOM 2630 C C . LYS A 1 326 ? -20.730 9.361 -26.576 1.00 22.05 326 LYS A C 1
ATOM 2632 O O . LYS A 1 326 ? -20.154 10.381 -26.915 1.00 22.05 326 LYS A O 1
ATOM 2637 N N . SER A 1 327 ? -20.354 8.123 -26.953 1.00 21.94 327 SER A N 1
ATOM 2638 C CA . SER A 1 327 ? -19.973 7.562 -28.286 1.00 21.94 327 SER A CA 1
ATOM 2639 C C . SER A 1 327 ? -19.208 8.386 -29.349 1.00 21.94 327 SER A C 1
ATOM 2641 O O . SER A 1 327 ? -19.755 9.398 -29.777 1.00 21.94 327 SER A O 1
ATOM 2643 N N . LEU A 1 328 ? -18.137 7.825 -29.965 1.00 20.00 328 LEU A N 1
ATOM 2644 C CA . LEU A 1 328 ? -17.946 7.758 -31.443 1.00 20.00 328 LEU A CA 1
ATOM 2645 C C . LEU A 1 328 ? -16.774 6.840 -31.909 1.00 20.00 328 LEU A C 1
ATOM 2647 O O . LEU A 1 328 ? -15.903 6.465 -31.139 1.00 20.00 328 LEU A O 1
ATOM 2651 N N . THR A 1 329 ? -16.845 6.497 -33.197 1.00 19.14 329 THR A N 1
ATOM 2652 C CA . THR A 1 329 ? -16.319 5.410 -34.048 1.00 19.14 329 THR A CA 1
ATOM 2653 C C . THR A 1 329 ? -14.822 5.412 -34.443 1.00 19.14 329 THR A C 1
ATOM 2655 O O . THR A 1 329 ? -14.175 6.449 -34.523 1.00 19.14 329 THR A O 1
ATOM 2658 N N . ILE A 1 330 ? -14.336 4.208 -34.789 1.00 20.73 330 ILE A N 1
ATOM 2659 C CA . ILE A 1 330 ? -13.007 3.784 -35.288 1.00 20.73 330 ILE A CA 1
ATOM 2660 C C . ILE A 1 330 ? -12.698 4.259 -36.726 1.00 20.73 330 ILE A C 1
ATOM 2662 O O . ILE A 1 330 ? -13.560 4.146 -37.594 1.00 20.73 330 ILE A O 1
ATOM 2666 N N . HIS A 1 331 ? -11.428 4.594 -37.016 1.00 20.27 331 HIS A N 1
ATOM 2667 C CA . HIS A 1 331 ? -10.807 4.376 -38.338 1.00 20.27 331 HIS A CA 1
ATOM 2668 C C . HIS A 1 331 ? -9.311 3.969 -38.253 1.00 20.27 331 HIS A C 1
ATOM 2670 O O . HIS A 1 331 ? -8.520 4.594 -37.553 1.00 20.27 331 HIS A O 1
ATOM 2676 N N . ARG A 1 332 ? -8.981 2.898 -38.999 1.00 21.52 332 ARG A N 1
ATOM 2677 C CA . ARG A 1 332 ? -7.674 2.379 -39.494 1.00 21.52 332 ARG A CA 1
ATOM 2678 C C . ARG A 1 332 ? -6.845 3.454 -40.233 1.00 21.52 332 ARG A C 1
ATOM 2680 O O . ARG A 1 332 ? -7.442 4.418 -40.690 1.00 21.52 332 ARG A O 1
ATOM 2687 N N . ASP A 1 333 ? -5.539 3.393 -40.514 1.00 22.34 333 ASP A N 1
ATOM 2688 C CA . ASP A 1 333 ? -4.413 2.435 -40.457 1.00 22.34 333 ASP A CA 1
ATOM 2689 C C . ASP A 1 333 ? -3.107 3.281 -40.530 1.00 22.34 333 ASP A C 1
ATOM 2691 O O . ASP A 1 333 ? -3.160 4.408 -41.019 1.00 22.34 333 ASP A O 1
ATOM 2695 N N . TYR A 1 334 ? -1.957 2.745 -40.090 1.00 22.58 334 TYR A N 1
ATOM 2696 C CA . TYR A 1 334 ? -0.671 2.623 -40.830 1.00 22.58 334 TYR A CA 1
ATOM 2697 C C . TYR A 1 334 ? 0.535 2.403 -39.890 1.00 22.58 334 TYR A C 1
ATOM 2699 O O . TYR A 1 334 ? 0.711 3.084 -38.880 1.00 22.58 334 TYR A O 1
ATOM 2707 N N . LEU A 1 335 ? 1.349 1.405 -40.258 1.00 20.98 335 LEU A N 1
ATOM 2708 C CA . LEU A 1 335 ? 2.616 0.993 -39.647 1.00 20.98 335 LEU A CA 1
ATOM 2709 C C . LEU A 1 335 ? 3.732 2.019 -39.892 1.00 20.98 335 LEU A C 1
ATOM 2711 O O . LEU A 1 335 ? 3.944 2.417 -41.033 1.00 20.98 335 LEU A O 1
ATOM 2715 N N . ASP A 1 336 ? 4.537 2.277 -38.859 1.00 20.55 336 ASP A N 1
ATOM 2716 C CA . ASP A 1 336 ? 5.978 2.496 -39.011 1.00 20.55 336 ASP A CA 1
ATOM 2717 C C . ASP A 1 336 ? 6.698 1.996 -37.742 1.00 20.55 336 ASP A C 1
ATOM 2719 O O . ASP A 1 336 ? 6.285 2.297 -36.618 1.00 20.55 336 ASP A O 1
ATOM 2723 N N . ILE A 1 337 ? 7.706 1.136 -37.911 1.00 23.62 337 ILE A N 1
ATOM 2724 C CA . ILE A 1 337 ? 8.335 0.365 -36.828 1.00 23.62 337 ILE A CA 1
ATOM 2725 C C . ILE A 1 337 ? 9.558 1.124 -36.303 1.00 23.62 337 ILE A C 1
ATOM 2727 O O . ILE A 1 337 ? 10.628 1.114 -36.909 1.00 23.62 337 ILE A O 1
ATOM 2731 N N . LYS A 1 338 ? 9.404 1.721 -35.119 1.00 22.22 338 LYS A N 1
ATOM 2732 C CA . LYS A 1 338 ? 10.464 1.935 -34.125 1.00 22.22 338 LYS A CA 1
ATOM 2733 C C . LYS A 1 338 ? 9.871 1.538 -32.777 1.00 22.22 338 LYS A C 1
ATOM 2735 O O . LYS A 1 338 ? 8.905 2.155 -32.338 1.00 22.22 338 LYS A O 1
ATOM 2740 N N . GLU A 1 339 ? 10.367 0.459 -32.172 1.00 26.98 339 GLU A N 1
ATOM 2741 C CA . GLU A 1 339 ? 9.829 -0.031 -30.898 1.00 26.98 339 GLU A CA 1
ATOM 2742 C C . GLU A 1 339 ? 10.156 0.969 -29.779 1.00 26.98 339 GLU A C 1
ATOM 2744 O O . GLU A 1 339 ? 11.296 1.117 -29.347 1.00 26.98 339 GLU A O 1
ATOM 2749 N N . GLU A 1 340 ? 9.129 1.698 -29.349 1.00 26.25 340 GLU A N 1
ATOM 2750 C CA . GLU A 1 340 ? 9.166 2.671 -28.266 1.00 26.25 340 GLU A CA 1
ATOM 2751 C C . GLU A 1 340 ? 8.408 2.062 -27.082 1.00 26.25 340 GLU A C 1
ATOM 2753 O O . GLU A 1 340 ? 7.254 1.642 -27.203 1.00 26.25 340 GLU A O 1
ATOM 2758 N N . PHE A 1 341 ? 9.096 1.922 -25.951 1.00 26.55 341 PHE A N 1
ATOM 2759 C CA . PHE A 1 341 ? 8.566 1.264 -24.763 1.00 26.55 341 PHE A CA 1
ATOM 2760 C C . PHE A 1 341 ? 7.377 2.055 -24.201 1.00 26.55 341 PHE A C 1
ATOM 2762 O O . PHE A 1 341 ? 7.398 3.280 -24.146 1.00 26.55 341 PHE A O 1
ATOM 2769 N N . ARG A 1 342 ? 6.339 1.363 -23.733 1.00 28.17 342 ARG A N 1
ATOM 2770 C CA . ARG A 1 342 ? 5.268 1.959 -22.925 1.00 28.17 342 ARG A CA 1
ATOM 2771 C C . ARG A 1 342 ? 5.383 1.398 -21.517 1.00 28.17 342 ARG A C 1
ATOM 2773 O O . ARG A 1 342 ? 5.516 0.193 -21.352 1.00 28.17 342 ARG A O 1
ATOM 2780 N N . LEU A 1 343 ? 5.341 2.253 -20.507 1.00 26.92 343 LEU A N 1
ATOM 2781 C CA . LEU A 1 343 ? 5.081 1.837 -19.131 1.00 26.92 343 LEU A CA 1
ATOM 2782 C C . LEU A 1 343 ? 3.788 2.472 -18.671 1.00 26.92 343 LEU A C 1
ATOM 2784 O O . LEU A 1 343 ? 3.744 3.682 -18.474 1.00 26.92 343 LEU A O 1
ATOM 2788 N N . ASP A 1 344 ? 2.776 1.648 -18.457 1.00 26.98 344 ASP A N 1
ATOM 2789 C CA . ASP A 1 344 ? 1.716 1.994 -17.525 1.00 26.98 344 ASP A CA 1
ATOM 2790 C C . ASP A 1 344 ? 2.059 1.296 -16.198 1.00 26.98 344 ASP A C 1
ATOM 2792 O O . ASP A 1 344 ? 2.278 0.077 -16.203 1.00 26.98 344 ASP A O 1
ATOM 2796 N N . PRO A 1 345 ? 2.284 2.018 -15.085 1.00 25.22 345 PRO A N 1
ATOM 2797 C CA . PRO A 1 345 ? 2.793 1.389 -13.872 1.00 25.22 345 PRO A CA 1
ATOM 2798 C C . PRO A 1 345 ? 1.749 0.470 -13.236 1.00 25.22 345 PRO A C 1
ATOM 2800 O O . PRO A 1 345 ? 0.562 0.595 -13.495 1.00 25.22 345 PRO A O 1
ATOM 2803 N N . TRP A 1 346 ? 2.224 -0.394 -12.333 1.00 28.09 346 TRP A N 1
ATOM 2804 C CA . TRP A 1 346 ? 1.470 -1.198 -11.352 1.00 28.09 346 TRP A CA 1
ATOM 2805 C C . TRP A 1 346 ? 1.298 -2.699 -11.662 1.00 28.09 346 TRP A C 1
ATOM 2807 O O . TRP A 1 346 ? 0.256 -3.168 -12.095 1.00 28.09 346 TRP A O 1
ATOM 2817 N N . LYS A 1 347 ? 2.291 -3.487 -11.225 1.00 27.48 347 LYS A N 1
ATOM 2818 C CA . LYS A 1 347 ? 2.211 -4.297 -9.987 1.00 27.48 347 LYS A CA 1
ATOM 2819 C C . LYS A 1 347 ? 3.605 -4.331 -9.349 1.00 27.48 347 LYS A C 1
ATOM 2821 O O . LYS A 1 347 ? 4.559 -4.833 -9.935 1.00 27.48 347 LYS A O 1
ATOM 2826 N N . PHE A 1 348 ? 3.742 -3.761 -8.150 1.00 31.05 348 PHE A N 1
ATOM 2827 C CA . PHE A 1 348 ? 4.990 -3.824 -7.384 1.00 31.05 348 PHE A CA 1
ATOM 2828 C C . PHE A 1 348 ? 5.128 -5.188 -6.720 1.00 31.05 348 PHE A C 1
ATOM 2830 O O . PHE A 1 348 ? 4.433 -5.492 -5.752 1.00 31.05 348 PHE A O 1
ATOM 2837 N N . TYR A 1 349 ? 6.052 -5.999 -7.227 1.00 31.61 349 TYR A N 1
ATOM 2838 C CA . TYR A 1 349 ? 6.383 -7.288 -6.636 1.00 31.61 349 TYR A CA 1
ATOM 2839 C C . TYR A 1 349 ? 7.299 -7.111 -5.422 1.00 31.61 349 TYR A C 1
ATOM 2841 O O . TYR A 1 349 ? 8.517 -7.003 -5.531 1.00 31.61 349 TYR A O 1
ATOM 2849 N N . TRP A 1 350 ? 6.693 -7.145 -4.240 1.00 31.36 350 TRP A N 1
ATOM 2850 C CA . TRP A 1 350 ? 7.369 -7.377 -2.965 1.00 31.36 350 TRP A CA 1
ATOM 2851 C C . TRP A 1 350 ? 6.908 -8.737 -2.459 1.00 31.36 350 TRP A C 1
ATOM 2853 O O . TRP A 1 350 ? 5.771 -8.822 -2.035 1.00 31.36 350 TRP A O 1
ATOM 2863 N N . ARG A 1 351 ? 7.718 -9.807 -2.479 1.00 30.27 351 ARG A N 1
ATOM 2864 C CA . ARG A 1 351 ? 7.258 -11.183 -2.141 1.00 30.27 351 ARG A CA 1
ATOM 2865 C C . ARG A 1 351 ? 6.448 -11.292 -0.828 1.00 30.27 351 ARG A C 1
ATOM 2867 O O . ARG A 1 351 ? 5.540 -12.109 -0.747 1.00 30.27 351 ARG A O 1
ATOM 2874 N N . THR A 1 352 ? 6.705 -10.436 0.164 1.00 26.84 352 THR A N 1
ATOM 2875 C CA . THR A 1 352 ? 5.965 -10.408 1.443 1.00 26.84 352 THR A CA 1
ATOM 2876 C C . THR A 1 352 ? 4.708 -9.516 1.428 1.00 26.84 352 THR A C 1
ATOM 2878 O O . THR A 1 352 ? 3.761 -9.793 2.154 1.00 26.84 352 THR A O 1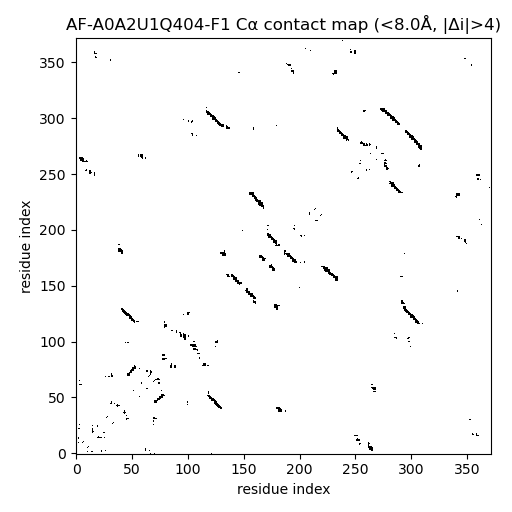
ATOM 2881 N N . PHE A 1 353 ? 4.654 -8.471 0.592 1.00 29.03 353 PHE A N 1
ATOM 2882 C CA . PHE A 1 353 ? 3.478 -7.588 0.429 1.00 29.03 353 PHE A CA 1
ATOM 2883 C C . PHE A 1 353 ? 2.563 -8.055 -0.715 1.00 29.03 353 PHE A C 1
ATOM 2885 O O . PHE A 1 353 ? 1.361 -7.829 -0.696 1.00 29.03 353 PHE A O 1
ATOM 2892 N N . ALA A 1 354 ? 3.124 -8.783 -1.679 1.00 27.23 354 ALA A N 1
ATOM 2893 C CA . ALA A 1 354 ? 2.423 -9.484 -2.733 1.00 27.23 354 ALA A CA 1
ATOM 2894 C C . ALA A 1 354 ? 1.481 -10.502 -2.112 1.00 27.23 354 ALA A C 1
ATOM 2896 O O . ALA A 1 354 ? 0.346 -10.496 -2.523 1.00 27.23 354 ALA A O 1
ATOM 2897 N N . LYS A 1 355 ? 1.858 -11.268 -1.070 1.00 27.44 355 LYS A N 1
ATOM 2898 C CA . LYS A 1 355 ? 0.904 -12.140 -0.345 1.00 27.44 355 LYS A CA 1
ATOM 2899 C C . LYS A 1 355 ? -0.303 -11.368 0.230 1.00 27.44 355 LYS A C 1
ATOM 2901 O O . LYS A 1 355 ? -1.412 -11.883 0.218 1.00 27.44 355 LYS A O 1
ATOM 2906 N N . PHE A 1 356 ? -0.108 -10.121 0.671 1.00 29.25 356 PHE A N 1
ATOM 2907 C CA . PHE A 1 356 ? -1.182 -9.245 1.169 1.00 29.25 356 PHE A CA 1
ATOM 2908 C C . PHE A 1 356 ? -2.053 -8.662 0.037 1.00 29.25 356 PHE A C 1
ATOM 2910 O O . PHE A 1 356 ? -3.259 -8.514 0.202 1.00 29.25 356 PHE A O 1
ATOM 2917 N N . LEU A 1 357 ? -1.463 -8.386 -1.131 1.00 29.31 357 LEU A N 1
ATOM 2918 C CA . LEU A 1 357 ? -2.177 -7.995 -2.355 1.00 29.31 357 LEU A CA 1
ATOM 291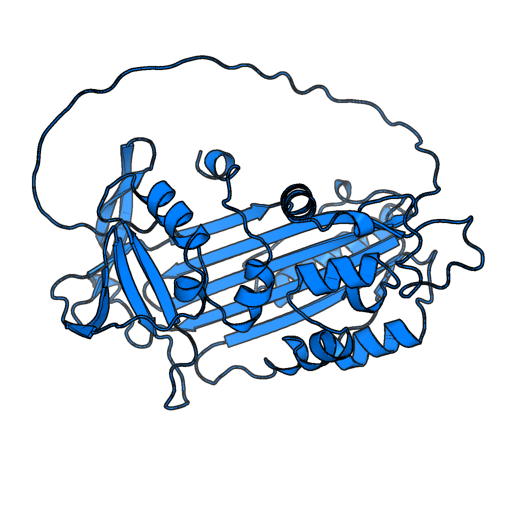9 C C . LEU A 1 357 ? -2.716 -9.199 -3.162 1.00 29.31 357 LEU A C 1
ATOM 2921 O O . LEU A 1 357 ? -3.545 -9.010 -4.039 1.00 29.31 357 LEU A O 1
ATOM 2925 N N . LEU A 1 358 ? -2.265 -10.425 -2.885 1.00 29.86 358 LEU A N 1
ATOM 2926 C CA . LEU A 1 358 ? -2.527 -11.647 -3.663 1.00 29.86 358 LEU A CA 1
ATOM 2927 C C . LEU A 1 358 ? -3.887 -12.259 -3.359 1.00 29.86 358 LEU A C 1
ATOM 2929 O O . LEU A 1 358 ? -4.482 -12.875 -4.234 1.00 29.86 358 LEU A O 1
ATOM 2933 N N . ASN A 1 359 ? -4.418 -12.042 -2.159 1.00 26.73 359 ASN A N 1
ATOM 2934 C CA . ASN A 1 359 ? -5.806 -12.404 -1.878 1.00 26.73 359 ASN A CA 1
ATOM 2935 C C . ASN A 1 359 ? -6.805 -11.327 -2.297 1.00 26.73 359 ASN A C 1
ATOM 2937 O O . ASN A 1 359 ? -8.010 -11.566 -2.314 1.00 26.73 359 ASN A O 1
ATOM 2941 N N . LEU A 1 360 ? -6.317 -10.157 -2.714 1.00 28.02 360 LEU A N 1
ATOM 2942 C CA . LEU A 1 360 ? -7.103 -9.216 -3.495 1.00 28.02 360 LEU A CA 1
ATOM 2943 C C . LEU A 1 360 ? -7.028 -9.665 -4.958 1.00 28.02 360 LEU A C 1
ATOM 2945 O O . LEU A 1 360 ? -6.292 -9.113 -5.774 1.00 28.02 360 LEU A O 1
ATOM 2949 N N . ARG A 1 361 ? -7.805 -10.704 -5.291 1.00 30.17 361 ARG A N 1
ATOM 2950 C CA . ARG A 1 361 ? -8.113 -11.089 -6.675 1.00 30.17 361 ARG A CA 1
ATOM 2951 C C . ARG A 1 361 ? -8.945 -9.995 -7.348 1.00 30.17 361 ARG A C 1
ATOM 2953 O O . ARG A 1 361 ? -10.097 -10.242 -7.661 1.00 30.17 361 ARG A O 1
ATOM 2960 N N . PHE A 1 362 ? -8.400 -8.803 -7.580 1.00 30.70 362 PHE A N 1
ATOM 2961 C CA . PHE A 1 362 ? -9.091 -7.814 -8.401 1.00 30.70 362 PHE A CA 1
ATOM 2962 C C . PHE A 1 362 ? -8.165 -6.907 -9.201 1.00 30.70 362 PHE A C 1
ATOM 2964 O O . PHE A 1 362 ? -7.196 -6.324 -8.713 1.00 30.70 362 PHE A O 1
ATOM 2971 N N . THR A 1 363 ? -8.555 -6.811 -10.466 1.00 25.75 363 THR A N 1
ATOM 2972 C CA . THR A 1 363 ? -8.426 -5.674 -11.356 1.00 25.75 363 THR A CA 1
ATOM 2973 C C . THR A 1 363 ? -8.962 -4.412 -10.683 1.00 25.75 363 THR A C 1
ATOM 2975 O O . THR A 1 363 ? -10.049 -4.398 -10.108 1.00 25.75 363 THR A O 1
ATOM 2978 N N . CYS A 1 364 ? -8.234 -3.309 -10.815 1.00 26.80 364 CYS A N 1
ATOM 2979 C CA . CYS A 1 364 ? -8.831 -1.993 -10.666 1.00 26.80 364 CYS A CA 1
ATOM 2980 C C . CYS A 1 364 ? -9.777 -1.740 -11.846 1.00 26.80 364 CYS A C 1
ATOM 2982 O O . CYS A 1 364 ? -9.389 -1.147 -12.846 1.00 26.80 364 CYS A O 1
ATOM 2984 N N . THR A 1 365 ? -11.028 -2.174 -11.739 1.00 26.27 365 THR A N 1
ATOM 2985 C CA . THR A 1 365 ? -12.103 -1.750 -12.649 1.00 26.27 365 THR A CA 1
ATOM 2986 C C . THR A 1 365 ? -12.527 -0.295 -12.410 1.00 26.27 365 THR A C 1
ATOM 2988 O O . THR A 1 365 ? -13.216 0.274 -13.245 1.00 26.27 365 THR A O 1
ATOM 2991 N N . SER A 1 366 ? -12.068 0.348 -11.327 1.00 26.47 366 SER A N 1
ATOM 2992 C CA . SER A 1 366 ? -12.298 1.774 -11.037 1.00 26.47 366 SER A CA 1
ATOM 2993 C C . SER A 1 366 ? -11.098 2.691 -11.343 1.00 26.47 366 SER A C 1
ATOM 2995 O O . SER A 1 366 ? -11.120 3.867 -10.975 1.00 26.47 366 SER A O 1
ATOM 2997 N N . PHE A 1 367 ? -10.045 2.198 -12.016 1.00 28.11 367 PHE A N 1
ATOM 2998 C CA . PHE A 1 367 ? -8.872 3.023 -12.364 1.00 28.11 367 PHE A CA 1
ATOM 2999 C C . PHE A 1 367 ? -9.113 4.024 -13.498 1.00 28.11 367 PHE A C 1
ATOM 3001 O O . PHE A 1 367 ? -8.319 4.952 -13.633 1.00 28.11 367 PHE A O 1
ATOM 3008 N N . GLU A 1 368 ? -10.211 3.909 -14.256 1.00 27.12 368 GLU A N 1
ATOM 3009 C CA . GLU A 1 368 ? -10.584 4.935 -15.244 1.00 27.12 368 GLU A CA 1
ATOM 3010 C C . GLU A 1 368 ? -10.712 6.319 -14.583 1.00 27.12 368 GLU A C 1
ATOM 3012 O O . GLU A 1 368 ? -10.336 7.319 -15.176 1.00 27.12 368 GLU A O 1
ATOM 3017 N N . SER A 1 369 ? -11.107 6.386 -13.307 1.00 26.17 369 SER A N 1
ATOM 3018 C CA . SER A 1 369 ? -11.210 7.641 -12.546 1.00 26.17 369 SER A CA 1
ATOM 3019 C C . SER A 1 369 ? -9.873 8.271 -12.125 1.00 26.17 369 SER A C 1
ATOM 3021 O O . SER A 1 369 ? -9.865 9.427 -11.710 1.00 26.17 369 SER A O 1
ATOM 3023 N N . CYS A 1 370 ? -8.753 7.541 -12.185 1.00 25.66 370 CYS A N 1
ATOM 3024 C CA . CYS A 1 370 ? -7.426 8.065 -11.823 1.00 25.66 370 CYS A CA 1
ATOM 3025 C C . CYS A 1 370 ? -6.567 8.449 -13.038 1.00 25.66 370 CYS A C 1
ATOM 3027 O O . CYS A 1 370 ? -5.451 8.932 -12.849 1.00 25.66 370 CYS A O 1
ATOM 3029 N N . LEU A 1 371 ? -7.076 8.241 -14.256 1.00 24.25 371 LEU A N 1
ATOM 3030 C CA . LEU A 1 371 ? -6.394 8.526 -15.523 1.00 24.25 371 LEU A CA 1
ATOM 3031 C C . LEU A 1 371 ? -7.129 9.572 -16.387 1.00 24.25 371 LEU A C 1
ATOM 3033 O O . LEU A 1 371 ? -6.938 9.602 -17.601 1.00 24.25 371 LEU A O 1
ATOM 3037 N N . PHE A 1 372 ? -7.911 10.456 -15.759 1.00 24.64 372 PHE A N 1
ATOM 3038 C CA . PHE A 1 372 ? -8.390 11.698 -16.379 1.00 24.64 372 PHE A CA 1
ATOM 3039 C C . PHE A 1 372 ? -7.642 12.919 -15.850 1.00 24.64 372 PHE A C 1
ATOM 3041 O O . PHE A 1 372 ? -7.440 13.002 -14.614 1.00 24.64 372 PHE A O 1
#

Nearest PDB structures (foldseek):
  3f02-assembly2_B  TM=8.584E-01  e=8.931E-26  Homo sapiens
  1azx-assembly1_L  TM=8.354E-01  e=1.993E-26  Homo sapiens
  4eb1-assembly2_L  TM=8.565E-01  e=2.248E-25  Homo sapiens
  9pai-assembly1_A  TM=8.485E-01  e=8.974E-25  Homo sapiens
  3le2-assembly1_A  TM=8.942E-01  e=3.634E-21  Arabidopsis thaliana